Protein 2NM0 (pdb70)

Solvent-accessible surface area: 18978 Å² total; per-residue (Å²): 238,51,52,0,0,0,0,2,16,0,24,94,24,10,0,38,15,0,0,95,26,0,36,128,55,44,17,77,6,0,0,5,29,154,43,51,156,33,29,134,70,26,44,28,11,131,10,31,38,46,56,73,126,72,5,37,107,4,2,89,78,0,44,150,87,30,20,76,4,74,1,0,0,1,27,7,11,40,42,95,110,51,154,158,55,49,117,95,24,65,64,17,12,92,48,25,35,38,0,3,72,88,1,0,112,19,1,12,113,8,2,65,167,66,146,102,2,10,0,1,0,0,2,11,59,31,36,108,75,36,100,30,4,106,60,14,55,58,57,8,59,62,21,0,16,40,26,1,68,50,6,3,134,122,10,17,76,118,75,2,1,0,1,0,0,3,1,0,6,8,54,129,154,156,76,104,24,22,87,97,6,19,13,32,70,36,0,124,25,110,7,0,2,20,0,0,87,17,0,1,31,93,72,0,27,1,0,2,2,2,31,1,32,1,13,0,1,34,61,20,79,235,46,57,0,0,0,0,1,24,0,23,96,23,12,0,22,6,0,0,125,12,0,40,125,60,45,17,76,9,0,0,4,21,155,45,39,142,49,21,159,86,33,46,28,15,131,8,30,42,44,55,79,140,68,4,37,110,4,2,104,90,0,31,153,93,28,23,83,3,72,1,0,0,1,34,14,10,43,57,90,99,49,162,146,58,51,129,86,26,64,62,14,11,92,49,27,30,31,1,3,74,89,2,0,123,27,3,17,125,11,2,81,175,70,144,97,2,6,1,1,0,0,2,9,59,33,35,107,73,52,101,43,2,108,58,11,53,58,50,14,64,62,23,3,18,37,25,1,70,62,12,3,129,136,16,16,77,104,56,2,1,0,0,0,0,4,2,0,6,8,62,106,164,146,80,97,21,16,90,95,5,23,8,36,64,40,0,123,22,101,9,0,2,8,0,0,81,19,0,1,29,87,82,0,15,0,1,1,2,2,30,1,34,2,10,0,1,34,58,24,85

Radius of gyration: 22.34 Å; Cα contacts (8 Å, |Δi|>4): 938; chains: 2; bounding box: 56×66×46 Å

InterPro domains:
  IPR002347 Short-chain dehydrogenase/reductase SDR [PF13561] (11-230)
  IPR002347 Short-chain dehydrogenase/reductase SDR [PR00080] (67-78)
  IPR002347 Short-chain dehydrogenase/reductase SDR [PR00080] (120-128)
  IPR002347 Short-chain dehydrogenase/reductase SDR [PR00080] (140-159)
  IPR002347 Short-chain dehydrogenase/reductase SDR [PR00081] (4-21)
  IPR002347 Short-chain dehydrogenase/reductase SDR [PR00081] (67-78)
  IPR002347 Short-chain dehydrogenase/reductase SDR [PR00081] (114-130)
  IPR002347 Short-chain dehydrogenase/reductase SDR [PR00081] (140-159)
  IPR002347 Short-chain dehydrogenase/reductase SDR [PR00081] (161-178)
  IPR002347 Short-chain dehydrogenase/reductase SDR [PR00081] (194-214)
  IPR011284 3-oxoacyl-(acyl-carrier-protein) reductase [TIGR01830] (5-230)
  IPR020904 Short-chain dehydrogenase/reductase, conserved site [PS00061] (127-155)
  IPR036291 NAD(P)-binding domain superfamily [SSF51735] (3-230)
  IPR057326 Ketoreductase domain [SM00822] (3-176)

CATH classification: 3.40.50.720

Secondary structure (DSSP, 8-state):
---EEEEETTTSHHHHHHHHHHHHTT-EEEEEESSSPPPTTSEEEE--TTSHHHHHHHHHHHHHHT-S-SEEEEE-S--TTT---TTTTHHHHHHHHHHHHHHHHHHHHHHHHHT-EEEEEEPPPP----HHHHHHHHHHHHHHHHHHHHHHHHH-SSSEEEEEEEE-SB---HHHHHTT-TT-SPBPHHHHHHHHHHHHSGGGTT--S-EEEESTTTT--/---EEEEET-SSHHHHHHHHHHHHTT-EEEEEESSS-PPTTSEEEE--TTSHHHHHHHHHHHHHHH-S-SEEEEE-SPPTTT---HHHHHHHHHHHHHHHHHHHHHHHHHHHHHT-EEEEEEPPPP----HHHHHHHHHHHHHHHHHHHHHHHHH-SSSEEEEEEEE-SB---HHHHGGGSTT-SPBPHHHHHHHHHHHTSGGGTT--S-EEEESTTTT--

Nearest PDB structures (foldseek):
  2nm0-assembly1_A  TM=1.005E+00  e=8.450E-42  Streptomyces coelicolor A3(2)
  4bo5-assembly1_A  TM=8.955E-01  e=3.288E-20  Pseudomonas aeruginosa PAO1
  4jro-assembly1_B  TM=8.839E-01  e=8.230E-17  Listeria monocytogenes EGD-e
  4fgs-assembly1_D  TM=8.441E-01  e=1.462E-15  Rhizobium etli CFN 42
  3jq7-assembly1_C  TM=8.091E-01  e=8.671E-12  Trypanosoma brucei

B-factor: mean 34.94, std 14.37, range [15.27, 297.4]

Structure (mmCIF, N/CA/C/O backbone):
data_2NM0
#
_entry.id   2NM0
#
_cell.length_a   113.759
_cell.length_b   113.759
_cell.length_c   73.937
_cell.angle_alpha   90.00
_cell.angle_beta   90.00
_cell.angle_gamma   120.00
#
_symmetry.space_group_name_H-M   'P 31 2 1'
#
loop_
_entity.id
_entity.type
_entity.pdbx_description
1 polymer 'Probable 3-oxacyl-(Acyl-carrier-protein) reductase'
2 water water
#
loop_
_atom_site.group_PDB
_atom_site.id
_atom_site.type_symbol
_atom_site.label_atom_id
_atom_site.label_alt_id
_atom_site.label_comp_id
_atom_site.label_asym_id
_atom_site.label_entity_id
_atom_site.label_seq_id
_atom_site.pdbx_PDB_ins_code
_atom_site.Cartn_x
_atom_site.Cartn_y
_atom_site.Cartn_z
_atom_site.occupancy
_atom_site.B_iso_or_equiv
_atom_site.auth_seq_id
_atom_site.auth_comp_id
_atom_site.auth_asym_id
_atom_site.auth_atom_id
_atom_site.pdbx_PDB_model_num
ATOM 1 N N . MET A 1 20 ? 37.706 -50.796 12.075 1.00 47.65 1 MET A N 1
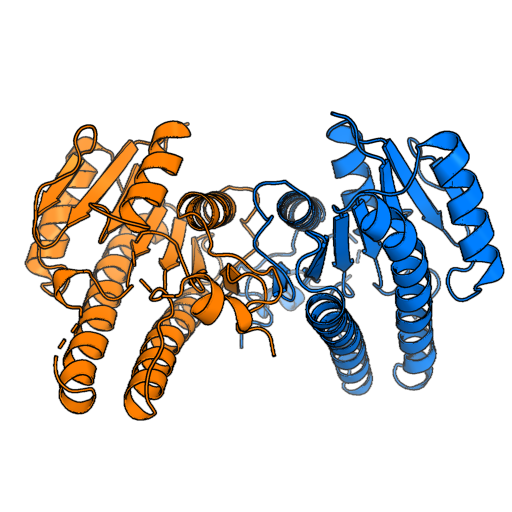ATOM 2 C CA . MET A 1 20 ? 38.460 -49.808 11.260 1.00 46.38 1 MET A CA 1
ATOM 3 C C . MET A 1 20 ? 39.109 -50.501 10.053 1.00 44.00 1 MET A C 1
ATOM 4 O O . MET A 1 20 ? 38.640 -50.349 8.927 1.00 44.50 1 MET A O 1
ATOM 9 N N . SER A 1 21 ? 40.165 -51.269 10.302 1.00 39.99 2 SER A N 1
ATOM 10 C CA . SER A 1 21 ? 40.912 -51.986 9.262 1.00 36.63 2 SER A CA 1
ATOM 11 C C . SER A 1 21 ? 40.053 -53.072 8.605 1.00 33.72 2 SER A C 1
ATOM 12 O O . SER A 1 21 ? 39.511 -53.945 9.301 1.00 33.39 2 SER A O 1
ATOM 15 N N . ARG A 1 22 ? 39.933 -53.032 7.279 1.00 29.84 3 ARG A N 1
ATOM 16 C CA . ARG A 1 22 ? 39.165 -54.036 6.524 1.00 27.18 3 ARG A CA 1
ATOM 17 C C . ARG A 1 22 ? 40.018 -55.105 5.842 1.00 25.70 3 ARG A C 1
ATOM 18 O O . ARG A 1 22 ? 41.180 -54.865 5.504 1.00 24.98 3 ARG A O 1
ATOM 26 N N . SER A 1 23 ? 39.421 -56.276 5.620 1.00 23.43 4 SER A N 1
ATOM 27 C CA . SER A 1 23 ? 40.007 -57.321 4.808 1.00 22.37 4 SER A CA 1
ATOM 28 C C . SER A 1 23 ? 39.755 -56.999 3.306 1.00 22.14 4 SER A C 1
ATOM 29 O O . SER A 1 23 ? 38.606 -56.988 2.808 1.00 20.87 4 SER A O 1
ATOM 32 N N . VAL A 1 24 ? 40.843 -56.689 2.611 1.00 20.65 5 VAL A N 1
ATOM 33 C CA . VAL A 1 24 ? 40.825 -56.318 1.208 1.00 20.65 5 VAL A CA 1
ATOM 34 C C . VAL A 1 24 ? 41.555 -57.356 0.409 1.00 20.98 5 VAL A C 1
ATOM 35 O O . VAL A 1 24 ? 42.615 -57.845 0.825 1.00 21.41 5 VAL A O 1
ATOM 39 N N . LEU A 1 25 ? 41.017 -57.719 -0.740 1.00 20.51 6 LEU A N 1
ATOM 40 C CA . LEU A 1 25 ? 41.739 -58.573 -1.658 1.00 20.36 6 LEU A CA 1
ATOM 41 C C . LEU A 1 25 ? 41.893 -57.882 -2.988 1.00 20.74 6 LEU A C 1
ATOM 42 O O . LEU A 1 25 ? 40.897 -57.415 -3.558 1.00 20.21 6 LEU A O 1
ATOM 47 N N . VAL A 1 26 ? 43.124 -57.828 -3.516 1.00 19.93 7 VAL A N 1
ATOM 48 C CA . VAL A 1 26 ? 43.342 -57.310 -4.868 1.00 20.83 7 VAL A CA 1
ATOM 49 C C . VAL A 1 26 ? 43.871 -58.446 -5.723 1.00 23.02 7 VAL A C 1
ATOM 50 O O . VAL A 1 26 ? 45.030 -58.860 -5.540 1.00 23.00 7 VAL A O 1
ATOM 54 N N . THR A 1 27 ? 43.039 -58.976 -6.635 1.00 23.51 8 THR A N 1
ATOM 55 C CA . THR A 1 27 ? 43.510 -60.015 -7.530 1.00 25.36 8 THR A CA 1
ATOM 56 C C . THR A 1 27 ? 44.329 -59.331 -8.598 1.00 26.66 8 THR A C 1
ATOM 57 O O . THR A 1 27 ? 43.990 -58.228 -9.049 1.00 27.65 8 THR A O 1
ATOM 61 N N . GLY A 1 28 ? 45.462 -59.942 -8.940 1.00 27.31 9 GLY A N 1
ATOM 62 C CA . GLY A 1 28 ? 46.435 -59.348 -9.835 1.00 28.37 9 GLY A CA 1
ATOM 63 C C . GLY A 1 28 ? 47.111 -58.125 -9.247 1.00 29.18 9 GLY A C 1
ATOM 64 O O . GLY A 1 28 ? 47.424 -57.162 -9.973 1.00 29.47 9 GLY A O 1
ATOM 65 N N . GLY A 1 29 ? 47.328 -58.148 -7.934 1.00 29.76 10 GLY A N 1
ATOM 66 C CA . GLY A 1 29 ? 47.845 -56.982 -7.215 1.00 29.78 10 GLY A CA 1
ATOM 67 C C . GLY A 1 29 ? 49.364 -56.984 -7.052 1.00 30.64 10 GLY A C 1
ATOM 68 O O . GLY A 1 29 ? 49.914 -56.206 -6.268 1.00 28.78 10 GLY A O 1
ATOM 69 N N . ASN A 1 30 ? 50.043 -57.842 -7.803 1.00 31.91 11 ASN A N 1
ATOM 70 C CA . ASN A 1 30 ? 51.513 -57.972 -7.674 1.00 34.70 11 ASN A CA 1
ATOM 71 C C . ASN A 1 30 ? 52.334 -56.986 -8.515 1.00 35.65 11 ASN A C 1
ATOM 72 O O . ASN A 1 30 ? 53.511 -56.772 -8.236 1.00 35.39 11 ASN A O 1
ATOM 77 N N . ARG A 1 31 ? 51.709 -56.379 -9.524 1.00 36.09 12 ARG A N 1
ATOM 78 C CA . ARG A 1 31 ? 52.394 -55.416 -10.399 1.00 36.89 12 ARG A CA 1
ATOM 79 C C . ARG A 1 31 ? 51.482 -54.321 -10.941 1.00 36.15 12 ARG A C 1
ATOM 80 O O . ARG A 1 31 ? 50.250 -54.448 -10.919 1.00 35.86 12 ARG A O 1
ATOM 88 N N . GLY A 1 32 ? 52.106 -53.245 -11.416 1.00 34.98 13 GLY A N 1
ATOM 89 C CA . GLY A 1 32 ? 51.436 -52.196 -12.173 1.00 33.56 13 GLY A CA 1
ATOM 90 C C . GLY A 1 32 ? 50.335 -51.518 -11.373 1.00 32.67 13 GLY A C 1
ATOM 91 O O . GLY A 1 32 ? 50.520 -51.177 -10.196 1.00 31.14 13 GLY A O 1
ATOM 92 N N . ILE A 1 33 ? 49.189 -51.310 -12.018 1.00 30.84 14 ILE A N 1
ATOM 93 C CA . ILE A 1 33 ? 48.114 -50.601 -11.372 1.00 30.23 14 ILE A CA 1
ATOM 94 C C . ILE A 1 33 ? 47.579 -51.443 -10.227 1.00 26.68 14 ILE A C 1
ATOM 95 O O . ILE A 1 33 ? 47.185 -50.897 -9.219 1.00 26.18 14 ILE A O 1
ATOM 100 N N . GLY A 1 34 ? 47.563 -52.769 -10.387 1.00 24.64 15 GLY A N 1
ATOM 101 C CA . GLY A 1 34 ? 47.105 -53.656 -9.298 1.00 24.06 15 GLY A CA 1
ATOM 102 C C . GLY A 1 34 ? 47.907 -53.404 -8.034 1.00 22.64 15 GLY A C 1
ATOM 103 O O . GLY A 1 34 ? 47.370 -53.364 -6.938 1.00 21.51 15 GLY A O 1
ATOM 104 N N . LEU A 1 35 ? 49.229 -53.280 -8.182 1.00 23.28 16 LEU A N 1
ATOM 105 C CA . LEU A 1 35 ? 50.103 -53.018 -7.033 1.00 23.39 16 LEU A CA 1
ATOM 106 C C . LEU A 1 35 ? 49.913 -51.633 -6.428 1.00 23.02 16 LEU A C 1
ATOM 107 O O . LEU A 1 35 ? 49.934 -51.450 -5.185 1.00 21.65 16 LEU A O 1
ATOM 112 N N . ALA A 1 36 ? 49.723 -50.637 -7.288 1.00 22.13 17 ALA A N 1
ATOM 113 C CA . ALA A 1 36 ? 49.459 -49.287 -6.798 1.00 22.49 17 ALA A CA 1
ATOM 114 C C . ALA A 1 36 ? 48.161 -49.282 -5.971 1.00 21.60 17 ALA A C 1
ATOM 115 O O . ALA A 1 36 ? 48.060 -48.596 -4.952 1.00 19.85 17 ALA A O 1
ATOM 117 N N . ILE A 1 37 ? 47.166 -50.056 -6.418 1.00 21.08 18 ILE A N 1
ATOM 118 C CA . ILE A 1 37 ? 45.905 -50.115 -5.668 1.00 20.01 18 ILE A CA 1
ATOM 119 C C . ILE A 1 37 ? 46.140 -50.821 -4.326 1.00 19.68 18 ILE A C 1
ATOM 120 O O . ILE A 1 37 ? 45.714 -50.358 -3.268 1.00 18.31 18 ILE A O 1
ATOM 125 N N . ALA A 1 38 ? 46.837 -51.946 -4.376 1.00 20.30 19 ALA A N 1
ATOM 126 C CA . ALA A 1 38 ? 47.100 -52.722 -3.152 1.00 21.43 19 ALA A CA 1
ATOM 127 C C . ALA A 1 38 ? 47.848 -51.897 -2.105 1.00 21.85 19 ALA A C 1
ATOM 128 O O . ALA A 1 38 ? 47.497 -51.881 -0.916 1.00 20.40 19 ALA A O 1
ATOM 130 N N . ARG A 1 39 ? 48.887 -51.209 -2.548 1.00 23.92 20 ARG A N 1
ATOM 131 C CA . ARG A 1 39 ? 49.649 -50.319 -1.651 1.00 26.37 20 ARG A CA 1
ATOM 132 C C . ARG A 1 39 ? 48.801 -49.197 -1.063 1.00 25.24 20 ARG A C 1
ATOM 133 O O . ARG A 1 39 ? 48.979 -48.820 0.086 1.00 24.97 20 ARG A O 1
ATOM 141 N N . ALA A 1 40 ? 47.888 -48.631 -1.861 1.00 24.26 21 ALA A N 1
ATOM 142 C CA . ALA A 1 40 ? 47.075 -47.543 -1.369 1.00 23.38 21 ALA A CA 1
ATOM 143 C C . ALA A 1 40 ? 46.181 -48.044 -0.254 1.00 23.11 21 ALA A C 1
ATOM 144 O O . ALA A 1 40 ? 46.009 -47.347 0.763 1.00 22.69 21 ALA A O 1
ATOM 146 N N . PHE A 1 41 ? 45.563 -49.227 -0.435 1.00 21.16 22 PHE A N 1
ATOM 147 C CA . PHE A 1 41 ? 44.751 -49.761 0.671 1.00 21.93 22 PHE A CA 1
ATOM 148 C C . PHE A 1 41 ? 45.592 -50.085 1.938 1.00 22.68 22 PHE A C 1
ATOM 149 O O . PHE A 1 41 ? 45.169 -49.816 3.059 1.00 23.08 22 PHE A O 1
ATOM 157 N N . ALA A 1 42 ? 46.761 -50.685 1.749 1.00 24.02 23 ALA A N 1
ATOM 158 C CA . ALA A 1 42 ? 47.641 -51.045 2.887 1.00 24.99 23 ALA A CA 1
ATOM 159 C C . ALA A 1 42 ? 48.151 -49.790 3.614 1.00 27.32 23 ALA A C 1
ATOM 160 O O . ALA A 1 42 ? 48.161 -49.722 4.856 1.00 27.20 23 ALA A O 1
ATOM 162 N N . ASP A 1 43 ? 48.533 -48.784 2.835 1.00 29.06 24 ASP A N 1
ATOM 163 C CA . ASP A 1 43 ? 48.971 -47.490 3.391 1.00 31.55 24 ASP A CA 1
ATOM 164 C C . ASP A 1 43 ? 47.867 -46.807 4.183 1.00 32.55 24 ASP A C 1
ATOM 165 O O . ASP A 1 43 ? 48.145 -46.060 5.142 1.00 32.58 24 ASP A O 1
ATOM 170 N N . ALA A 1 44 ? 46.611 -47.076 3.813 1.00 31.02 25 ALA A N 1
ATOM 171 C CA . ALA A 1 44 ? 45.450 -46.532 4.532 1.00 31.14 25 ALA A CA 1
ATOM 172 C C . ALA A 1 44 ? 45.065 -47.369 5.782 1.00 30.45 25 ALA A C 1
ATOM 173 O O . ALA A 1 44 ? 44.112 -47.040 6.508 1.00 30.67 25 ALA A O 1
ATOM 175 N N . GLY A 1 45 ? 45.782 -48.467 6.003 1.00 28.54 26 GLY A N 1
ATOM 176 C CA . GLY A 1 45 ? 45.602 -49.270 7.198 1.00 27.11 26 GLY A CA 1
ATOM 177 C C . GLY A 1 45 ? 44.750 -50.515 7.035 1.00 27.08 26 GLY A C 1
ATOM 178 O O . GLY A 1 45 ? 44.473 -51.188 8.033 1.00 26.55 26 GLY A O 1
ATOM 179 N N . ASP A 1 46 ? 44.317 -50.834 5.801 1.00 24.87 27 ASP A N 1
ATOM 180 C CA . ASP A 1 46 ? 43.538 -52.055 5.571 1.00 25.10 27 ASP A CA 1
ATOM 181 C C . ASP A 1 46 ? 44.457 -53.260 5.546 1.00 24.29 27 ASP A C 1
ATOM 182 O O . ASP A 1 46 ? 45.666 -53.113 5.296 1.00 24.25 27 ASP A O 1
ATOM 187 N N . LYS A 1 47 ? 43.881 -54.433 5.781 1.00 23.05 28 LYS A N 1
ATOM 188 C CA . LYS A 1 47 ? 44.593 -55.705 5.689 1.00 24.17 28 LYS A CA 1
ATOM 189 C C . LYS A 1 47 ? 44.482 -56.203 4.259 1.00 23.26 28 LYS A C 1
ATOM 190 O O . LYS A 1 47 ? 43.398 -56.612 3.826 1.00 22.66 28 LYS A O 1
ATOM 196 N N . VAL A 1 48 ? 45.597 -56.196 3.535 1.00 23.00 29 VAL A N 1
ATOM 197 C CA . VAL A 1 48 ? 45.548 -56.438 2.086 1.00 21.60 29 VAL A CA 1
ATOM 198 C C . VAL A 1 48 ? 46.192 -57.735 1.710 1.00 21.93 29 VAL A C 1
ATOM 199 O O . VAL A 1 48 ? 47.357 -57.989 2.069 1.00 21.00 29 VAL A O 1
ATOM 203 N N . ALA A 1 49 ? 45.418 -58.558 0.997 1.00 19.74 30 ALA A N 1
ATOM 204 C CA . ALA A 1 49 ? 45.875 -59.761 0.387 1.00 21.40 30 ALA A CA 1
ATOM 205 C C . ALA A 1 49 ? 45.887 -59.534 -1.113 1.00 22.19 30 ALA A C 1
ATOM 206 O O . ALA A 1 49 ? 45.143 -58.652 -1.652 1.00 21.52 30 ALA A O 1
ATOM 208 N N . ILE A 1 50 ? 46.725 -60.305 -1.794 1.00 21.87 31 ILE A N 1
ATOM 209 C CA . ILE A 1 50 ? 46.752 -60.265 -3.266 1.00 23.77 31 ILE A CA 1
ATOM 210 C C . ILE A 1 50 ? 46.867 -61.674 -3.820 1.00 25.30 31 ILE A C 1
ATOM 211 O O . ILE A 1 50 ? 47.326 -62.584 -3.110 1.00 25.48 31 ILE A O 1
ATOM 216 N N . THR A 1 51 ? 46.457 -61.864 -5.078 1.00 26.19 32 THR A N 1
ATOM 217 C CA . THR A 1 51 ? 46.748 -63.091 -5.798 1.00 28.47 32 THR A CA 1
ATOM 218 C C . THR A 1 51 ? 47.782 -62.769 -6.879 1.00 30.42 32 THR A C 1
ATOM 219 O O . THR A 1 51 ? 47.867 -61.635 -7.363 1.00 30.15 32 THR A O 1
ATOM 223 N N . TYR A 1 52 ? 48.605 -63.760 -7.207 1.00 32.46 33 TYR A N 1
ATOM 224 C CA . TYR A 1 52 ? 49.576 -63.635 -8.276 1.00 34.25 33 TYR A CA 1
ATOM 225 C C . TYR A 1 52 ? 49.835 -65.024 -8.881 1.00 35.38 33 TYR A C 1
ATOM 226 O O . TYR A 1 52 ? 49.575 -66.040 -8.256 1.00 35.29 33 TYR A O 1
ATOM 235 N N . ARG A 1 53 ? 50.331 -65.045 -10.107 1.00 38.19 34 ARG A N 1
ATOM 236 C CA . ARG A 1 53 ? 50.615 -66.301 -10.816 1.00 41.34 34 ARG A CA 1
ATOM 237 C C . ARG A 1 53 ? 52.058 -66.740 -10.667 1.00 42.05 34 ARG A C 1
ATOM 238 O O . ARG A 1 53 ? 52.323 -67.913 -10.419 1.00 43.10 34 ARG A O 1
ATOM 246 N N . SER A 1 54 ? 52.985 -65.809 -10.838 1.00 42.37 35 SER A N 1
ATOM 247 C CA . SER A 1 54 ? 54.402 -66.143 -10.784 1.00 43.59 35 SER A CA 1
ATOM 248 C C . SER A 1 54 ? 55.254 -64.950 -10.335 1.00 43.23 35 SER A C 1
ATOM 249 O O . SER A 1 54 ? 54.763 -63.830 -10.221 1.00 43.06 35 SER A O 1
ATOM 252 N N . GLY A 1 55 ? 56.538 -65.206 -10.106 1.00 42.71 36 GLY A N 1
ATOM 253 C CA . GLY A 1 55 ? 57.444 -64.163 -9.652 1.00 41.83 36 GLY A CA 1
ATOM 254 C C . GLY A 1 55 ? 57.486 -64.139 -8.137 1.00 41.00 36 GLY A C 1
ATOM 255 O O . GLY A 1 55 ? 56.843 -64.950 -7.454 1.00 40.96 36 GLY A O 1
ATOM 256 N N . GLU A 1 56 ? 58.280 -63.230 -7.601 1.00 40.04 37 GLU A N 1
ATOM 257 C CA . GLU A 1 56 ? 58.276 -63.007 -6.177 1.00 38.64 37 GLU A CA 1
ATOM 258 C C . GLU A 1 56 ? 57.327 -61.831 -5.935 1.00 38.30 37 GLU A C 1
ATOM 259 O O . GLU A 1 56 ? 57.481 -60.779 -6.534 1.00 37.18 37 GLU A O 1
ATOM 265 N N . PRO A 1 57 ? 56.325 -62.023 -5.075 1.00 37.78 38 PRO A N 1
ATOM 266 C CA . PRO A 1 57 ? 55.380 -60.942 -4.873 1.00 37.88 38 PRO A CA 1
ATOM 267 C C . PRO A 1 57 ? 56.011 -59.736 -4.148 1.00 37.93 38 PRO A C 1
ATOM 268 O O . PRO A 1 57 ? 57.015 -59.900 -3.451 1.00 37.20 38 PRO A O 1
ATOM 272 N N . PRO A 1 58 ? 55.417 -58.538 -4.295 1.00 37.48 39 PRO A N 1
ATOM 273 C CA . PRO A 1 58 ? 55.895 -57.348 -3.580 1.00 36.82 39 PRO A CA 1
ATOM 274 C C . PRO A 1 58 ? 55.702 -57.480 -2.066 1.00 35.70 39 PRO A C 1
ATOM 275 O O . PRO A 1 58 ? 54.831 -58.229 -1.609 1.00 34.17 39 PRO A O 1
ATOM 279 N N . GLU A 1 59 ? 56.506 -56.747 -1.303 1.00 34.52 40 GLU A N 1
ATOM 280 C CA . GLU A 1 59 ? 56.456 -56.796 0.162 1.00 34.72 40 GLU A CA 1
ATOM 281 C C . GLU A 1 59 ? 55.240 -56.105 0.740 1.00 32.98 40 GLU A C 1
ATOM 282 O O . GLU A 1 59 ? 54.762 -55.126 0.187 1.00 32.01 40 GLU A O 1
ATOM 288 N N . GLY A 1 60 ? 54.775 -56.606 1.877 1.00 32.13 41 GLY A N 1
ATOM 289 C CA . GLY A 1 60 ? 53.724 -55.952 2.630 1.00 31.33 41 GLY A CA 1
ATOM 290 C C . GLY A 1 60 ? 52.373 -56.629 2.565 1.00 30.43 41 GLY A C 1
ATOM 291 O O . GLY A 1 60 ? 51.484 -56.237 3.282 1.00 30.70 41 GLY A O 1
ATOM 292 N N . PHE A 1 61 ? 52.233 -57.659 1.739 1.00 28.91 42 PHE A N 1
ATOM 293 C CA . PHE A 1 61 ? 50.925 -58.269 1.498 1.00 30.10 42 PHE A CA 1
ATOM 294 C C . PHE A 1 61 ? 50.848 -59.735 1.877 1.00 30.64 42 PHE A C 1
ATOM 295 O O . PHE A 1 61 ? 51.839 -60.460 1.771 1.00 31.37 42 PHE A O 1
ATOM 303 N N . LEU A 1 62 ? 49.661 -60.180 2.272 1.00 30.23 43 LEU A N 1
ATOM 304 C CA . LEU A 1 62 ? 49.377 -61.617 2.262 1.00 30.25 43 LEU A CA 1
ATOM 305 C C . LEU A 1 62 ? 49.223 -62.024 0.798 1.00 30.97 43 LEU A C 1
ATOM 306 O O . LEU A 1 62 ? 48.200 -61.729 0.178 1.00 29.86 43 LEU A O 1
ATOM 311 N N . ALA A 1 63 ? 50.230 -62.707 0.246 1.00 30.62 44 ALA A N 1
ATOM 312 C CA . ALA A 1 63 ? 50.249 -63.009 -1.175 1.00 32.05 44 ALA A CA 1
ATOM 313 C C . ALA A 1 63 ? 50.029 -64.488 -1.453 1.00 33.12 44 ALA A C 1
ATOM 314 O O . ALA A 1 63 ? 50.734 -65.347 -0.914 1.00 33.66 44 ALA A O 1
ATOM 316 N N . VAL A 1 64 ? 49.021 -64.781 -2.256 1.00 32.27 45 VAL A N 1
ATOM 317 C CA . VAL A 1 64 ? 48.618 -66.151 -2.499 1.00 34.07 45 VAL A CA 1
ATOM 318 C C . VAL A 1 64 ? 48.866 -66.446 -3.965 1.00 34.83 45 VAL A C 1
ATOM 319 O O . VAL A 1 64 ? 48.294 -65.811 -4.835 1.00 33.46 45 VAL A O 1
ATOM 323 N N . LYS A 1 65 ? 49.765 -67.389 -4.227 1.00 35.64 46 LYS A N 1
ATOM 324 C CA . LYS A 1 65 ? 50.061 -67.792 -5.587 1.00 38.14 46 LYS A CA 1
ATOM 325 C C . LYS A 1 65 ? 48.944 -68.709 -6.039 1.00 38.23 46 LYS A C 1
ATOM 326 O O . LYS A 1 65 ? 48.681 -69.736 -5.415 1.00 38.26 46 LYS A O 1
ATOM 332 N N . CYS A 1 66 ? 48.271 -68.324 -7.120 1.00 38.23 47 CYS A N 1
ATOM 333 C CA . CYS A 1 66 ? 47.222 -69.169 -7.657 1.00 38.86 47 CYS A CA 1
ATOM 334 C C . CYS A 1 66 ? 46.765 -68.772 -9.054 1.00 38.24 47 CYS A C 1
ATOM 335 O O . CYS A 1 66 ? 47.049 -67.661 -9.544 1.00 38.07 47 CYS A O 1
ATOM 338 N N . ASP A 1 67 ? 46.075 -69.717 -9.685 1.00 36.77 48 ASP A N 1
ATOM 339 C CA . ASP A 1 67 ? 45.418 -69.491 -10.964 1.00 36.04 48 ASP A CA 1
ATOM 340 C C . ASP A 1 67 ? 43.949 -69.214 -10.675 1.00 34.57 48 ASP A C 1
ATOM 341 O O . ASP A 1 67 ? 43.203 -70.131 -10.342 1.00 34.12 48 ASP A O 1
ATOM 346 N N . ILE A 1 68 ? 43.519 -67.962 -10.808 1.00 33.17 49 ILE A N 1
ATOM 347 C CA . ILE A 1 68 ? 42.122 -67.640 -10.480 1.00 31.93 49 ILE A CA 1
ATOM 348 C C . ILE A 1 68 ? 41.055 -68.149 -11.475 1.00 32.21 49 ILE A C 1
ATOM 349 O O . ILE A 1 68 ? 39.851 -68.059 -11.194 1.00 31.13 49 ILE A O 1
ATOM 354 N N . THR A 1 69 ? 41.485 -68.714 -12.598 1.00 33.62 50 THR A N 1
ATOM 355 C CA . THR A 1 69 ? 40.554 -69.412 -13.520 1.00 35.48 50 THR A CA 1
ATOM 356 C C . THR A 1 69 ? 40.075 -70.784 -12.983 1.00 37.08 50 THR A C 1
ATOM 357 O O . THR A 1 69 ? 39.120 -71.400 -13.520 1.00 36.93 50 THR A O 1
ATOM 361 N N . ASP A 1 70 ? 40.717 -71.237 -11.904 1.00 37.13 51 ASP A N 1
ATOM 362 C CA . ASP A 1 70 ? 40.523 -72.577 -11.348 1.00 38.11 51 ASP A CA 1
ATOM 363 C C . ASP A 1 70 ? 39.715 -72.455 -10.054 1.00 37.86 51 ASP A C 1
ATOM 364 O O . ASP A 1 70 ? 40.222 -71.913 -9.081 1.00 37.02 51 ASP A O 1
ATOM 369 N N . THR A 1 71 ? 38.477 -72.960 -10.048 1.00 37.58 52 THR A N 1
ATOM 370 C CA . THR A 1 71 ? 37.551 -72.849 -8.897 1.00 38.57 52 THR A CA 1
ATOM 371 C C . THR A 1 71 ? 38.129 -73.346 -7.571 1.00 38.20 52 THR A C 1
ATOM 372 O O . THR A 1 71 ? 37.868 -72.782 -6.494 1.00 37.79 52 THR A O 1
ATOM 376 N N . GLU A 1 72 ? 38.909 -74.415 -7.653 1.00 38.65 53 GLU A N 1
ATOM 377 C CA . GLU A 1 72 ? 39.427 -75.055 -6.467 1.00 38.83 53 GLU A CA 1
ATOM 378 C C . GLU A 1 72 ? 40.603 -74.253 -5.914 1.00 37.31 53 GLU A C 1
ATOM 379 O O . GLU A 1 72 ? 40.727 -74.120 -4.710 1.00 37.15 53 GLU A O 1
ATOM 385 N N . GLN A 1 73 ? 41.434 -73.696 -6.792 1.00 36.66 54 GLN A N 1
ATOM 386 C CA . GLN A 1 73 ? 42.519 -72.804 -6.359 1.00 36.11 54 GLN A CA 1
ATOM 387 C C . GLN A 1 73 ? 41.998 -71.512 -5.736 1.00 34.95 54 GLN A C 1
ATOM 388 O O . GLN A 1 73 ? 42.554 -71.019 -4.757 1.00 35.82 54 GLN A O 1
ATOM 394 N N . VAL A 1 74 ? 40.928 -70.968 -6.309 1.00 33.52 55 VAL A N 1
ATOM 395 C CA . VAL A 1 74 ? 40.238 -69.793 -5.733 1.00 30.67 55 VAL A CA 1
ATOM 396 C C . VAL A 1 74 ? 39.639 -70.109 -4.386 1.00 31.55 55 VAL A C 1
ATOM 397 O O . VAL A 1 74 ? 39.711 -69.300 -3.440 1.00 28.64 55 VAL A O 1
ATOM 401 N N . GLU A 1 75 ? 39.041 -71.304 -4.274 1.00 32.56 56 GLU A N 1
ATOM 402 C CA . GLU A 1 75 ? 38.499 -71.710 -2.975 1.00 33.85 56 GLU A CA 1
ATOM 403 C C . GLU A 1 75 ? 39.570 -71.716 -1.874 1.00 33.60 56 GLU A C 1
ATOM 404 O O . GLU A 1 75 ? 39.355 -71.206 -0.770 1.00 34.54 56 GLU A O 1
ATOM 410 N N . GLN A 1 76 ? 40.712 -72.297 -2.175 1.00 34.28 57 GLN A N 1
ATOM 411 C CA . GLN A 1 76 ? 41.816 -72.405 -1.209 1.00 34.82 57 GLN A CA 1
ATOM 412 C C . GLN A 1 76 ? 42.440 -71.047 -0.894 1.00 33.42 57 GLN A C 1
ATOM 413 O O . GLN A 1 76 ? 42.776 -70.757 0.273 1.00 33.45 57 GLN A O 1
ATOM 419 N N . ALA A 1 77 ? 42.601 -70.223 -1.934 1.00 31.53 58 ALA A N 1
ATOM 420 C CA . ALA A 1 77 ? 43.065 -68.845 -1.751 1.00 29.71 58 ALA A CA 1
ATOM 421 C C . ALA A 1 77 ? 42.191 -68.154 -0.727 1.00 28.13 58 ALA A C 1
ATOM 422 O O . ALA A 1 77 ? 42.685 -67.604 0.254 1.00 27.44 58 ALA A O 1
ATOM 424 N N . TYR A 1 78 ? 40.877 -68.162 -0.955 1.00 27.84 59 TYR A N 1
ATOM 425 C CA . TYR A 1 78 ? 39.953 -67.526 -0.023 1.00 27.87 59 TYR A CA 1
ATOM 426 C C . TYR A 1 78 ? 39.955 -68.134 1.370 1.00 28.84 59 TYR A C 1
ATOM 427 O O . TYR A 1 78 ? 39.843 -67.414 2.359 1.00 27.48 59 TYR A O 1
ATOM 436 N N . LYS A 1 79 ? 40.089 -69.461 1.440 1.00 31.00 60 LYS A N 1
ATOM 437 C CA . LYS A 1 79 ? 40.261 -70.151 2.736 1.00 32.99 60 LYS A CA 1
ATOM 438 C C . LYS A 1 79 ? 41.393 -69.538 3.534 1.00 32.79 60 LYS A C 1
ATOM 439 O O . LYS A 1 79 ? 41.237 -69.175 4.709 1.00 31.64 60 LYS A O 1
ATOM 445 N N . GLU A 1 80 ? 42.542 -69.452 2.867 1.00 33.31 61 GLU A N 1
ATOM 446 C CA . GLU A 1 80 ? 43.765 -68.934 3.449 1.00 35.01 61 GLU A CA 1
ATOM 447 C C . GLU A 1 80 ? 43.612 -67.483 3.858 1.00 33.89 61 GLU A C 1
ATOM 448 O O . GLU A 1 80 ? 43.979 -67.108 4.981 1.00 34.02 61 GLU A O 1
ATOM 454 N N . ILE A 1 81 ? 43.044 -66.665 2.967 1.00 32.42 62 ILE A N 1
ATOM 455 C CA . ILE A 1 81 ? 42.784 -65.265 3.307 1.00 31.39 62 ILE A CA 1
ATOM 456 C C . ILE A 1 81 ? 41.811 -65.107 4.468 1.00 31.45 62 ILE A C 1
ATOM 457 O O . ILE A 1 81 ? 42.066 -64.323 5.404 1.00 30.24 62 ILE A O 1
ATOM 462 N N . GLU A 1 82 ? 40.690 -65.838 4.422 1.00 31.63 63 GLU A N 1
ATOM 463 C CA . GLU A 1 82 ? 39.679 -65.713 5.489 1.00 33.91 63 GLU A CA 1
ATOM 464 C C . GLU A 1 82 ? 40.226 -66.145 6.862 1.00 34.32 63 GLU A C 1
ATOM 465 O O . GLU A 1 82 ? 39.874 -65.580 7.892 1.00 33.44 63 GLU A O 1
ATOM 471 N N . GLU A 1 83 ? 41.093 -67.154 6.862 1.00 35.52 64 GLU A N 1
ATOM 472 C CA . GLU A 1 83 ? 41.733 -67.608 8.106 1.00 37.92 64 GLU A CA 1
ATOM 473 C C . GLU A 1 83 ? 42.716 -66.592 8.682 1.00 36.75 64 GLU A C 1
ATOM 474 O O . GLU A 1 83 ? 42.924 -66.549 9.897 1.00 36.73 64 GLU A O 1
ATOM 480 N N . THR A 1 84 ? 43.283 -65.740 7.827 1.00 34.84 65 THR A N 1
ATOM 481 C CA . THR A 1 84 ? 44.296 -64.775 8.282 1.00 33.46 65 THR A CA 1
ATOM 482 C C . THR A 1 84 ? 43.740 -63.369 8.527 1.00 32.13 65 THR A C 1
ATOM 483 O O . THR A 1 84 ? 44.039 -62.732 9.536 1.00 30.81 65 THR A O 1
ATOM 487 N N . HIS A 1 85 ? 42.934 -62.880 7.587 1.00 29.96 66 HIS A N 1
ATOM 488 C CA . HIS A 1 85 ? 42.485 -61.499 7.590 1.00 29.08 66 HIS A CA 1
ATOM 489 C C . HIS A 1 85 ? 41.002 -61.401 7.935 1.00 28.64 66 HIS A C 1
ATOM 490 O O . HIS A 1 85 ? 40.507 -60.328 8.269 1.00 28.20 66 HIS A O 1
ATOM 497 N N . GLY A 1 86 ? 40.302 -62.519 7.807 1.00 28.18 67 GLY A N 1
ATOM 498 C CA . GLY A 1 86 ? 38.850 -62.527 7.989 1.00 28.84 67 GLY A CA 1
ATOM 499 C C . GLY A 1 86 ? 38.239 -62.403 6.585 1.00 29.30 67 GLY A C 1
ATOM 500 O O . GLY A 1 86 ? 38.973 -62.150 5.594 1.00 29.55 67 GLY A O 1
ATOM 501 N N . PRO A 1 87 ? 36.919 -62.611 6.474 1.00 28.51 68 PRO A N 1
ATOM 502 C CA . PRO A 1 87 ? 36.312 -62.636 5.132 1.00 28.06 68 PRO A CA 1
ATOM 503 C C . PRO A 1 87 ? 36.509 -61.316 4.403 1.00 26.05 68 PRO A C 1
ATOM 504 O O . PRO A 1 87 ? 36.510 -60.262 5.020 1.00 26.03 68 PRO A O 1
ATOM 508 N N . VAL A 1 88 ? 36.686 -61.402 3.098 1.00 25.94 69 VAL A N 1
ATOM 509 C CA . VAL A 1 88 ? 36.953 -60.237 2.242 1.00 24.73 69 VAL A CA 1
ATOM 510 C C . VAL A 1 88 ? 35.754 -59.292 2.279 1.00 24.48 69 VAL A C 1
ATOM 511 O O . VAL A 1 88 ? 34.627 -59.705 1.966 1.00 25.29 69 VAL A O 1
ATOM 515 N N . GLU A 1 89 ? 36.005 -58.036 2.649 1.00 22.84 70 GLU A N 1
ATOM 516 C CA . GLU A 1 89 ? 34.997 -56.984 2.673 1.00 23.44 70 GLU A CA 1
ATOM 517 C C . GLU A 1 89 ? 35.059 -56.087 1.430 1.00 22.58 70 GLU A C 1
ATOM 518 O O . GLU A 1 89 ? 34.069 -55.449 1.042 1.00 22.01 70 GLU A O 1
ATOM 524 N N . VAL A 1 90 ? 36.249 -56.005 0.851 1.00 21.81 71 VAL A N 1
ATOM 525 C CA . VAL A 1 90 ? 36.480 -55.230 -0.367 1.00 19.79 71 VAL A CA 1
ATOM 526 C C . VAL A 1 90 ? 37.239 -56.132 -1.344 1.00 19.63 71 VAL A C 1
ATOM 527 O O . VAL A 1 90 ? 38.333 -56.618 -1.033 1.00 18.95 71 VAL A O 1
ATOM 531 N N . LEU A 1 91 ? 36.671 -56.366 -2.532 1.00 18.85 72 LEU A N 1
ATOM 532 C CA . LEU A 1 91 ? 37.382 -57.117 -3.568 1.00 18.77 72 LEU A CA 1
ATOM 533 C C . LEU A 1 91 ? 37.690 -56.190 -4.722 1.00 19.21 72 LEU A C 1
ATOM 534 O O . LEU A 1 91 ? 36.756 -55.553 -5.292 1.00 18.30 72 LEU A O 1
ATOM 539 N N . ILE A 1 92 ? 38.966 -56.125 -5.097 1.00 18.78 73 ILE A N 1
ATOM 540 C CA . ILE A 1 92 ? 39.352 -55.361 -6.258 1.00 20.27 73 ILE A CA 1
ATOM 541 C C . ILE A 1 92 ? 39.867 -56.390 -7.223 1.00 22.30 73 ILE A C 1
ATOM 542 O O . ILE A 1 92 ? 40.876 -57.072 -6.966 1.00 23.61 73 ILE A O 1
ATOM 547 N N . ALA A 1 93 ? 39.146 -56.561 -8.316 1.00 23.21 74 ALA A N 1
ATOM 548 C CA . ALA A 1 93 ? 39.542 -57.532 -9.307 1.00 24.85 74 ALA A CA 1
ATOM 549 C C . ALA A 1 93 ? 40.210 -56.808 -10.454 1.00 26.75 74 ALA A C 1
ATOM 550 O O . ALA A 1 93 ? 39.553 -56.196 -11.282 1.00 25.64 74 ALA A O 1
ATOM 552 N N . ASN A 1 94 ? 41.532 -56.885 -10.492 1.00 28.60 75 ASN A N 1
ATOM 553 C CA . ASN A 1 94 ? 42.305 -56.231 -11.543 1.00 32.05 75 ASN A CA 1
ATOM 554 C C . ASN A 1 94 ? 42.326 -57.185 -12.739 1.00 33.58 75 ASN A C 1
ATOM 555 O O . ASN A 1 94 ? 43.055 -58.176 -12.763 1.00 32.93 75 ASN A O 1
ATOM 560 N N . ALA A 1 95 ? 41.437 -56.939 -13.693 1.00 35.38 76 ALA A N 1
ATOM 561 C CA . ALA A 1 95 ? 41.244 -57.859 -14.811 1.00 37.91 76 ALA A CA 1
ATOM 562 C C . ALA A 1 95 ? 42.096 -57.455 -15.985 1.00 40.13 76 ALA A C 1
ATOM 563 O O . ALA A 1 95 ? 41.968 -58.035 -17.064 1.00 40.65 76 ALA A O 1
ATOM 565 N N . GLY A 1 96 ? 42.971 -56.477 -15.762 1.00 42.76 77 GLY A N 1
ATOM 566 C CA . GLY A 1 96 ? 43.865 -55.958 -16.798 1.00 46.66 77 GLY A CA 1
ATOM 567 C C . GLY A 1 96 ? 44.874 -56.980 -17.287 1.00 49.38 77 GLY A C 1
ATOM 568 O O . GLY A 1 96 ? 45.219 -57.931 -16.571 1.00 50.01 77 GLY A O 1
ATOM 569 N N . VAL A 1 97 ? 45.345 -56.791 -18.516 1.00 52.51 78 VAL A N 1
ATOM 570 C CA . VAL A 1 97 ? 46.299 -57.723 -19.129 1.00 55.40 78 VAL A CA 1
ATOM 571 C C . VAL A 1 97 ? 47.636 -57.643 -18.387 1.00 57.22 78 VAL A C 1
ATOM 572 O O . VAL A 1 97 ? 48.227 -56.561 -18.307 1.00 58.13 78 VAL A O 1
ATOM 576 N N . THR A 1 98 ? 48.105 -58.768 -17.839 1.00 59.64 79 THR A N 1
ATOM 577 C CA . THR A 1 98 ? 49.345 -58.776 -17.033 1.00 62.17 79 THR A CA 1
ATOM 578 C C . THR A 1 98 ? 50.620 -58.747 -17.882 1.00 63.73 79 THR A C 1
ATOM 579 O O . THR A 1 98 ? 50.553 -58.680 -19.117 1.00 64.23 79 THR A O 1
ATOM 583 N N . LYS A 1 99 ? 51.771 -58.773 -17.202 1.00 65.61 80 LYS A N 1
ATOM 584 C CA . LYS A 1 99 ? 53.097 -58.841 -17.844 1.00 67.21 80 LYS A CA 1
ATOM 585 C C . LYS A 1 99 ? 53.238 -60.069 -18.758 1.00 68.03 80 LYS A C 1
ATOM 586 O O . LYS A 1 99 ? 53.356 -59.928 -19.986 1.00 68.25 80 LYS A O 1
ATOM 592 N N . ASP A 1 100 ? 53.211 -61.259 -18.141 1.00 69.03 81 ASP A N 1
ATOM 593 C CA . ASP A 1 100 ? 53.398 -62.548 -18.818 1.00 69.91 81 ASP A CA 1
ATOM 594 C C . ASP A 1 100 ? 52.601 -62.614 -20.122 1.00 70.37 81 ASP A C 1
ATOM 595 O O . ASP A 1 100 ? 53.122 -63.030 -21.169 1.00 70.38 81 ASP A O 1
ATOM 600 N N . GLN A 1 101 ? 51.345 -62.173 -20.034 1.00 70.78 82 GLN A N 1
ATOM 601 C CA . GLN A 1 101 ? 50.401 -62.148 -21.156 1.0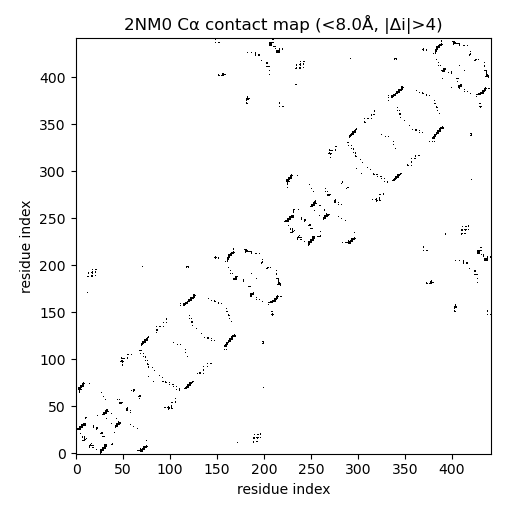0 71.11 82 GLN A CA 1
ATOM 602 C C . GLN A 1 101 ? 50.827 -61.158 -22.264 1.00 71.60 82 GLN A C 1
ATOM 603 O O . GLN A 1 101 ? 50.853 -61.516 -23.450 1.00 71.68 82 GLN A O 1
ATOM 609 N N . LEU A 1 102 ? 51.175 -59.931 -21.860 1.00 72.17 83 LEU A N 1
ATOM 610 C CA . LEU A 1 102 ? 51.610 -58.864 -22.778 1.00 72.56 83 LEU A CA 1
ATOM 611 C C . LEU A 1 102 ? 53.120 -58.602 -22.663 1.00 72.74 83 LEU A C 1
ATOM 612 O O . LEU A 1 102 ? 53.769 -58.132 -23.609 1.00 72.86 83 LEU A O 1
ATOM 617 N N . MET A 1 106 ? 52.588 -63.007 -29.240 1.00 64.54 87 MET A N 1
ATOM 618 C CA . MET A 1 106 ? 51.253 -63.299 -29.778 1.00 64.85 87 MET A CA 1
ATOM 619 C C . MET A 1 106 ? 50.672 -62.179 -30.627 1.00 63.64 87 MET A C 1
ATOM 620 O O . MET A 1 106 ? 50.862 -60.990 -30.336 1.00 63.35 87 MET A O 1
ATOM 625 N N . SER A 1 107 ? 49.936 -62.581 -31.662 1.00 62.63 88 SER A N 1
ATOM 626 C CA . SER A 1 107 ? 49.153 -61.658 -32.479 1.00 61.37 88 SER A CA 1
ATOM 627 C C . SER A 1 107 ? 47.905 -61.239 -31.699 1.00 60.56 88 SER A C 1
ATOM 628 O O . SER A 1 107 ? 47.457 -61.962 -30.796 1.00 60.07 88 SER A O 1
ATOM 631 N N . GLU A 1 108 ? 47.356 -60.075 -32.051 1.00 59.91 89 GLU A N 1
ATOM 632 C CA . GLU A 1 108 ? 46.113 -59.572 -31.445 1.00 59.34 89 GLU A CA 1
ATOM 633 C C . GLU A 1 108 ? 44.963 -60.581 -31.562 1.00 59.11 89 GLU A C 1
ATOM 634 O O . GLU A 1 108 ? 44.196 -60.762 -30.616 1.00 58.90 89 GLU A O 1
ATOM 640 N N . GLU A 1 109 ? 44.886 -61.266 -32.705 1.00 58.79 90 GLU A N 1
ATOM 641 C CA . GLU A 1 109 ? 43.834 -62.266 -32.965 1.00 58.87 90 GLU A CA 1
ATOM 642 C C . GLU A 1 109 ? 43.869 -63.454 -31.997 1.00 58.88 90 GLU A C 1
ATOM 643 O O . GLU A 1 109 ? 42.828 -63.901 -31.519 1.00 58.78 90 GLU A O 1
ATOM 649 N N . ASP A 1 110 ? 45.066 -63.960 -31.702 1.00 58.88 91 ASP A N 1
ATOM 650 C CA . ASP A 1 110 ? 45.215 -65.076 -30.765 1.00 58.74 91 ASP A CA 1
ATOM 651 C C . ASP A 1 110 ? 45.132 -64.599 -29.318 1.00 58.43 91 ASP A C 1
ATOM 652 O O . ASP A 1 110 ? 44.850 -65.379 -28.404 1.00 58.36 91 ASP A O 1
ATOM 657 N N . PHE A 1 111 ? 45.361 -63.303 -29.126 1.00 57.86 92 PHE A N 1
ATOM 658 C CA . PHE A 1 111 ? 45.307 -62.711 -27.807 1.00 57.04 92 PHE A CA 1
ATOM 659 C C . PHE A 1 111 ? 43.901 -62.671 -27.176 1.00 56.39 92 PHE A C 1
ATOM 660 O O . PHE A 1 111 ? 43.785 -62.483 -25.960 1.00 56.77 92 PHE A O 1
ATOM 668 N N . THR A 1 112 ? 42.836 -62.851 -27.960 1.00 54.92 93 THR A N 1
ATOM 669 C CA . THR A 1 112 ? 41.494 -62.782 -27.351 1.00 53.82 93 THR A CA 1
ATOM 670 C C . THR A 1 112 ? 41.278 -63.912 -26.338 1.00 53.31 93 THR A C 1
ATOM 671 O O . THR A 1 112 ? 40.514 -63.758 -25.398 1.00 52.49 93 THR A O 1
ATOM 675 N N . SER A 1 113 ? 42.002 -65.019 -26.517 1.00 53.35 94 SER A N 1
ATOM 676 C CA . SER A 1 113 ? 41.995 -66.137 -25.562 1.00 53.74 94 SER A CA 1
ATOM 677 C C . SER A 1 113 ? 42.504 -65.692 -24.183 1.00 53.25 94 SER A C 1
ATOM 678 O O . SER A 1 113 ? 42.006 -66.141 -23.150 1.00 53.62 94 SER A O 1
ATOM 681 N N . VAL A 1 114 ? 43.481 -64.795 -24.175 1.00 52.91 95 VAL A N 1
ATOM 682 C CA . VAL A 1 114 ? 43.956 -64.205 -22.926 1.00 52.77 95 VAL A CA 1
ATOM 683 C C . VAL A 1 114 ? 42.870 -63.325 -22.322 1.00 52.13 95 VAL A C 1
ATOM 684 O O . VAL A 1 114 ? 42.615 -63.387 -21.107 1.00 52.59 95 VAL A O 1
ATOM 688 N N . VAL A 1 115 ? 42.215 -62.534 -23.171 1.00 51.16 96 VAL A N 1
ATOM 689 C CA . VAL A 1 115 ? 41.093 -61.691 -22.746 1.00 50.05 96 VAL A CA 1
ATOM 690 C C . VAL A 1 115 ? 39.952 -62.515 -22.108 1.00 49.18 96 VAL A C 1
ATOM 691 O O . VAL A 1 115 ? 39.422 -62.122 -21.070 1.00 48.80 96 VAL A O 1
ATOM 695 N N . GLU A 1 116 ? 39.613 -63.670 -22.697 1.00 48.60 97 GLU A N 1
ATOM 696 C CA . GLU A 1 116 ? 38.623 -64.585 -22.103 1.00 47.98 97 GLU A CA 1
ATOM 697 C C . GLU A 1 116 ? 39.048 -65.182 -20.743 1.00 47.08 97 GLU A C 1
ATOM 698 O O . GLU A 1 116 ? 38.201 -65.411 -19.867 1.00 46.10 97 GLU A O 1
ATOM 704 N N . THR A 1 117 ? 40.345 -65.452 -20.570 1.00 45.85 98 THR A N 1
ATOM 705 C CA . THR A 1 117 ? 40.806 -66.060 -19.306 1.00 45.03 98 THR A CA 1
ATOM 706 C C . THR A 1 117 ? 40.706 -65.040 -18.164 1.00 43.47 98 THR A C 1
ATOM 707 O O . THR A 1 117 ? 40.344 -65.380 -17.021 1.00 42.85 98 THR A O 1
ATOM 711 N N . ASN A 1 118 ? 40.965 -63.774 -18.500 1.00 41.81 99 ASN A N 1
ATOM 712 C CA . ASN A 1 118 ? 40.760 -62.669 -17.556 1.00 39.72 99 ASN A CA 1
ATOM 713 C C . ASN A 1 118 ? 39.307 -62.475 -17.110 1.00 37.30 99 ASN A C 1
ATOM 714 O O . ASN A 1 118 ? 39.065 -62.257 -15.936 1.00 37.05 99 ASN A O 1
ATOM 719 N N . LEU A 1 119 ? 38.339 -62.577 -18.019 1.00 34.96 100 LEU A N 1
ATOM 720 C CA . LEU A 1 119 ? 36.940 -62.568 -17.586 1.00 32.66 100 LEU A CA 1
ATOM 721 C C . LEU A 1 119 ? 36.572 -63.738 -16.684 1.00 31.01 100 LEU A C 1
ATOM 722 O O . LEU A 1 119 ? 35.982 -63.545 -15.637 1.00 30.40 100 LEU A O 1
ATOM 727 N N . THR A 1 120 ? 36.941 -64.952 -17.082 1.00 29.32 101 THR A N 1
ATOM 728 C CA . THR A 1 120 ? 36.618 -66.154 -16.302 1.00 29.42 101 THR A CA 1
ATOM 729 C C . THR A 1 120 ? 37.135 -66.066 -14.852 1.00 27.84 101 THR A C 1
ATOM 730 O O . THR A 1 120 ? 36.398 -66.334 -13.920 1.00 27.29 101 THR A O 1
ATOM 734 N N . GLY A 1 121 ? 38.400 -65.677 -14.684 1.00 27.25 102 GLY A N 1
ATOM 735 C CA . GLY A 1 121 ? 38.998 -65.478 -13.349 1.00 26.91 102 GLY A CA 1
ATOM 736 C C . GLY A 1 121 ? 38.218 -64.469 -12.528 1.00 26.47 102 GLY A C 1
ATOM 737 O O . GLY A 1 121 ? 37.907 -64.710 -11.367 1.00 26.55 102 GLY A O 1
ATOM 738 N N . THR A 1 122 ? 37.859 -63.346 -13.152 1.00 26.26 103 THR A N 1
ATOM 739 C CA . THR A 1 122 ? 36.996 -62.333 -12.512 1.00 26.82 103 THR A CA 1
ATOM 740 C C . THR A 1 122 ? 35.680 -62.915 -12.007 1.00 26.43 103 THR A C 1
ATOM 741 O O . THR A 1 122 ? 35.308 -62.702 -10.836 1.00 25.93 103 THR A O 1
ATOM 745 N N . PHE A 1 123 ? 34.973 -63.680 -12.863 1.00 26.73 104 PHE A N 1
ATOM 746 C CA . PHE A 1 123 ? 33.709 -64.288 -12.435 1.00 26.93 104 PHE A CA 1
ATOM 747 C C . PHE A 1 123 ? 33.904 -65.100 -11.188 1.00 26.52 104 PHE A C 1
ATOM 748 O O . PHE A 1 123 ? 33.113 -65.011 -10.278 1.00 27.26 104 PHE A O 1
ATOM 756 N N . ARG A 1 124 ? 34.959 -65.908 -11.158 1.00 25.89 105 ARG A N 1
ATOM 757 C CA . ARG A 1 124 ? 35.147 -66.854 -10.059 1.00 26.15 105 ARG A CA 1
ATOM 758 C C . ARG A 1 124 ? 35.492 -66.156 -8.767 1.00 24.49 105 ARG A C 1
ATOM 759 O O . ARG A 1 124 ? 34.954 -66.486 -7.722 1.00 23.34 105 ARG A O 1
ATOM 767 N N . VAL A 1 125 ? 36.410 -65.183 -8.813 1.00 24.12 106 VAL A N 1
ATOM 768 C CA . VAL A 1 125 ? 36.793 -64.506 -7.558 1.00 23.34 106 VAL A CA 1
ATOM 769 C C . VAL A 1 125 ? 35.647 -63.681 -7.017 1.00 23.15 106 VAL A C 1
ATOM 770 O O . VAL A 1 125 ? 35.454 -63.576 -5.806 1.00 22.93 106 VAL A O 1
ATOM 774 N N . VAL A 1 126 ? 34.859 -63.096 -7.912 1.00 22.92 107 VAL A N 1
ATOM 775 C CA . VAL A 1 126 ? 33.719 -62.289 -7.444 1.00 23.78 107 VAL A CA 1
ATOM 776 C C . VAL A 1 126 ? 32.666 -63.187 -6.832 1.00 24.65 107 VAL A C 1
ATOM 777 O O . VAL A 1 126 ? 32.143 -62.895 -5.766 1.00 25.35 107 VAL A O 1
ATOM 781 N N . LYS A 1 127 ? 32.353 -64.287 -7.498 1.00 25.80 108 LYS A N 1
ATOM 782 C CA . LYS A 1 127 ? 31.305 -65.174 -6.953 1.00 27.41 108 LYS A CA 1
ATOM 783 C C . LYS A 1 127 ? 31.672 -65.681 -5.570 1.00 26.90 108 LYS A C 1
ATOM 784 O O . LYS A 1 127 ? 30.856 -65.646 -4.647 1.00 26.04 108 LYS A O 1
ATOM 790 N N . ARG A 1 128 ? 32.929 -66.079 -5.410 1.00 26.97 109 ARG A N 1
ATOM 791 C CA . ARG A 1 128 ? 33.441 -66.476 -4.101 1.00 27.11 109 ARG A CA 1
ATOM 792 C C . ARG A 1 128 ? 33.373 -65.359 -3.042 1.00 26.69 109 ARG A C 1
ATOM 793 O O . ARG A 1 128 ? 33.014 -65.617 -1.905 1.00 26.46 109 ARG A O 1
ATOM 801 N N . ALA A 1 129 ? 33.720 -64.122 -3.396 1.00 25.91 110 ALA A N 1
ATOM 802 C CA . ALA A 1 129 ? 33.629 -63.016 -2.423 1.00 24.86 110 ALA A CA 1
ATOM 803 C C . ALA A 1 129 ? 32.187 -62.699 -2.051 1.00 24.94 110 ALA A C 1
ATOM 804 O O . ALA A 1 129 ? 31.915 -62.353 -0.907 1.00 24.19 110 ALA A O 1
ATOM 806 N N . ASN A 1 130 ? 31.261 -62.794 -3.016 1.00 26.15 111 ASN A N 1
ATOM 807 C CA . ASN A 1 130 ? 29.831 -62.461 -2.738 1.00 26.47 111 ASN A CA 1
ATOM 808 C C . ASN A 1 130 ? 29.198 -63.272 -1.591 1.00 26.70 111 ASN A C 1
ATOM 809 O O . ASN A 1 130 ? 28.418 -62.763 -0.816 1.00 27.01 111 ASN A O 1
ATOM 814 N N . ARG A 1 131 ? 29.571 -64.531 -1.484 1.00 27.64 112 ARG A N 1
ATOM 815 C CA . ARG A 1 131 ? 29.067 -65.407 -0.417 1.00 28.56 112 ARG A CA 1
ATOM 816 C C . ARG A 1 131 ? 29.248 -64.780 0.969 1.00 27.99 112 ARG A C 1
ATOM 817 O O . ARG A 1 131 ? 28.295 -64.653 1.751 1.00 27.97 112 ARG A O 1
ATOM 825 N N . ALA A 1 132 ? 30.447 -64.303 1.286 1.00 27.27 113 ALA A N 1
ATOM 826 C CA . ALA A 1 132 ? 30.627 -63.682 2.623 1.00 26.72 113 ALA A CA 1
ATOM 827 C C . ALA A 1 132 ? 30.056 -62.287 2.724 1.00 25.31 113 ALA A C 1
ATOM 828 O O . ALA A 1 132 ? 29.617 -61.851 3.790 1.00 24.94 113 ALA A O 1
ATOM 830 N N . MET A 1 133 ? 30.099 -61.534 1.628 1.00 24.71 114 MET A N 1
ATOM 831 C CA . MET A 1 133 ? 29.539 -60.183 1.673 1.00 24.01 114 MET A CA 1
ATOM 832 C C . MET A 1 133 ? 28.024 -60.258 1.886 1.00 24.56 114 MET A C 1
ATOM 833 O O . MET A 1 133 ? 27.456 -59.453 2.595 1.00 24.52 114 MET A O 1
ATOM 838 N N . LEU A 1 134 ? 27.392 -61.231 1.251 1.00 26.34 115 LEU A N 1
ATOM 839 C CA . LEU A 1 134 ? 25.930 -61.437 1.431 1.00 29.20 115 LEU A CA 1
ATOM 840 C C . LEU A 1 134 ? 25.592 -61.679 2.896 1.00 30.22 115 LEU A C 1
ATOM 841 O O . LEU A 1 134 ? 24.617 -61.106 3.424 1.00 31.37 115 LEU A O 1
ATOM 846 N N . ARG A 1 135 ? 26.422 -62.472 3.575 1.00 30.94 116 ARG A N 1
ATOM 847 C CA . ARG A 1 135 ? 26.197 -62.755 4.988 1.00 32.36 116 ARG A CA 1
ATOM 848 C C . ARG A 1 135 ? 26.433 -61.538 5.858 1.00 33.09 116 ARG A C 1
ATOM 849 O O . ARG A 1 135 ? 25.810 -61.402 6.915 1.00 33.48 116 ARG A O 1
ATOM 857 N N . ALA A 1 136 ? 27.337 -60.649 5.435 1.00 32.23 117 ALA A N 1
ATOM 858 C CA . ALA A 1 136 ? 27.656 -59.465 6.232 1.00 31.37 117 ALA A CA 1
ATOM 859 C C . ALA A 1 136 ? 26.683 -58.337 5.955 1.00 31.12 117 ALA A C 1
ATOM 860 O O . ALA A 1 136 ? 26.706 -57.309 6.638 1.00 32.76 117 ALA A O 1
ATOM 862 N N . LYS A 1 137 ? 25.868 -58.506 4.926 1.00 30.85 118 LYS A N 1
ATOM 863 C CA . LYS A 1 137 ? 24.995 -57.450 4.408 1.00 31.90 118 LYS A CA 1
ATOM 864 C C . LYS A 1 137 ? 25.790 -56.152 4.113 1.00 29.69 118 LYS A C 1
ATOM 865 O O . LYS A 1 137 ? 25.316 -55.044 4.334 1.00 27.83 118 LYS A O 1
ATOM 871 N N . LYS A 1 138 ? 27.009 -56.325 3.597 1.00 28.31 119 LYS A N 1
ATOM 872 C CA . LYS A 1 138 ? 27.854 -55.181 3.188 1.00 26.98 119 LYS A CA 1
ATOM 873 C C . LYS A 1 138 ? 29.017 -55.673 2.341 1.00 24.66 119 LYS A C 1
ATOM 874 O O . LYS A 1 138 ? 29.594 -56.730 2.607 1.00 23.11 119 LYS A O 1
ATOM 880 N N . GLY A 1 139 ? 29.364 -54.913 1.306 1.00 23.41 120 GLY A N 1
ATOM 881 C CA . GLY A 1 139 ? 30.517 -55.297 0.504 1.00 21.88 120 GLY A CA 1
ATOM 882 C C . GLY A 1 139 ? 30.859 -54.258 -0.548 1.00 21.51 120 GLY A C 1
ATOM 883 O O . GLY A 1 139 ? 30.034 -53.401 -0.906 1.00 20.84 120 GLY A O 1
ATOM 884 N N . ARG A 1 140 ? 32.072 -54.360 -1.078 1.00 20.59 121 ARG A N 1
ATOM 885 C CA . ARG A 1 140 ? 32.467 -53.458 -2.176 1.00 20.28 121 ARG A CA 1
ATOM 886 C C . ARG A 1 140 ? 33.191 -54.313 -3.166 1.00 19.69 121 ARG A C 1
ATOM 887 O O . ARG A 1 140 ? 34.091 -55.061 -2.796 1.00 20.34 121 ARG A O 1
ATOM 895 N N . VAL A 1 141 ? 32.744 -54.286 -4.407 1.00 18.49 122 VAL A N 1
ATOM 896 C CA . VAL A 1 141 ? 33.404 -55.013 -5.473 1.00 18.42 122 VAL A CA 1
ATOM 897 C C . VAL A 1 141 ? 33.756 -53.955 -6.540 1.00 18.75 122 VAL A C 1
ATOM 898 O O . VAL A 1 141 ? 32.867 -53.206 -7.036 1.00 18.43 122 VAL A O 1
ATOM 902 N N . VAL A 1 142 ? 35.049 -53.848 -6.858 1.00 19.11 123 VAL A N 1
ATOM 903 C CA . VAL A 1 142 ? 35.490 -52.919 -7.915 1.00 19.17 123 VAL A CA 1
ATOM 904 C C . VAL A 1 142 ? 36.291 -53.670 -8.970 1.00 19.54 123 VAL A C 1
ATOM 905 O O . VAL A 1 142 ? 37.297 -54.309 -8.651 1.00 20.18 123 VAL A O 1
ATOM 909 N N . LEU A 1 143 ? 35.837 -53.630 -10.222 1.00 18.03 124 LEU A N 1
ATOM 910 C CA . LEU A 1 143 ? 36.524 -54.327 -11.292 1.00 19.06 124 LEU A CA 1
ATOM 911 C C . LEU A 1 143 ? 37.351 -53.330 -12.098 1.00 18.93 124 LEU A C 1
ATOM 912 O O . LEU A 1 143 ? 36.862 -52.278 -12.418 1.00 19.29 124 LEU A O 1
ATOM 917 N N . ILE A 1 144 ? 38.583 -53.687 -12.437 1.00 19.34 125 ILE A N 1
ATOM 918 C CA . ILE A 1 144 ? 39.496 -52.743 -13.115 1.00 19.59 125 ILE A CA 1
ATOM 919 C C . ILE A 1 144 ? 39.769 -53.288 -14.515 1.00 20.57 125 ILE A C 1
ATOM 920 O O . ILE A 1 144 ? 40.300 -54.391 -14.668 1.00 20.43 125 ILE A O 1
ATOM 925 N N . SER A 1 145 ? 39.381 -52.531 -15.534 1.00 21.56 126 SER A N 1
ATOM 926 C CA . SER A 1 145 ? 39.714 -52.875 -16.912 1.00 23.09 126 SER A CA 1
ATOM 927 C C . SER A 1 145 ? 41.190 -52.608 -17.262 1.00 24.08 126 SER A C 1
ATOM 928 O O . SER A 1 145 ? 41.918 -51.948 -16.502 1.00 24.06 126 SER A O 1
ATOM 931 N N . SER A 1 146 ? 41.647 -53.142 -18.392 1.00 26.10 127 SER A N 1
ATOM 932 C CA . SER A 1 146 ? 43.037 -52.962 -18.853 1.00 28.92 127 SER A CA 1
ATOM 933 C C . SER A 1 146 ? 43.483 -51.508 -19.069 1.00 29.13 127 SER A C 1
ATOM 934 O O . SER A 1 146 ? 42.723 -50.684 -19.569 1.00 29.64 127 SER A O 1
ATOM 937 N N . VAL A 1 147 ? 44.724 -51.198 -18.700 1.00 30.63 128 VAL A N 1
ATOM 938 C CA . VAL A 1 147 ? 45.334 -49.940 -19.132 1.00 32.03 128 VAL A CA 1
ATOM 939 C C . VAL A 1 147 ? 45.343 -49.881 -20.664 1.00 32.26 128 VAL A C 1
ATOM 940 O O . VAL A 1 147 ? 45.478 -50.910 -21.338 1.00 32.17 128 VAL A O 1
ATOM 944 N N . VAL A 1 148 ? 45.131 -48.686 -21.209 1.00 32.27 129 VAL A N 1
ATOM 945 C CA . VAL A 1 148 ? 45.094 -48.493 -22.654 1.00 33.42 129 VAL A CA 1
ATOM 946 C C . VAL A 1 148 ? 46.503 -48.463 -23.218 1.00 34.32 129 VAL A C 1
ATOM 947 O O . VAL A 1 148 ? 47.429 -47.937 -22.597 1.00 34.49 129 VAL A O 1
ATOM 951 N N . GLY A 1 149 ? 46.660 -49.075 -24.378 1.00 35.88 130 GLY A N 1
ATOM 952 C CA . GLY A 1 149 ? 47.911 -49.004 -25.139 1.00 37.40 130 GLY A CA 1
ATOM 953 C C . GLY A 1 149 ? 47.534 -48.794 -26.587 1.00 38.25 130 GLY A C 1
ATOM 954 O O . GLY A 1 149 ? 46.358 -48.720 -26.917 1.00 38.05 130 GLY A O 1
ATOM 955 N N . LEU A 1 150 ? 48.536 -48.697 -27.457 1.00 39.68 131 LEU A N 1
ATOM 956 C CA . LEU A 1 150 ? 48.298 -48.476 -28.874 1.00 40.53 131 LEU A CA 1
ATOM 957 C C . LEU A 1 150 ? 48.042 -49.839 -29.473 1.00 40.28 131 LEU A C 1
ATOM 958 O O . LEU A 1 150 ? 48.823 -50.772 -29.286 1.00 41.65 131 LEU A O 1
ATOM 963 N N . LEU A 1 151 ? 46.935 -49.966 -30.183 1.00 39.44 132 LEU A N 1
ATOM 964 C CA . LEU A 1 151 ? 46.464 -51.282 -30.589 1.00 37.91 132 LEU A CA 1
ATOM 965 C C . LEU A 1 151 ? 45.875 -51.226 -31.987 1.00 36.34 132 LEU A C 1
ATOM 966 O O . LEU A 1 151 ? 45.320 -50.202 -32.379 1.00 36.12 132 LEU A O 1
ATOM 971 N N . GLY A 1 152 ? 46.026 -52.316 -32.739 1.00 34.94 133 GLY A N 1
ATOM 972 C CA . GLY A 1 152 ? 45.379 -52.446 -34.056 1.00 33.57 133 GLY A CA 1
ATOM 973 C C . GLY A 1 152 ? 43.894 -52.762 -33.887 1.00 33.24 133 GLY A C 1
ATOM 974 O O . GLY A 1 152 ? 43.384 -52.761 -32.768 1.00 32.53 133 GLY A O 1
ATOM 975 N N . SER A 1 153 ? 43.204 -53.051 -34.984 1.00 31.99 134 SER A N 1
ATOM 976 C CA . SER A 1 153 ? 41.751 -53.229 -34.930 1.00 31.50 134 SER A CA 1
ATOM 977 C C . SER A 1 153 ? 41.324 -54.375 -34.023 1.00 30.34 134 SER A C 1
ATOM 978 O O . SER A 1 153 ? 40.401 -54.220 -33.223 1.00 29.21 134 SER A O 1
ATOM 981 N N . ALA A 1 154 ? 42.036 -55.501 -34.107 1.00 30.17 135 ALA A N 1
ATOM 982 C CA . ALA A 1 154 ? 41.690 -56.677 -33.308 1.00 30.25 135 ALA A CA 1
ATOM 983 C C . ALA A 1 154 ? 42.012 -56.438 -31.829 1.00 30.60 135 ALA A C 1
ATOM 984 O O . ALA A 1 154 ? 41.269 -56.862 -30.918 1.00 29.81 135 ALA A O 1
ATOM 986 N N . GLY A 1 155 ? 43.092 -55.702 -31.579 1.00 30.28 136 GLY A N 1
ATOM 987 C CA . GLY A 1 155 ? 43.437 -55.275 -30.203 1.00 29.54 136 GLY A CA 1
ATOM 988 C C . GLY A 1 155 ? 42.385 -54.356 -29.587 1.00 28.24 136 GLY A C 1
ATOM 989 O O . GLY A 1 155 ? 41.999 -54.529 -28.435 1.00 28.13 136 GLY A O 1
ATOM 990 N N . GLN A 1 156 ? 41.917 -53.376 -30.343 1.00 27.96 137 GLN A N 1
ATOM 991 C CA . GLN A 1 156 ? 40.853 -52.493 -29.884 1.00 28.25 137 GLN A CA 1
ATOM 992 C C . GLN A 1 156 ? 39.530 -53.253 -29.635 1.00 27.10 137 GLN A C 1
ATOM 993 O O . GLN A 1 156 ? 38.795 -52.934 -28.690 1.00 25.94 137 GLN A O 1
ATOM 999 N N . ALA A 1 157 ? 39.225 -54.252 -30.480 1.00 25.87 138 ALA A N 1
ATOM 1000 C CA . ALA A 1 157 ? 38.030 -55.098 -30.244 1.00 25.50 138 ALA A CA 1
ATOM 1001 C C . ALA A 1 157 ? 38.160 -55.865 -28.928 1.00 26.06 138 ALA A C 1
ATOM 1002 O O . ALA A 1 157 ? 37.207 -55.930 -28.135 1.00 25.76 138 ALA A O 1
ATOM 1004 N N . ASN A 1 158 ? 39.354 -56.411 -28.677 1.00 26.19 139 ASN A N 1
ATOM 1005 C CA . ASN A 1 158 ? 39.614 -57.212 -27.476 1.00 27.29 139 ASN A CA 1
ATOM 1006 C C . ASN A 1 158 ? 39.493 -56.362 -26.220 1.00 26.15 139 ASN A C 1
ATOM 1007 O O . ASN A 1 158 ? 38.996 -56.823 -25.186 1.00 26.06 139 ASN A O 1
ATOM 1012 N N . TYR A 1 159 ? 39.981 -55.124 -26.312 1.00 26.20 140 TYR A N 1
ATOM 1013 C CA . TYR A 1 159 ? 39.836 -54.122 -25.257 1.00 25.07 140 TYR A CA 1
ATOM 1014 C C . TYR A 1 159 ? 38.362 -53.820 -24.967 1.00 25.06 140 TYR A C 1
ATOM 1015 O O . TYR A 1 159 ? 37.932 -53.807 -23.810 1.00 24.02 140 TYR A O 1
ATOM 1024 N N . ALA A 1 160 ? 37.589 -53.532 -26.023 1.00 22.50 141 ALA A N 1
ATOM 1025 C CA . ALA A 1 160 ? 36.186 -53.194 -25.866 1.00 23.44 141 ALA A CA 1
ATOM 1026 C C . ALA A 1 160 ? 35.415 -54.365 -25.247 1.00 22.68 141 ALA A C 1
ATOM 1027 O O . ALA A 1 160 ? 34.526 -54.161 -24.432 1.00 23.21 141 ALA A O 1
ATOM 1029 N N . ALA A 1 161 ? 35.767 -55.580 -25.638 1.00 22.83 142 ALA A N 1
ATOM 1030 C CA . ALA A 1 161 ? 35.084 -56.788 -25.169 1.00 23.99 142 ALA A CA 1
ATOM 1031 C C . ALA A 1 161 ? 35.370 -56.995 -23.692 1.00 24.85 142 ALA A C 1
ATOM 1032 O O . ALA A 1 161 ? 34.489 -57.334 -22.920 1.00 24.72 142 ALA A O 1
ATOM 1034 N N . SER A 1 162 ? 36.637 -56.815 -23.323 1.00 24.93 143 SER A N 1
ATOM 1035 C CA . SER A 1 162 ? 37.056 -57.000 -21.939 1.00 27.56 143 SER A CA 1
ATOM 1036 C C . SER A 1 162 ? 36.328 -56.031 -21.016 1.00 26.05 143 SER A C 1
ATOM 1037 O O . SER A 1 162 ? 35.700 -56.431 -20.032 1.00 26.66 143 SER A O 1
ATOM 1040 N N . LYS A 1 163 ? 36.315 -54.759 -21.376 1.00 25.82 144 LYS A N 1
ATOM 1041 C CA . LYS A 1 163 ? 35.628 -53.757 -20.562 1.00 25.38 144 LYS A CA 1
ATOM 1042 C C . LYS A 1 163 ? 34.120 -53.970 -20.460 1.00 24.96 144 LYS A C 1
ATOM 1043 O O . LYS A 1 163 ? 33.513 -53.721 -19.424 1.00 24.02 144 LYS A O 1
ATOM 1049 N N . ALA A 1 164 ? 33.489 -54.331 -21.573 1.00 23.38 145 ALA A N 1
ATOM 1050 C CA . ALA A 1 164 ? 32.025 -54.451 -21.586 1.00 23.16 145 ALA A CA 1
ATOM 1051 C C . ALA A 1 164 ? 31.622 -55.662 -20.770 1.00 21.94 145 ALA A C 1
ATOM 1052 O O . ALA A 1 164 ? 30.562 -55.660 -20.159 1.00 23.23 145 ALA A O 1
ATOM 1054 N N . GLY A 1 165 ? 32.450 -56.699 -20.817 1.00 21.99 146 GLY A N 1
ATOM 1055 C CA . GLY A 1 165 ? 32.277 -57.893 -19.972 1.00 22.57 146 GLY A CA 1
ATOM 1056 C C . GLY A 1 165 ? 32.230 -57.538 -18.487 1.00 22.75 146 GLY A C 1
ATOM 1057 O O . GLY A 1 165 ? 31.325 -57.948 -17.752 1.00 23.06 146 GLY A O 1
ATOM 1058 N N . LEU A 1 166 ? 33.199 -56.735 -18.049 1.00 21.71 147 LEU A N 1
ATOM 1059 C CA . LEU A 1 166 ? 33.204 -56.246 -16.652 1.00 21.51 147 LEU A CA 1
ATOM 1060 C C . LEU A 1 166 ? 31.984 -55.417 -16.319 1.00 21.02 147 LEU A C 1
ATOM 1061 O O . LEU A 1 166 ? 31.361 -55.549 -15.258 1.00 21.82 147 LEU A O 1
ATOM 1066 N N . VAL A 1 167 ? 31.641 -54.508 -17.212 1.00 22.04 148 VAL A N 1
ATOM 1067 C CA . VAL A 1 167 ? 30.539 -53.623 -16.925 1.00 22.33 148 VAL A CA 1
ATOM 1068 C C . VAL A 1 167 ? 29.246 -54.436 -16.906 1.00 22.74 148 VAL A C 1
ATOM 1069 O O . VAL A 1 167 ? 28.409 -54.210 -16.043 1.00 22.80 148 VAL A O 1
ATOM 1073 N N . GLY A 1 168 ? 29.093 -55.356 -17.865 1.00 22.67 149 GLY A N 1
ATOM 1074 C CA . GLY A 1 168 ? 27.895 -56.226 -17.955 1.00 23.54 149 GLY A CA 1
ATOM 1075 C C . GLY A 1 168 ? 27.751 -57.085 -16.701 1.00 23.59 149 GLY A C 1
ATOM 1076 O O . GLY A 1 168 ? 26.652 -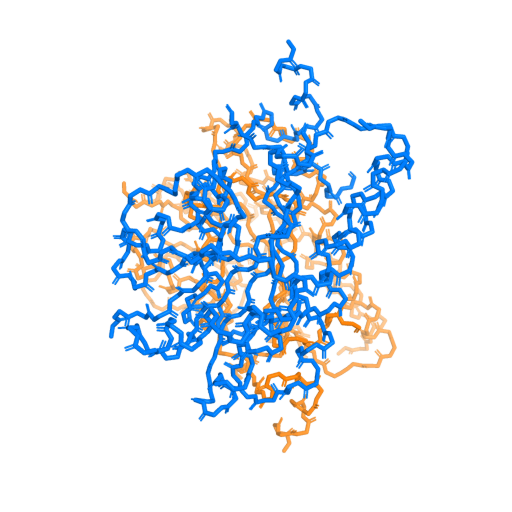57.287 -16.194 1.00 23.48 149 GLY A O 1
ATOM 1077 N N . PHE A 1 169 ? 28.877 -57.594 -16.197 1.00 23.41 150 PHE A N 1
ATOM 1078 C CA . PHE A 1 169 ? 28.885 -58.419 -14.983 1.00 22.26 150 PHE A CA 1
ATOM 1079 C C . PHE A 1 169 ? 28.491 -57.557 -13.791 1.00 22.21 150 PHE A C 1
ATOM 1080 O O . PHE A 1 169 ? 27.598 -57.938 -13.027 1.00 23.25 150 PHE A O 1
ATOM 1088 N N . ALA A 1 170 ? 29.102 -56.382 -13.642 1.00 22.09 151 ALA A N 1
ATOM 1089 C CA . ALA A 1 170 ? 28.831 -55.529 -12.481 1.00 22.35 151 ALA A CA 1
ATOM 1090 C C . ALA A 1 170 ? 27.346 -55.154 -12.414 1.00 23.56 151 ALA A C 1
ATOM 1091 O O . ALA A 1 170 ? 26.751 -55.194 -11.343 1.00 23.17 151 ALA A O 1
ATOM 1093 N N . ARG A 1 171 ? 26.763 -54.789 -13.566 1.00 22.96 152 ARG A N 1
ATOM 1094 C CA . ARG A 1 171 ? 25.367 -54.318 -13.624 1.00 24.50 152 ARG A CA 1
ATOM 1095 C C . ARG A 1 171 ? 24.406 -55.436 -13.331 1.00 24.78 152 ARG A C 1
ATOM 1096 O O . ARG A 1 171 ? 23.390 -55.224 -12.676 1.00 25.34 152 ARG A O 1
ATOM 1104 N N . SER A 1 172 ? 24.751 -56.636 -13.793 1.00 26.37 153 SER A N 1
ATOM 1105 C CA . SER A 1 172 ? 23.916 -57.797 -13.530 1.00 27.89 153 SER A CA 1
ATOM 1106 C C . SER A 1 172 ? 23.904 -58.169 -12.072 1.00 27.41 153 SER A C 1
ATOM 1107 O O . SER A 1 172 ? 22.845 -58.445 -11.486 1.00 27.23 153 SER A O 1
ATOM 1110 N N . LEU A 1 173 ? 25.077 -58.136 -11.455 1.00 25.55 154 LEU A N 1
ATOM 1111 C CA . LEU A 1 173 ? 25.168 -58.432 -10.032 1.00 24.96 154 LEU A CA 1
ATOM 1112 C C . LEU A 1 173 ? 24.448 -57.404 -9.172 1.00 25.82 154 LEU A C 1
ATOM 1113 O O . LEU A 1 173 ? 23.762 -57.773 -8.206 1.00 24.77 154 LEU A O 1
ATOM 1118 N N . ALA A 1 174 ? 24.571 -56.118 -9.521 1.00 26.56 155 ALA A N 1
ATOM 1119 C CA . ALA A 1 174 ? 23.829 -55.058 -8.841 1.00 27.72 155 ALA A CA 1
ATOM 1120 C C . ALA A 1 174 ? 22.305 -55.317 -8.855 1.00 30.22 155 ALA A C 1
ATOM 1121 O O . ALA A 1 174 ? 21.620 -55.122 -7.852 1.00 30.92 155 ALA A O 1
ATOM 1123 N N . ARG A 1 175 ? 21.789 -55.756 -9.993 1.00 32.37 156 ARG A N 1
ATOM 1124 C CA . ARG A 1 175 ? 20.364 -56.086 -10.134 1.00 35.01 156 ARG A CA 1
ATOM 1125 C C . ARG A 1 175 ? 20.024 -57.349 -9.371 1.00 35.75 156 ARG A C 1
ATOM 1126 O O . ARG A 1 175 ? 19.025 -57.386 -8.622 1.00 35.51 156 ARG A O 1
ATOM 1134 N N . GLU A 1 176 ? 20.877 -58.365 -9.526 1.00 35.87 157 GLU A N 1
ATOM 1135 C CA . GLU A 1 176 ? 20.680 -59.656 -8.858 1.00 38.10 157 GLU A CA 1
ATOM 1136 C C . GLU A 1 176 ? 20.743 -59.576 -7.337 1.00 37.38 157 GLU A C 1
ATOM 1137 O O . GLU A 1 176 ? 19.926 -60.194 -6.644 1.00 37.93 157 GLU A O 1
ATOM 1143 N N . LEU A 1 177 ? 21.692 -58.820 -6.802 1.00 36.36 158 LEU A N 1
ATOM 1144 C CA . LEU A 1 177 ? 21.846 -58.749 -5.366 1.00 36.24 158 LEU A CA 1
ATOM 1145 C C . LEU A 1 177 ? 20.809 -57.830 -4.720 1.00 36.40 158 LEU A C 1
ATOM 1146 O O . LEU A 1 177 ? 20.407 -58.037 -3.566 1.00 35.84 158 LEU A O 1
ATOM 1151 N N . GLY A 1 178 ? 20.378 -56.808 -5.457 1.00 36.17 159 GLY A N 1
ATOM 1152 C CA . GLY A 1 178 ? 19.363 -55.898 -4.938 1.00 35.17 159 GLY A CA 1
ATOM 1153 C C . GLY A 1 178 ? 19.828 -55.165 -3.690 1.00 35.22 159 GLY A C 1
ATOM 1154 O O . GLY A 1 178 ? 20.958 -54.620 -3.632 1.00 34.24 159 GLY A O 1
ATOM 1155 N N . SER A 1 179 ? 18.948 -55.130 -2.690 1.00 34.32 160 SER A N 1
ATOM 1156 C CA . SER A 1 179 ? 19.129 -54.231 -1.568 1.00 34.63 160 SER A CA 1
ATOM 1157 C C . SER A 1 179 ? 19.911 -54.888 -0.450 1.00 34.13 160 SER A C 1
ATOM 1158 O O . SER A 1 179 ? 19.456 -54.934 0.694 1.00 33.69 160 SER A O 1
ATOM 1161 N N . ARG A 1 180 ? 21.110 -55.384 -0.791 1.00 33.00 161 ARG A N 1
ATOM 1162 C CA . ARG A 1 180 ? 22.001 -55.990 0.185 1.00 31.73 161 ARG A CA 1
ATOM 1163 C C . ARG A 1 180 ? 23.266 -55.177 0.510 1.00 30.67 161 ARG A C 1
ATOM 1164 O O . ARG A 1 180 ? 24.161 -55.691 1.155 1.00 28.85 161 ARG A O 1
ATOM 1172 N N . ASN A 1 181 ? 23.269 -53.892 0.133 1.00 29.43 162 ASN A N 1
ATOM 1173 C CA . ASN A 1 181 ? 24.349 -52.946 0.453 1.00 29.08 162 ASN A CA 1
ATOM 1174 C C . ASN A 1 181 ? 25.734 -53.412 -0.055 1.00 26.59 162 ASN A C 1
ATOM 1175 O O . ASN A 1 181 ? 26.744 -53.159 0.598 1.00 27.45 162 ASN A O 1
ATOM 1180 N N . ILE A 1 182 ? 25.742 -54.157 -1.156 1.00 25.61 163 ILE A N 1
ATOM 1181 C CA . ILE A 1 182 ? 26.978 -54.565 -1.844 1.00 24.43 163 ILE A CA 1
ATOM 1182 C C . ILE A 1 182 ? 26.946 -53.830 -3.170 1.00 23.48 163 ILE A C 1
ATOM 1183 O O . ILE A 1 182 ? 25.974 -53.949 -3.940 1.00 23.46 163 ILE A O 1
ATOM 1188 N N . THR A 1 183 ? 27.983 -53.040 -3.426 1.00 21.74 164 THR A N 1
ATOM 1189 C CA . THR A 1 183 ? 28.057 -52.287 -4.678 1.00 20.20 164 THR A CA 1
ATOM 1190 C C . THR A 1 183 ? 29.070 -52.926 -5.608 1.00 19.86 164 THR A C 1
ATOM 1191 O O . THR A 1 183 ? 30.025 -53.552 -5.134 1.00 18.59 164 THR A O 1
ATOM 1195 N N . PHE A 1 184 ? 28.845 -52.762 -6.915 1.00 18.78 165 PHE A N 1
ATOM 1196 C CA . PHE A 1 184 ? 29.656 -53.358 -7.966 1.00 18.74 165 PHE A CA 1
ATOM 1197 C C . PHE A 1 184 ? 29.921 -52.253 -8.973 1.00 19.41 165 PHE A C 1
ATOM 1198 O O . PHE A 1 184 ? 28.979 -51.786 -9.646 1.00 18.07 165 PHE A O 1
ATOM 1206 N N . ASN A 1 185 ? 31.195 -51.882 -9.133 1.00 17.94 166 ASN A N 1
ATOM 1207 C CA . ASN A 1 185 ? 31.548 -50.794 -10.030 1.00 17.12 166 ASN A CA 1
ATOM 1208 C C . ASN A 1 185 ? 32.782 -51.152 -10.834 1.00 17.48 166 ASN A C 1
ATOM 1209 O O . ASN A 1 185 ? 33.529 -52.070 -10.484 1.00 16.62 166 ASN A O 1
ATOM 1214 N N . VAL A 1 186 ? 32.998 -50.418 -11.916 1.00 17.81 167 VAL A N 1
ATOM 1215 C CA . VAL A 1 186 ? 34.144 -50.632 -12.808 1.00 18.17 167 VAL A CA 1
ATOM 1216 C C . VAL A 1 186 ? 34.922 -49.329 -12.867 1.00 19.69 167 VAL A C 1
ATOM 1217 O O . VAL A 1 186 ? 34.324 -48.253 -12.982 1.00 18.59 167 VAL A O 1
ATOM 1221 N N . VAL A 1 187 ? 36.256 -49.447 -12.767 1.00 20.73 168 VAL A N 1
ATOM 1222 C CA . VAL A 1 187 ? 37.152 -48.310 -13.045 1.00 21.26 168 VAL A CA 1
ATOM 1223 C C . VAL A 1 187 ? 37.873 -48.633 -14.351 1.00 21.62 168 VAL A C 1
ATOM 1224 O O . VAL A 1 187 ? 38.453 -49.716 -14.506 1.00 21.29 168 VAL A O 1
ATOM 1228 N N . ALA A 1 188 ? 37.822 -47.700 -15.297 1.00 21.18 169 ALA A N 1
ATOM 1229 C CA . ALA A 1 188 ? 38.435 -47.890 -16.615 1.00 22.47 169 ALA A CA 1
ATOM 1230 C C . ALA A 1 188 ? 39.613 -46.943 -16.781 1.00 23.06 169 ALA A C 1
ATOM 1231 O O . ALA A 1 188 ? 39.422 -45.783 -17.107 1.00 23.75 169 ALA A O 1
ATOM 1233 N N . PRO A 1 189 ? 40.836 -47.417 -16.523 1.00 23.72 170 PRO A N 1
ATOM 1234 C CA . PRO A 1 189 ? 41.986 -46.492 -16.702 1.00 24.37 170 PRO A CA 1
ATOM 1235 C C . PRO A 1 189 ? 42.231 -46.140 -18.183 1.00 24.56 170 PRO A C 1
ATOM 1236 O O . PRO A 1 189 ? 41.867 -46.916 -19.086 1.00 24.73 170 PRO A O 1
ATOM 1240 N N . GLY A 1 190 ? 42.877 -45.009 -18.438 1.00 25.02 171 GLY A N 1
ATOM 1241 C CA . GLY A 1 190 ? 43.271 -44.678 -19.829 1.00 25.26 171 GLY A CA 1
ATOM 1242 C C . GLY A 1 190 ? 44.732 -45.070 -19.993 1.00 26.56 171 GLY A C 1
ATOM 1243 O O . GLY A 1 190 ? 45.116 -46.173 -19.603 1.00 26.46 171 GLY A O 1
ATOM 1244 N N . PHE A 1 191 ? 45.556 -44.165 -20.542 1.00 26.87 172 PHE A N 1
ATOM 1245 C CA . PHE A 1 191 ? 47.007 -44.353 -20.527 1.00 27.81 172 PHE A CA 1
ATOM 1246 C C . PHE A 1 191 ? 47.588 -44.079 -19.155 1.00 27.01 172 PHE A C 1
ATOM 1247 O O . PHE A 1 191 ? 47.354 -43.021 -18.588 1.00 26.86 172 PHE A O 1
ATOM 1255 N N . VAL A 1 192 ? 48.380 -45.014 -18.647 1.00 26.63 173 VAL A N 1
ATOM 1256 C CA . VAL A 1 192 ? 48.974 -44.903 -17.331 1.00 27.28 173 VAL A CA 1
ATOM 1257 C C . VAL A 1 192 ? 50.506 -45.014 -17.422 1.00 30.77 173 VAL A C 1
ATOM 1258 O O . VAL A 1 192 ? 51.025 -45.880 -18.118 1.00 30.68 173 VAL A O 1
ATOM 1262 N N . ASP A 1 193 ? 51.204 -44.127 -16.718 1.00 33.73 174 ASP A N 1
ATOM 1263 C CA . ASP A 1 193 ? 52.660 -44.066 -16.731 1.00 37.77 174 ASP A CA 1
ATOM 1264 C C . ASP A 1 193 ? 53.241 -45.223 -15.921 1.00 39.94 174 ASP A C 1
ATOM 1265 O O . ASP A 1 193 ? 53.108 -45.276 -14.698 1.00 39.52 174 ASP A O 1
ATOM 1270 N N . THR A 1 194 ? 53.861 -46.167 -16.626 1.00 43.33 175 THR A N 1
ATOM 1271 C CA . THR A 1 194 ? 54.581 -47.287 -16.000 1.00 45.70 175 THR A CA 1
ATOM 1272 C C . THR A 1 194 ? 55.949 -47.438 -16.656 1.00 46.56 175 THR A C 1
ATOM 1273 O O . THR A 1 194 ? 56.795 -46.521 -16.562 1.00 48.05 175 THR A O 1
ATOM 1277 N N . GLN A 1 204 ? 57.903 -39.502 -28.571 1.00 75.86 185 GLN A N 1
ATOM 1278 C CA . GLN A 1 204 ? 56.987 -40.646 -28.625 1.00 75.96 185 GLN A CA 1
ATOM 1279 C C . GLN A 1 204 ? 55.893 -40.537 -27.558 1.00 75.49 185 GLN A C 1
ATOM 1280 O O . GLN A 1 204 ? 54.721 -40.830 -27.827 1.00 75.44 185 GLN A O 1
ATOM 1286 N N . ARG A 1 205 ? 56.292 -40.128 -26.352 1.00 74.87 186 ARG A N 1
ATOM 1287 C CA . ARG A 1 205 ? 55.355 -39.877 -25.259 1.00 74.43 186 ARG A CA 1
ATOM 1288 C C . ARG A 1 205 ? 54.367 -38.774 -25.642 1.00 73.51 186 ARG A C 1
ATOM 1289 O O . ARG A 1 205 ? 53.185 -38.854 -25.301 1.00 73.33 186 ARG A O 1
ATOM 1297 N N . ALA A 1 206 ? 54.865 -37.767 -26.369 1.00 72.46 187 ALA A N 1
ATOM 1298 C CA . ALA A 1 206 ? 54.050 -36.666 -26.903 1.00 71.28 187 ALA A CA 1
ATOM 1299 C C . ALA A 1 206 ? 53.044 -37.111 -27.977 1.00 70.23 187 ALA A C 1
ATOM 1300 O O . ALA A 1 206 ? 51.946 -36.552 -28.087 1.00 70.08 187 ALA A O 1
ATOM 1302 N N . ASN A 1 207 ? 53.421 -38.114 -28.763 1.00 68.91 188 ASN A N 1
ATOM 1303 C CA . ASN A 1 207 ? 52.545 -38.631 -29.809 1.00 67.61 188 ASN A CA 1
ATOM 1304 C C . ASN A 1 207 ? 51.417 -39.479 -29.217 1.00 66.37 188 ASN A C 1
ATOM 1305 O O . ASN A 1 207 ? 50.283 -39.479 -29.718 1.00 66.31 188 ASN A O 1
ATOM 1310 N N . ILE A 1 208 ? 51.738 -40.189 -28.138 1.00 64.48 189 ILE A N 1
ATOM 1311 C CA . ILE A 1 208 ? 50.754 -41.000 -27.416 1.00 62.75 189 ILE A CA 1
ATOM 1312 C C . ILE A 1 208 ? 49.728 -40.128 -26.672 1.00 61.03 189 ILE A C 1
ATOM 1313 O O . ILE A 1 208 ? 48.536 -40.402 -26.718 1.00 61.52 189 ILE A O 1
ATOM 1318 N N . VAL A 1 209 ? 50.190 -39.058 -26.034 1.00 58.60 190 VAL A N 1
ATOM 1319 C CA . VAL A 1 209 ? 49.311 -38.195 -25.248 1.00 56.44 190 VAL A CA 1
ATOM 1320 C C . VAL A 1 209 ? 48.493 -37.203 -26.078 1.00 54.49 190 VAL A C 1
ATOM 1321 O O . VAL A 1 209 ? 47.584 -36.566 -25.559 1.00 53.93 190 VAL A O 1
ATOM 1325 N N . SER A 1 210 ? 48.810 -37.090 -27.369 1.00 52.20 191 SER A N 1
ATOM 1326 C CA . SER A 1 210 ? 48.124 -36.160 -28.272 1.00 49.23 191 SER A CA 1
ATOM 1327 C C . SER A 1 210 ? 46.643 -36.492 -28.451 1.00 46.73 191 SER A C 1
ATOM 1328 O O . SER A 1 210 ? 45.868 -35.658 -28.904 1.00 47.06 191 SER A O 1
ATOM 1331 N N . GLN A 1 211 ? 46.244 -37.710 -28.121 1.00 43.17 192 GLN A N 1
ATOM 1332 C CA . GLN A 1 211 ? 44.830 -38.052 -28.159 1.00 41.33 192 GLN A CA 1
ATOM 1333 C C . GLN A 1 211 ? 44.119 -37.892 -26.789 1.00 36.79 192 GLN A C 1
ATOM 1334 O O . GLN A 1 211 ? 42.901 -38.089 -26.691 1.00 35.88 192 GLN A O 1
ATOM 1340 N N . VAL A 1 212 ? 44.894 -37.537 -25.765 1.00 32.04 193 VAL A N 1
ATOM 1341 C CA . VAL A 1 212 ? 44.381 -37.301 -24.392 1.00 28.87 193 VAL A CA 1
ATOM 1342 C C . VAL A 1 212 ? 44.138 -35.807 -24.186 1.00 27.37 193 VAL A C 1
ATOM 1343 O O . VAL A 1 212 ? 45.105 -35.025 -24.218 1.00 26.55 193 VAL A O 1
ATOM 1347 N N . PRO A 1 213 ? 42.865 -35.385 -23.981 1.00 26.46 194 PRO A N 1
ATOM 1348 C CA . PRO A 1 213 ? 42.604 -33.947 -23.720 1.00 26.43 194 PRO A CA 1
ATOM 1349 C C . PRO A 1 213 ? 43.473 -33.332 -22.638 1.00 25.61 194 PRO A C 1
ATOM 1350 O O . PRO A 1 213 ? 44.056 -32.286 -22.884 1.00 26.58 194 PRO A O 1
ATOM 1354 N N . LEU A 1 214 ? 43.620 -33.983 -21.487 1.00 23.73 195 LEU A N 1
ATOM 1355 C CA . LEU A 1 214 ? 44.504 -33.466 -20.434 1.00 24.14 195 LEU A CA 1
ATOM 1356 C C . LEU A 1 214 ? 46.006 -33.456 -20.798 1.00 24.59 195 LEU A C 1
ATOM 1357 O O . LEU A 1 214 ? 46.791 -32.817 -20.089 1.00 25.23 195 LEU A O 1
ATOM 1362 N N . GLY A 1 215 ? 46.377 -34.171 -21.860 1.00 25.58 196 GLY A N 1
ATOM 1363 C CA . GLY A 1 215 ? 47.734 -34.056 -22.489 1.00 25.58 196 GLY A CA 1
ATOM 1364 C C . GLY A 1 215 ? 48.837 -34.703 -21.687 1.00 26.50 196 GLY A C 1
ATOM 1365 O O . GLY A 1 215 ? 50.006 -34.306 -21.757 1.00 25.51 196 GLY A O 1
ATOM 1366 N N . ARG A 1 216 ? 48.476 -35.746 -20.928 1.00 26.16 197 ARG A N 1
ATOM 1367 C CA . ARG A 1 216 ? 49.441 -36.473 -20.105 1.00 25.89 197 ARG A CA 1
ATOM 1368 C C . ARG A 1 216 ? 48.940 -37.887 -19.825 1.00 27.22 197 ARG A C 1
ATOM 1369 O O . ARG A 1 216 ? 47.755 -38.208 -20.080 1.00 24.54 197 ARG A O 1
ATOM 1377 N N . TYR A 1 217 ? 49.872 -38.714 -19.343 1.00 27.17 198 TYR A N 1
ATOM 1378 C CA . TYR A 1 217 ? 49.630 -40.032 -18.792 1.00 28.50 198 TYR A CA 1
ATOM 1379 C C . TYR A 1 217 ? 49.086 -39.870 -17.387 1.00 26.71 198 TYR A C 1
ATOM 1380 O O . TYR A 1 217 ? 49.410 -38.917 -16.696 1.00 27.16 198 TYR A O 1
ATOM 1389 N N . ALA A 1 218 ? 48.295 -40.833 -16.946 1.00 25.89 199 ALA A N 1
ATOM 1390 C CA . ALA A 1 218 ? 47.871 -40.906 -15.540 1.00 26.49 199 ALA A CA 1
ATOM 1391 C C . ALA A 1 218 ? 49.045 -41.413 -14.705 1.00 27.91 199 ALA A C 1
ATOM 1392 O O . ALA A 1 218 ? 49.832 -42.197 -15.195 1.00 27.16 199 ALA A O 1
ATOM 1394 N N . ARG A 1 219 ? 49.134 -40.983 -13.448 1.00 29.07 200 ARG A N 1
ATOM 1395 C CA . ARG A 1 219 ? 49.963 -41.676 -12.491 1.00 31.18 200 ARG A CA 1
ATOM 1396 C C . ARG A 1 219 ? 49.135 -42.826 -11.885 1.00 30.46 200 ARG A C 1
ATOM 1397 O O . ARG A 1 219 ? 47.919 -42.671 -11.669 1.00 28.69 200 ARG A O 1
ATOM 1405 N N . PRO A 1 220 ? 49.773 -43.989 -11.634 1.00 30.41 201 PRO A N 1
ATOM 1406 C CA . PRO A 1 220 ? 49.010 -45.114 -11.069 1.00 30.27 201 PRO A CA 1
ATOM 1407 C C . PRO A 1 220 ? 48.257 -44.769 -9.798 1.00 29.98 201 PRO A C 1
ATOM 1408 O O . PRO A 1 220 ? 47.178 -45.303 -9.587 1.00 30.36 201 PRO A O 1
ATOM 1412 N N . GLU A 1 221 ? 48.786 -43.850 -8.989 1.00 30.78 202 GLU A N 1
ATOM 1413 C CA . GLU A 1 221 ? 48.126 -43.379 -7.768 1.00 31.49 202 GLU A CA 1
ATOM 1414 C C . GLU A 1 221 ? 46.766 -42.714 -8.042 1.00 31.22 202 GLU A C 1
ATOM 1415 O O . GLU A 1 221 ? 45.864 -42.745 -7.191 1.00 31.29 202 GLU A O 1
ATOM 1421 N N . GLU A 1 222 ? 46.636 -42.074 -9.203 1.00 29.16 203 GLU A N 1
ATOM 1422 C CA . GLU A 1 222 ? 45.357 -41.494 -9.621 1.00 28.06 203 GLU A CA 1
ATOM 1423 C C . GLU A 1 222 ? 44.290 -42.580 -9.821 1.00 26.52 203 GLU A C 1
ATOM 1424 O O . GLU A 1 222 ? 43.144 -42.385 -9.461 1.00 27.39 203 GLU A O 1
ATOM 1430 N N . ILE A 1 223 ? 44.655 -43.718 -10.401 1.00 25.75 204 ILE A N 1
ATOM 1431 C CA . ILE A 1 223 ? 43.721 -44.826 -10.513 1.00 23.27 204 ILE A CA 1
ATOM 1432 C C . ILE A 1 223 ? 43.367 -45.335 -9.115 1.00 23.99 204 ILE A C 1
ATOM 1433 O O . ILE A 1 223 ? 42.179 -45.516 -8.782 1.00 21.66 204 ILE A O 1
ATOM 1438 N N . ALA A 1 224 ? 44.396 -45.584 -8.291 1.00 21.77 205 ALA A N 1
ATOM 1439 C CA . ALA A 1 224 ? 44.144 -46.064 -6.926 1.00 21.84 205 ALA A CA 1
ATOM 1440 C C . ALA A 1 224 ? 43.232 -45.158 -6.090 1.00 20.90 205 ALA A C 1
ATOM 1441 O O . ALA A 1 224 ? 42.427 -45.660 -5.322 1.00 19.61 205 ALA A O 1
ATOM 1443 N N . ALA A 1 225 ? 43.364 -43.832 -6.213 1.00 20.47 206 ALA A N 1
ATOM 1444 C CA . ALA A 1 225 ? 42.507 -42.909 -5.476 1.00 20.67 206 ALA A CA 1
ATOM 1445 C C . ALA A 1 225 ? 41.008 -43.066 -5.812 1.00 20.57 206 ALA A C 1
ATOM 1446 O O . ALA A 1 225 ? 40.138 -42.927 -4.920 1.00 20.21 206 ALA A O 1
ATOM 1448 N N . THR A 1 226 ? 40.704 -43.323 -7.072 1.00 21.13 207 THR A N 1
ATOM 1449 C CA . THR A 1 226 ? 39.306 -43.539 -7.481 1.00 21.61 207 THR A CA 1
ATOM 1450 C C . THR A 1 226 ? 38.779 -44.862 -6.927 1.00 21.11 207 THR A C 1
ATOM 1451 O O . THR A 1 226 ? 37.626 -44.949 -6.459 1.00 20.06 207 THR A O 1
ATOM 1455 N N . VAL A 1 227 ? 39.626 -45.890 -7.002 1.00 19.89 208 VAL A N 1
ATOM 1456 C CA . VAL A 1 227 ? 39.291 -47.174 -6.424 1.00 20.24 208 VAL A CA 1
ATOM 1457 C C . VAL A 1 227 ? 39.010 -46.994 -4.931 1.00 20.32 208 VAL A C 1
ATOM 1458 O O . VAL A 1 227 ? 38.003 -47.501 -4.420 1.00 20.42 208 VAL A O 1
ATOM 1462 N N . ARG A 1 228 ? 39.881 -46.286 -4.224 1.00 20.48 209 ARG A N 1
ATOM 1463 C CA . ARG A 1 228 ? 39.660 -46.067 -2.800 1.00 22.14 209 ARG A CA 1
ATOM 1464 C C . ARG A 1 228 ? 38.336 -45.328 -2.528 1.00 22.05 209 ARG A C 1
ATOM 1465 O O . ARG A 1 228 ? 37.617 -45.657 -1.561 1.00 20.72 209 ARG A O 1
ATOM 1473 N N . PHE A 1 229 ? 38.016 -44.353 -3.376 1.00 21.01 210 PHE A N 1
ATOM 1474 C CA . PHE A 1 229 ? 36.758 -43.604 -3.217 1.00 21.23 210 PHE A CA 1
ATOM 1475 C C . PHE A 1 229 ? 35.573 -44.558 -3.361 1.00 19.89 210 PHE A C 1
ATOM 1476 O O . PHE A 1 229 ? 34.711 -44.593 -2.510 1.00 20.40 210 PHE A O 1
ATOM 1484 N N . LEU A 1 230 ? 35.560 -45.367 -4.412 1.00 19.62 211 LEU A N 1
ATOM 1485 C CA . LEU A 1 230 ? 34.435 -46.302 -4.636 1.00 20.13 211 LEU A CA 1
ATOM 1486 C C . LEU A 1 230 ? 34.294 -47.299 -3.505 1.00 20.23 211 LEU A C 1
ATOM 1487 O O . LEU A 1 230 ? 33.186 -47.724 -3.182 1.00 20.51 211 LEU A O 1
ATOM 1492 N N . ALA A 1 231 ? 35.425 -47.695 -2.912 1.00 19.46 212 ALA A N 1
ATOM 1493 C CA . ALA A 1 231 ? 35.401 -48.651 -1.774 1.00 20.98 212 ALA A CA 1
ATOM 1494 C C . ALA A 1 231 ? 34.979 -48.042 -0.420 1.00 21.71 212 ALA A C 1
ATOM 1495 O O . ALA A 1 231 ? 34.788 -48.773 0.563 1.00 22.41 212 ALA A O 1
ATOM 1497 N N . SER A 1 232 ? 34.841 -46.723 -0.363 1.00 21.70 213 SER A N 1
ATOM 1498 C CA . SER A 1 232 ? 34.580 -46.020 0.889 1.00 22.91 213 SER A CA 1
ATOM 1499 C C . SER A 1 232 ? 33.091 -45.940 1.124 1.00 24.15 213 SER A C 1
ATOM 1500 O O . SER A 1 232 ? 32.315 -46.103 0.189 1.00 23.59 213 SER A O 1
ATOM 1503 N N . ASP A 1 233 ? 32.706 -45.645 2.366 1.00 25.65 214 ASP A N 1
ATOM 1504 C CA . ASP A 1 233 ? 31.305 -45.380 2.728 1.00 28.59 214 ASP A CA 1
ATOM 1505 C C . ASP A 1 233 ? 30.744 -44.152 2.012 1.00 29.05 214 ASP A C 1
ATOM 1506 O O . ASP A 1 233 ? 29.522 -44.052 1.867 1.00 30.47 214 ASP A O 1
ATOM 1511 N N . ASP A 1 234 ? 31.598 -43.238 1.543 1.00 28.51 215 ASP A N 1
ATOM 1512 C CA . ASP A 1 234 ? 31.097 -42.077 0.768 1.00 30.16 215 ASP A CA 1
ATOM 1513 C C . ASP A 1 234 ? 30.510 -42.448 -0.618 1.00 28.52 215 ASP A C 1
ATOM 1514 O O . ASP A 1 234 ? 29.823 -41.615 -1.242 1.00 30.23 215 ASP A O 1
ATOM 1519 N N . ALA A 1 235 ? 30.803 -43.644 -1.120 1.00 24.78 216 ALA A N 1
ATOM 1520 C CA . ALA A 1 235 ? 30.293 -44.068 -2.433 1.00 23.67 216 ALA A CA 1
ATOM 1521 C C . ALA A 1 235 ? 29.207 -45.151 -2.287 1.00 22.43 216 ALA A C 1
ATOM 1522 O O . ALA A 1 235 ? 29.008 -45.960 -3.187 1.00 22.22 216 ALA A O 1
ATOM 1524 N N . SER A 1 236 ? 28.527 -45.186 -1.145 1.00 22.40 217 SER A N 1
ATOM 1525 C CA . SER A 1 236 ? 27.578 -46.277 -0.847 1.00 23.97 217 SER A CA 1
ATOM 1526 C C . SER A 1 236 ? 26.367 -46.316 -1.775 1.00 23.38 217 SER A C 1
ATOM 1527 O O . SER A 1 236 ? 25.703 -47.368 -1.903 1.00 23.34 217 SER A O 1
ATOM 1530 N N . TYR A 1 237 ? 26.103 -45.213 -2.489 1.00 22.45 218 TYR A N 1
ATOM 1531 C CA . TYR A 1 237 ? 24.928 -45.202 -3.382 1.00 21.76 218 TYR A CA 1
ATOM 1532 C C . TYR A 1 237 ? 25.340 -45.293 -4.846 1.00 21.77 218 TYR A C 1
ATOM 1533 O O . TYR A 1 237 ? 24.534 -45.079 -5.753 1.00 21.29 218 TYR A O 1
ATOM 1542 N N . ILE A 1 238 ? 26.617 -45.605 -5.087 1.00 19.95 219 ILE A N 1
ATOM 1543 C CA . ILE A 1 238 ? 27.082 -45.779 -6.446 1.00 18.69 219 ILE A CA 1
ATOM 1544 C C . ILE A 1 238 ? 27.224 -47.261 -6.699 1.00 19.35 219 ILE A C 1
ATOM 1545 O O . ILE A 1 238 ? 28.040 -47.940 -6.040 1.00 18.13 219 ILE A O 1
ATOM 1550 N N . THR A 1 239 ? 26.447 -47.769 -7.665 1.00 19.73 220 THR A N 1
ATOM 1551 C CA . THR A 1 239 ? 26.579 -49.128 -8.085 1.00 20.06 220 THR A CA 1
ATOM 1552 C C . THR A 1 239 ? 26.204 -49.279 -9.544 1.00 20.96 220 THR A C 1
ATOM 1553 O O . THR A 1 239 ? 25.371 -48.511 -10.058 1.00 21.68 220 THR A O 1
ATOM 1557 N N . GLY A 1 240 ? 26.838 -50.250 -10.209 1.00 20.92 221 GLY A N 1
ATOM 1558 C CA . GLY A 1 240 ? 26.644 -50.542 -11.638 1.00 22.34 221 GLY A CA 1
ATOM 1559 C C . GLY A 1 240 ? 27.258 -49.461 -12.523 1.00 23.35 221 GLY A C 1
ATOM 1560 O O . GLY A 1 240 ? 26.873 -49.314 -13.671 1.00 24.18 221 GLY A O 1
ATOM 1561 N N . ALA A 1 241 ? 28.199 -48.688 -11.976 1.00 22.85 222 ALA A N 1
ATOM 1562 C CA . ALA A 1 241 ? 28.775 -47.515 -12.668 1.00 22.88 222 ALA A CA 1
ATOM 1563 C C . ALA A 1 241 ? 30.153 -47.838 -13.245 1.00 23.58 222 ALA A C 1
ATOM 1564 O O . ALA A 1 241 ? 30.870 -48.706 -12.721 1.00 22.30 222 ALA A O 1
ATOM 1566 N N . VAL A 1 242 ? 30.508 -47.169 -14.345 1.00 23.80 223 VAL A N 1
ATOM 1567 C CA . VAL A 1 242 ? 31.855 -47.280 -14.901 1.00 25.39 223 VAL A CA 1
ATOM 1568 C C . VAL A 1 242 ? 32.473 -45.911 -14.750 1.00 25.67 223 VAL A C 1
ATOM 1569 O O . VAL A 1 242 ? 31.948 -44.977 -15.346 1.00 25.71 223 VAL A O 1
ATOM 1573 N N . ILE A 1 243 ? 33.603 -45.803 -14.039 1.00 23.42 224 ILE A N 1
ATOM 1574 C CA . ILE A 1 243 ? 34.286 -44.542 -13.838 1.00 23.72 224 ILE A CA 1
ATOM 1575 C C . ILE A 1 243 ? 35.561 -44.532 -14.668 1.00 23.59 224 ILE A C 1
ATOM 1576 O O . ILE A 1 243 ? 36.477 -45.312 -14.409 1.00 23.97 224 ILE A O 1
ATOM 1581 N N . PRO A 1 244 ? 35.603 -43.702 -15.723 1.00 23.70 225 PRO A N 1
ATOM 1582 C CA . PRO A 1 244 ? 36.785 -43.617 -16.551 1.00 23.61 225 PRO A CA 1
ATOM 1583 C C . PRO A 1 244 ? 37.797 -42.664 -15.906 1.00 24.02 225 PRO A C 1
ATOM 1584 O O . PRO A 1 244 ? 37.435 -41.578 -15.454 1.00 24.83 225 PRO A O 1
ATOM 1588 N N . VAL A 1 245 ? 39.040 -43.125 -15.811 1.00 22.98 226 VAL A N 1
ATOM 1589 C CA . VAL A 1 245 ? 40.122 -42.336 -15.231 1.00 21.82 226 VAL A CA 1
ATOM 1590 C C . VAL A 1 245 ? 41.106 -42.273 -16.420 1.00 21.94 226 VAL A C 1
ATOM 1591 O O . VAL A 1 245 ? 42.115 -43.005 -16.490 1.00 22.49 226 VAL A O 1
ATOM 1595 N N . ASP A 1 246 ? 40.765 -41.428 -17.387 1.00 20.62 227 ASP A N 1
ATOM 1596 C CA . ASP A 1 246 ? 41.463 -41.502 -18.664 1.00 22.31 227 ASP A CA 1
ATOM 1597 C C . ASP A 1 246 ? 41.794 -40.175 -19.298 1.00 21.72 227 ASP A C 1
ATOM 1598 O O . ASP A 1 246 ? 42.117 -40.116 -20.488 1.00 21.80 227 ASP A O 1
ATOM 1603 N N . GLY A 1 247 ? 41.676 -39.101 -18.518 1.00 21.32 228 GLY A N 1
ATOM 1604 C CA . GLY A 1 247 ? 42.071 -37.782 -19.012 1.00 20.90 228 GLY A CA 1
ATOM 1605 C C . GLY A 1 247 ? 41.224 -37.271 -20.150 1.00 20.84 228 GLY A C 1
ATOM 1606 O O . GLY A 1 247 ? 41.629 -36.350 -20.853 1.00 20.30 228 GLY A O 1
ATOM 1607 N N . GLY A 1 248 ? 40.039 -37.843 -20.326 1.00 21.59 229 GLY A N 1
ATOM 1608 C CA . GLY A 1 248 ? 39.155 -37.476 -21.433 1.00 23.29 229 GLY A CA 1
ATOM 1609 C C . GLY A 1 248 ? 39.308 -38.336 -22.686 1.00 25.79 229 GLY A C 1
ATOM 1610 O O . GLY A 1 248 ? 38.631 -38.090 -23.698 1.00 26.37 229 GLY A O 1
ATOM 1611 N N . LEU A 1 249 ? 40.187 -39.329 -22.633 1.00 27.31 230 LEU A N 1
ATOM 1612 C CA . LEU A 1 249 ? 40.566 -40.106 -23.835 1.00 29.54 230 LEU A CA 1
ATOM 1613 C C . LEU A 1 249 ? 39.381 -40.766 -24.529 1.00 31.29 230 LEU A C 1
ATOM 1614 O O . LEU A 1 249 ? 39.256 -40.673 -25.753 1.00 31.35 230 LEU A O 1
ATOM 1619 N N . GLY A 1 250 ? 38.525 -41.424 -23.755 1.00 32.88 231 GLY A N 1
ATOM 1620 C CA . GLY A 1 250 ? 37.446 -42.235 -24.321 1.00 36.86 231 GLY A CA 1
ATOM 1621 C C . GLY A 1 250 ? 36.062 -41.619 -24.208 1.00 39.33 231 GLY A C 1
ATOM 1622 O O . GLY A 1 250 ? 35.048 -42.325 -24.326 1.00 40.42 231 GLY A O 1
ATOM 1623 N N . MET A 1 251 ? 36.003 -40.316 -23.945 1.00 40.85 232 MET A N 1
ATOM 1624 C CA . MET A 1 251 ? 34.723 -39.661 -23.649 1.00 42.67 232 MET A CA 1
ATOM 1625 C C . MET A 1 251 ? 33.867 -39.544 -24.937 1.00 45.92 232 MET A C 1
ATOM 1626 O O . MET A 1 251 ? 32.631 -39.566 -24.900 1.00 46.88 232 MET A O 1
ATOM 1631 N N . GLY A 1 252 ? 34.553 -39.473 -26.069 1.00 48.41 233 GLY A N 1
ATOM 1632 C CA . GLY A 1 252 ? 33.940 -39.329 -27.383 1.00 52.08 233 GLY A CA 1
ATOM 1633 C C . GLY A 1 252 ? 35.047 -39.294 -28.425 1.00 54.53 233 GLY A C 1
ATOM 1634 O O . GLY A 1 252 ? 36.202 -39.653 -28.092 1.00 55.61 233 GLY A O 1
ATOM 1635 N N . MET B 1 20 ? 45.312 -23.130 0.981 1.00 51.13 1 MET B N 1
ATOM 1636 C CA . MET B 1 20 ? 44.601 -24.321 1.559 1.00 49.98 1 MET B CA 1
ATOM 1637 C C . MET B 1 20 ? 43.111 -24.334 1.174 1.00 47.64 1 MET B C 1
ATOM 1638 O O . MET B 1 20 ? 42.614 -25.301 0.601 1.00 48.20 1 MET B O 1
ATOM 1643 N N . SER B 1 21 ? 42.420 -23.247 1.487 1.00 44.46 2 SER B N 1
ATOM 1644 C CA . SER B 1 21 ? 41.014 -23.104 1.163 1.00 41.23 2 SER B CA 1
ATOM 1645 C C . SER B 1 21 ? 40.848 -22.470 -0.215 1.00 38.42 2 SER B C 1
ATOM 1646 O O . SER B 1 21 ? 41.578 -21.547 -0.585 1.00 38.78 2 SER B O 1
ATOM 1649 N N . ARG B 1 22 ? 39.905 -23.004 -0.981 1.00 34.83 3 ARG B N 1
ATOM 1650 C CA . ARG B 1 22 ? 39.657 -22.583 -2.337 1.00 31.97 3 ARG B CA 1
ATOM 1651 C C . ARG B 1 22 ? 38.418 -21.755 -2.384 1.00 30.24 3 ARG B C 1
ATOM 1652 O O . ARG B 1 22 ? 37.537 -21.903 -1.552 1.00 30.27 3 ARG B O 1
ATOM 1660 N N . SER B 1 23 ? 38.334 -20.903 -3.392 1.00 28.00 4 SER B N 1
ATOM 1661 C CA . SER B 1 23 ? 37.118 -20.197 -3.676 1.00 26.32 4 SER B CA 1
ATOM 1662 C C . SER B 1 23 ? 36.178 -21.109 -4.491 1.00 25.77 4 SER B C 1
ATOM 1663 O O . SER B 1 23 ? 36.464 -21.478 -5.649 1.00 24.52 4 SER B O 1
ATOM 1666 N N . VAL B 1 24 ? 35.064 -21.460 -3.862 1.00 25.27 5 VAL B N 1
ATOM 1667 C CA . VAL B 1 24 ? 34.039 -22.353 -4.435 1.00 24.20 5 VAL B CA 1
ATOM 1668 C C . VAL B 1 24 ? 32.751 -21.590 -4.678 1.00 23.95 5 VAL B C 1
ATOM 1669 O O . VAL B 1 24 ? 32.307 -20.820 -3.809 1.00 23.53 5 VAL B O 1
ATOM 1673 N N . LEU B 1 25 ? 32.130 -21.819 -5.851 1.00 22.53 6 LEU B N 1
ATOM 1674 C CA . LEU B 1 25 ? 30.814 -21.302 -6.159 1.00 22.26 6 LEU B CA 1
ATOM 1675 C C . LEU B 1 25 ? 29.835 -22.410 -6.481 1.00 23.36 6 LEU B C 1
ATOM 1676 O O . LEU B 1 25 ? 30.104 -23.235 -7.348 1.00 21.64 6 LEU B O 1
ATOM 1681 N N . VAL B 1 26 ? 28.703 -22.421 -5.785 1.00 23.16 7 VAL B N 1
ATOM 1682 C CA . VAL B 1 26 ? 27.616 -23.348 -6.093 1.00 23.97 7 VAL B CA 1
ATOM 1683 C C . VAL B 1 26 ? 26.426 -22.561 -6.586 1.00 25.50 7 VAL B C 1
ATOM 1684 O O . VAL B 1 26 ? 25.807 -21.816 -5.797 1.00 25.51 7 VAL B O 1
ATOM 1688 N N . THR B 1 27 ? 26.081 -22.708 -7.866 1.00 26.49 8 THR B N 1
ATOM 1689 C CA . THR B 1 27 ? 24.934 -21.988 -8.404 1.00 29.49 8 THR B CA 1
ATOM 1690 C C . THR B 1 27 ? 23.721 -22.863 -8.196 1.00 31.73 8 THR B C 1
ATOM 1691 O O . THR B 1 27 ? 23.768 -24.047 -8.546 1.00 33.64 8 THR B O 1
ATOM 1695 N N . GLY B 1 28 ? 22.641 -22.288 -7.654 1.00 31.63 9 GLY B N 1
ATOM 1696 C CA . GLY B 1 28 ? 21.473 -23.049 -7.247 1.00 32.90 9 GLY B CA 1
ATOM 1697 C C . GLY B 1 28 ? 21.725 -23.759 -5.924 1.00 33.49 9 GLY B C 1
ATOM 1698 O O . GLY B 1 28 ? 21.361 -24.933 -5.767 1.00 34.11 9 GLY B O 1
ATOM 1699 N N . GLY B 1 29 ? 22.340 -23.052 -4.978 1.00 33.14 10 GLY B N 1
ATOM 1700 C CA . GLY B 1 29 ? 22.869 -23.654 -3.771 1.00 34.72 10 GLY B CA 1
ATOM 1701 C C . GLY B 1 29 ? 22.168 -23.305 -2.468 1.00 35.84 10 GLY B C 1
ATOM 1702 O O . GLY B 1 29 ? 22.759 -23.463 -1.400 1.00 35.81 10 GLY B O 1
ATOM 1703 N N . ASN B 1 30 ? 20.921 -22.839 -2.560 1.00 37.13 11 ASN B N 1
ATOM 1704 C CA . ASN B 1 30 ? 20.152 -22.390 -1.393 1.00 38.81 11 ASN B CA 1
ATOM 1705 C C . ASN B 1 30 ? 19.254 -23.456 -0.765 1.00 39.16 11 ASN B C 1
ATOM 1706 O O . ASN B 1 30 ? 18.738 -23.262 0.328 1.00 38.66 11 ASN B O 1
ATOM 1711 N N . ARG B 1 31 ? 19.068 -24.569 -1.463 1.00 38.36 12 ARG B N 1
ATOM 1712 C CA . ARG B 1 31 ? 18.244 -25.637 -0.940 1.00 39.25 12 ARG B CA 1
ATOM 1713 C C . ARG B 1 31 ? 18.674 -26.980 -1.511 1.00 38.26 12 ARG B C 1
ATOM 1714 O O . ARG B 1 31 ? 19.457 -27.031 -2.486 1.00 38.44 12 ARG B O 1
ATOM 1722 N N . GLY B 1 32 ? 18.181 -28.056 -0.887 1.00 36.93 13 GLY B N 1
ATOM 1723 C CA . GLY B 1 32 ? 18.247 -29.409 -1.450 1.00 35.37 13 GLY B CA 1
ATOM 1724 C C . GLY B 1 32 ? 19.664 -29.906 -1.696 1.00 33.83 13 GLY B C 1
ATOM 1725 O O . GLY B 1 32 ? 20.549 -29.788 -0.844 1.00 33.73 13 GLY B O 1
ATOM 1726 N N . ILE B 1 33 ? 19.887 -30.472 -2.871 1.00 32.72 14 ILE B N 1
ATOM 1727 C CA . ILE B 1 33 ? 21.221 -30.966 -3.211 1.00 31.17 14 ILE B CA 1
ATOM 1728 C C . ILE B 1 33 ? 22.269 -29.841 -3.293 1.00 29.28 14 ILE B C 1
ATOM 1729 O O . ILE B 1 33 ? 23.409 -30.004 -2.840 1.00 29.57 14 ILE B O 1
ATOM 1734 N N . GLY B 1 34 ? 21.889 -28.710 -3.871 1.00 27.98 15 GLY B N 1
ATOM 1735 C CA . GLY B 1 34 ? 22.812 -27.574 -3.978 1.00 27.13 15 GLY B CA 1
ATOM 1736 C C . GLY B 1 34 ? 23.292 -27.125 -2.613 1.00 27.15 15 GLY B C 1
ATOM 1737 O O . GLY B 1 34 ? 24.465 -26.878 -2.421 1.00 25.61 15 GLY B O 1
ATOM 1738 N N . LEU B 1 35 ? 22.380 -27.052 -1.630 1.00 28.27 16 LEU B N 1
ATOM 1739 C CA . LEU B 1 35 ? 22.773 -26.661 -0.260 1.00 28.00 16 LEU B CA 1
ATOM 1740 C C . LEU B 1 35 ? 23.674 -27.694 0.375 1.00 28.02 16 LEU B C 1
ATOM 1741 O O . LEU B 1 35 ? 24.652 -27.352 1.048 1.00 27.97 16 LEU B O 1
ATOM 1746 N N . ALA B 1 36 ? 23.352 -28.974 0.170 1.00 27.23 17 ALA B N 1
ATOM 1747 C CA . ALA B 1 36 ? 24.169 -30.054 0.710 1.00 26.49 17 ALA B CA 1
ATOM 1748 C C . ALA B 1 36 ? 25.587 -29.983 0.158 1.00 25.67 17 ALA B C 1
ATOM 1749 O O . ALA B 1 36 ? 26.567 -30.294 0.848 1.00 24.11 17 ALA B O 1
ATOM 1751 N N . ILE B 1 37 ? 25.693 -29.597 -1.110 1.00 24.89 18 ILE B N 1
ATOM 1752 C CA . ILE B 1 37 ? 27.019 -29.516 -1.739 1.00 24.86 18 ILE B CA 1
ATOM 1753 C C . ILE B 1 37 ? 27.783 -28.354 -1.150 1.00 24.89 18 ILE B C 1
ATOM 1754 O O . ILE B 1 37 ? 28.947 -28.496 -0.771 1.00 26.02 18 ILE B O 1
ATOM 1759 N N . ALA B 1 38 ? 27.134 -27.198 -1.074 1.00 26.26 19 ALA B N 1
ATOM 1760 C CA . ALA B 1 38 ? 27.750 -26.039 -0.426 1.00 27.64 19 ALA B CA 1
ATOM 1761 C C . ALA B 1 38 ? 28.235 -26.354 1.000 1.00 28.65 19 ALA B C 1
ATOM 1762 O O . ALA B 1 38 ? 29.365 -26.022 1.341 1.00 28.32 19 ALA B O 1
ATOM 1764 N N . ARG B 1 39 ? 27.404 -27.023 1.816 1.00 29.88 20 ARG B N 1
ATOM 1765 C CA . ARG B 1 39 ? 27.820 -27.440 3.170 1.00 31.15 20 ARG B CA 1
ATOM 1766 C C . ARG B 1 39 ? 29.039 -28.360 3.194 1.00 30.69 20 ARG B C 1
ATOM 1767 O O . ARG B 1 39 ? 29.957 -28.188 4.008 1.00 29.77 20 ARG B O 1
ATOM 1775 N N . ALA B 1 40 ? 29.070 -29.349 2.304 1.00 30.17 21 ALA B N 1
ATOM 1776 C CA . ALA B 1 40 ? 30.248 -30.225 2.236 1.00 29.45 21 ALA B CA 1
ATOM 1777 C C . ALA B 1 40 ? 31.544 -29.484 1.935 1.00 29.40 21 ALA B C 1
ATOM 1778 O O . ALA B 1 40 ? 32.605 -29.802 2.512 1.00 29.87 21 ALA B O 1
ATOM 1780 N N . PHE B 1 41 ? 31.504 -28.516 1.021 1.00 28.16 22 PHE B N 1
ATOM 1781 C CA . PHE B 1 41 ? 32.731 -27.726 0.787 1.00 28.23 22 PHE B CA 1
ATOM 1782 C C . PHE B 1 41 ? 33.043 -26.795 1.959 1.00 29.31 22 PHE B C 1
ATOM 1783 O O . PHE B 1 41 ? 34.213 -26.552 2.257 1.00 30.28 22 PHE B O 1
ATOM 1791 N N . ALA B 1 42 ? 32.005 -26.246 2.584 1.00 30.70 23 ALA B N 1
ATOM 1792 C CA . ALA B 1 42 ? 32.205 -25.392 3.766 1.00 32.93 23 ALA B CA 1
ATOM 1793 C C . ALA B 1 42 ? 32.856 -26.200 4.890 1.00 34.85 23 ALA B C 1
ATOM 1794 O O . ALA B 1 42 ? 33.862 -25.765 5.454 1.00 35.54 23 ALA B O 1
ATOM 1796 N N . ASP B 1 43 ? 32.326 -27.401 5.168 1.00 37.07 24 ASP B N 1
ATOM 1797 C CA . ASP B 1 43 ? 32.890 -28.301 6.191 1.00 39.08 24 ASP B CA 1
ATOM 1798 C C . ASP B 1 43 ? 34.339 -28.658 5.903 1.00 39.24 24 ASP B C 1
ATOM 1799 O O . ASP B 1 43 ? 35.142 -28.822 6.825 1.00 39.84 24 ASP B O 1
ATOM 1804 N N . ALA B 1 44 ? 34.672 -28.792 4.625 1.00 38.89 25 ALA B N 1
ATOM 1805 C CA . ALA B 1 44 ? 36.028 -29.113 4.214 1.00 38.11 25 ALA B CA 1
ATOM 1806 C C . ALA B 1 44 ? 36.964 -27.896 4.302 1.00 37.42 25 ALA B C 1
ATOM 1807 O O . ALA B 1 44 ? 38.146 -27.998 3.986 1.00 37.99 25 ALA B O 1
ATOM 1809 N N . GLY B 1 45 ? 36.426 -26.740 4.698 1.00 36.88 26 GLY B N 1
ATOM 1810 C CA . GLY B 1 45 ? 37.257 -25.545 4.898 1.00 35.42 26 GLY B CA 1
ATOM 1811 C C . GLY B 1 45 ? 37.421 -24.593 3.723 1.00 34.65 26 GLY B C 1
ATOM 1812 O O . GLY B 1 45 ? 38.251 -23.677 3.768 1.00 33.56 26 GLY B O 1
ATOM 1813 N N . ASP B 1 46 ? 36.634 -24.803 2.668 1.00 33.99 27 ASP B N 1
ATOM 1814 C CA . ASP B 1 46 ? 36.630 -23.892 1.538 1.00 32.58 27 ASP B CA 1
ATOM 1815 C C . ASP B 1 46 ? 35.774 -22.660 1.779 1.00 32.40 27 ASP B C 1
ATOM 1816 O O . ASP B 1 46 ? 34.841 -22.668 2.599 1.00 33.02 27 ASP B O 1
ATOM 1821 N N . LYS B 1 47 ? 36.092 -21.603 1.034 1.00 31.31 28 LYS B N 1
ATOM 1822 C CA . LYS B 1 47 ? 35.325 -20.372 0.994 1.00 31.10 28 LYS B CA 1
ATOM 1823 C C . LYS B 1 47 ? 34.210 -20.563 -0.036 1.00 30.34 28 LYS B C 1
ATOM 1824 O O . LYS B 1 47 ? 34.492 -20.640 -1.241 1.00 31.08 28 LYS B O 1
ATOM 1830 N N . VAL B 1 48 ? 32.967 -20.642 0.422 1.00 29.20 29 VAL B N 1
ATOM 1831 C CA . VAL B 1 48 ? 31.842 -21.071 -0.410 1.00 28.54 29 VAL B CA 1
ATOM 1832 C C . VAL B 1 48 ? 30.839 -19.948 -0.633 1.00 28.86 29 VAL B C 1
ATOM 1833 O O . VAL B 1 48 ? 30.311 -19.344 0.320 1.00 29.61 29 VAL B O 1
ATOM 1837 N N . ALA B 1 49 ? 30.615 -19.629 -1.896 1.00 26.72 30 ALA B N 1
ATOM 1838 C CA . ALA B 1 49 ? 29.557 -18.736 -2.284 1.00 26.22 30 ALA B CA 1
ATOM 1839 C C . ALA B 1 49 ? 28.478 -19.494 -2.996 1.00 26.60 30 ALA B C 1
ATOM 1840 O O . ALA B 1 49 ? 28.724 -20.556 -3.595 1.00 25.80 30 ALA B O 1
ATOM 1842 N N . ILE B 1 50 ? 27.267 -18.961 -2.948 1.00 27.35 31 ILE B N 1
ATOM 1843 C CA . ILE B 1 50 ? 26.187 -19.542 -3.692 1.00 28.54 31 ILE B CA 1
ATOM 1844 C C . ILE B 1 50 ? 25.453 -18.471 -4.443 1.00 30.39 31 ILE B C 1
ATOM 1845 O O . ILE B 1 50 ? 25.440 -17.286 -4.027 1.00 30.45 31 ILE B O 1
ATOM 1850 N N . THR B 1 51 ? 24.841 -18.870 -5.552 1.00 31.18 32 THR B N 1
ATOM 1851 C CA . THR B 1 51 ? 23.806 -18.053 -6.161 1.00 32.97 32 THR B CA 1
ATOM 1852 C C . THR B 1 51 ? 22.472 -18.747 -5.947 1.00 34.27 32 THR B C 1
ATOM 1853 O O . THR B 1 51 ? 22.403 -19.970 -5.810 1.00 34.68 32 THR B O 1
ATOM 1857 N N . TYR B 1 52 ? 21.402 -17.966 -5.919 1.00 36.72 33 TYR B N 1
ATOM 1858 C CA . TYR B 1 52 ? 20.051 -18.505 -5.849 1.00 38.48 33 TYR B CA 1
ATOM 1859 C C . TYR B 1 52 ? 19.095 -17.530 -6.522 1.00 40.56 33 TYR B C 1
ATOM 1860 O O . TYR B 1 52 ? 19.354 -16.321 -6.543 1.00 40.61 33 TYR B O 1
ATOM 1869 N N . ARG B 1 53 ? 18.011 -18.063 -7.082 1.00 42.66 34 ARG B N 1
ATOM 1870 C CA . ARG B 1 53 ? 17.050 -17.287 -7.868 1.00 45.46 34 ARG B CA 1
ATOM 1871 C C . ARG B 1 53 ? 15.972 -16.673 -6.958 1.00 46.58 34 ARG B C 1
ATOM 1872 O O . ARG B 1 53 ? 15.653 -15.481 -7.056 1.00 47.46 34 ARG B O 1
ATOM 1880 N N . SER B 1 54 ? 15.411 -17.501 -6.086 1.00 47.65 35 SER B N 1
ATOM 1881 C CA . SER B 1 54 ? 14.337 -17.080 -5.193 1.00 49.37 35 SER B CA 1
ATOM 1882 C C . SER B 1 54 ? 14.409 -17.805 -3.847 1.00 49.60 35 SER B C 1
ATOM 1883 O O . SER B 1 54 ? 15.196 -18.756 -3.660 1.00 50.35 35 SER B O 1
ATOM 1886 N N . GLY B 1 55 ? 13.579 -17.351 -2.912 1.00 49.92 36 GLY B N 1
ATOM 1887 C CA . GLY B 1 55 ? 13.572 -17.894 -1.568 1.00 49.49 36 GLY B CA 1
ATOM 1888 C C . GLY B 1 55 ? 14.443 -17.056 -0.670 1.00 49.12 36 GLY B C 1
ATOM 1889 O O . GLY B 1 55 ? 14.667 -15.860 -0.914 1.00 49.71 36 GLY B O 1
ATOM 1890 N N . GLU B 1 56 ? 14.925 -17.694 0.385 1.00 48.87 37 GLU B N 1
ATOM 1891 C CA . GLU B 1 56 ? 15.808 -17.059 1.330 1.00 48.52 37 GLU B CA 1
ATOM 1892 C C . GLU B 1 56 ? 17.168 -17.697 1.169 1.00 48.37 37 GLU B C 1
ATOM 1893 O O . GLU B 1 56 ? 17.258 -18.869 0.784 1.00 48.75 37 GLU B O 1
ATOM 1899 N N . PRO B 1 57 ? 18.234 -16.940 1.469 1.00 48.04 38 PRO B N 1
ATOM 1900 C CA . PRO B 1 57 ? 19.559 -17.534 1.424 1.00 47.79 38 PRO B CA 1
ATOM 1901 C C . PRO B 1 57 ? 19.794 -18.381 2.670 1.00 47.93 38 PRO B C 1
ATOM 1902 O O . PRO B 1 57 ? 19.197 -18.106 3.725 1.00 48.73 38 PRO B O 1
ATOM 1906 N N . PRO B 1 58 ? 20.648 -19.410 2.565 1.00 47.29 39 PRO B N 1
ATOM 1907 C CA . PRO B 1 58 ? 21.038 -20.125 3.771 1.00 46.87 39 PRO B CA 1
ATOM 1908 C C . PRO B 1 58 ? 21.984 -19.273 4.590 1.00 46.76 39 PRO B C 1
ATOM 1909 O O . PRO B 1 58 ? 22.740 -18.462 4.023 1.00 46.99 39 PRO B O 1
ATOM 1913 N N . GLU B 1 59 ? 21.961 -19.440 5.912 1.00 46.59 40 GLU B N 1
ATOM 1914 C CA . GLU B 1 59 ? 22.844 -18.649 6.763 1.00 46.43 40 GLU B CA 1
ATOM 1915 C C . GLU B 1 59 ? 24.224 -19.266 6.727 1.00 45.78 40 GLU B C 1
ATOM 1916 O O . GLU B 1 59 ? 24.353 -20.458 6.464 1.00 46.15 40 GLU B O 1
ATOM 1922 N N . GLY B 1 60 ? 25.254 -18.453 6.944 1.00 44.94 41 GLY B N 1
ATOM 1923 C CA . GLY B 1 60 ? 26.637 -18.942 6.909 1.00 43.99 41 GLY B CA 1
ATOM 1924 C C . GLY B 1 60 ? 27.389 -18.837 5.579 1.00 42.67 41 GLY B C 1
ATOM 1925 O O . GLY B 1 60 ? 28.592 -19.106 5.526 1.00 44.14 41 GLY B O 1
ATOM 1926 N N . PHE B 1 61 ? 26.703 -18.450 4.509 1.00 41.19 42 PHE B N 1
ATOM 1927 C CA . PHE B 1 61 ? 27.318 -18.433 3.173 1.00 39.77 42 PHE B CA 1
ATOM 1928 C C . PHE B 1 61 ? 27.216 -17.071 2.531 1.00 39.13 42 PHE B C 1
ATOM 1929 O O . PHE B 1 61 ? 26.167 -16.432 2.619 1.00 40.30 42 PHE B O 1
ATOM 1937 N N . LEU B 1 62 ? 28.273 -16.654 1.834 1.00 38.16 43 LEU B N 1
ATOM 1938 C CA . LEU B 1 62 ? 28.154 -15.572 0.859 1.00 37.30 43 LEU B CA 1
ATOM 1939 C C . LEU B 1 62 ? 27.140 -16.001 -0.209 1.00 37.27 43 LEU B C 1
ATOM 1940 O O . LEU B 1 62 ? 27.332 -17.021 -0.910 1.00 36.47 43 LEU B O 1
ATOM 1945 N N . ALA B 1 63 ? 26.045 -15.257 -0.310 1.00 36.64 44 ALA B N 1
ATOM 1946 C CA . ALA B 1 63 ? 24.952 -15.647 -1.185 1.00 37.18 44 ALA B CA 1
ATOM 1947 C C . ALA B 1 63 ? 24.494 -14.499 -2.081 1.00 37.51 44 ALA B C 1
ATOM 1948 O O . ALA B 1 63 ? 24.261 -13.388 -1.595 1.00 38.85 44 ALA B O 1
ATOM 1950 N N . VAL B 1 64 ? 24.373 -14.748 -3.381 1.00 36.58 45 VAL B N 1
ATOM 1951 C CA . VAL B 1 64 ? 23.951 -13.700 -4.322 1.00 35.93 45 VAL B CA 1
ATOM 1952 C C . VAL B 1 64 ? 22.649 -14.096 -4.948 1.00 37.00 45 VAL B C 1
ATOM 1953 O O . VAL B 1 64 ? 22.553 -15.154 -5.569 1.00 36.09 45 VAL B O 1
ATOM 1957 N N . LYS B 1 65 ? 21.633 -13.254 -4.779 1.00 37.88 46 LYS B N 1
ATOM 1958 C CA . LYS B 1 65 ? 20.367 -13.464 -5.455 1.00 39.46 46 LYS B CA 1
ATOM 1959 C C . LYS B 1 65 ? 20.453 -12.932 -6.871 1.00 40.17 46 LYS B C 1
ATOM 1960 O O . LYS B 1 65 ? 20.753 -11.741 -7.071 1.00 40.67 46 LYS B O 1
ATOM 1966 N N . CYS B 1 66 ? 20.190 -13.806 -7.851 1.00 39.99 47 CYS B N 1
ATOM 1967 C CA . CYS B 1 66 ? 20.312 -13.451 -9.278 1.00 40.11 47 CYS B CA 1
ATOM 1968 C C . CYS B 1 66 ? 19.741 -14.476 -10.257 1.00 39.67 47 CYS B C 1
ATOM 1969 O O . CYS B 1 66 ? 19.468 -15.611 -9.901 1.00 39.86 47 CYS B O 1
ATOM 1972 N N . ASP B 1 67 ? 19.556 -14.043 -11.496 1.00 39.50 48 ASP B N 1
ATOM 1973 C CA . ASP B 1 67 ? 19.029 -14.883 -12.555 1.00 39.05 48 ASP B CA 1
ATOM 1974 C C . ASP B 1 67 ? 20.225 -15.204 -13.447 1.00 37.38 48 ASP B C 1
ATOM 1975 O O . ASP B 1 67 ? 20.708 -14.369 -14.225 1.00 37.42 48 ASP B O 1
ATOM 1980 N N . ILE B 1 68 ? 20.724 -16.423 -13.314 1.00 35.61 49 ILE B N 1
ATOM 1981 C CA . ILE B 1 68 ? 21.932 -16.790 -14.044 1.00 33.54 49 ILE B CA 1
ATOM 1982 C C . ILE B 1 68 ? 21.741 -16.949 -15.552 1.00 33.41 49 ILE B C 1
ATOM 1983 O O . ILE B 1 68 ? 22.688 -17.264 -16.253 1.00 31.99 49 ILE B O 1
ATOM 1988 N N . THR B 1 69 ? 20.525 -16.748 -16.055 1.00 33.90 50 THR B N 1
ATOM 1989 C CA . THR B 1 69 ? 20.330 -16.677 -17.510 1.00 36.06 50 THR B CA 1
ATOM 1990 C C . THR B 1 69 ? 20.663 -15.296 -18.099 1.00 37.06 50 THR B C 1
ATOM 1991 O O . THR B 1 69 ? 20.660 -15.113 -19.311 1.00 37.50 50 THR B O 1
ATOM 1995 N N . ASP B 1 70 ? 20.996 -1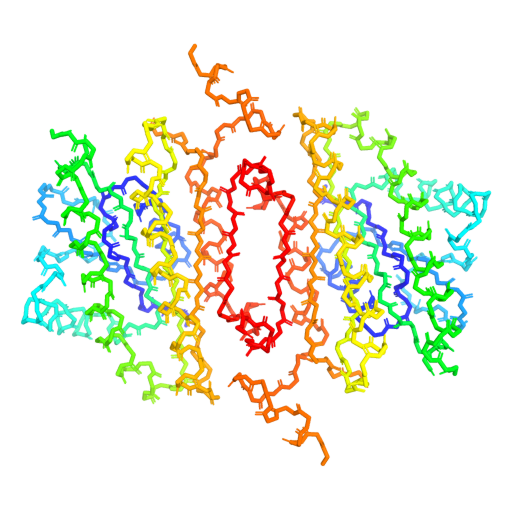4.336 -17.241 1.00 37.63 51 ASP B N 1
ATOM 1996 C CA . ASP B 1 70 ? 21.232 -12.964 -17.676 1.00 38.19 51 ASP B CA 1
ATOM 1997 C C . ASP B 1 70 ? 22.719 -12.679 -17.560 1.00 37.88 51 ASP B C 1
ATOM 1998 O O . ASP B 1 70 ? 23.248 -12.654 -16.465 1.00 37.33 51 ASP B O 1
ATOM 2003 N N . THR B 1 71 ? 23.404 -12.507 -18.693 1.00 38.53 52 THR B N 1
ATOM 2004 C CA . THR B 1 71 ? 24.867 -12.336 -18.685 1.00 39.46 52 THR B CA 1
ATOM 2005 C C . THR B 1 71 ? 25.337 -11.242 -17.709 1.00 39.39 52 THR B C 1
ATOM 2006 O O . THR B 1 71 ? 26.315 -11.443 -16.965 1.00 38.10 52 THR B O 1
ATOM 2010 N N . GLU B 1 72 ? 24.656 -10.088 -17.702 1.00 39.08 53 GLU B N 1
ATOM 2011 C CA . GLU B 1 72 ? 25.074 -8.983 -16.814 1.00 39.84 53 GLU B CA 1
ATOM 2012 C C . GLU B 1 72 ? 24.972 -9.355 -15.321 1.00 37.88 53 GLU B C 1
ATOM 2013 O O . GLU B 1 72 ? 25.875 -9.066 -14.527 1.00 37.54 53 GLU B O 1
ATOM 2019 N N . GLN B 1 73 ? 23.889 -10.032 -14.945 1.00 37.04 54 GLN B N 1
ATOM 2020 C CA . GLN B 1 73 ? 23.701 -10.443 -13.554 1.00 35.53 54 GLN B CA 1
ATOM 2021 C C . GLN B 1 73 ? 24.759 -11.473 -13.148 1.00 34.52 54 GLN B C 1
ATOM 2022 O O . GLN B 1 73 ? 25.252 -11.467 -12.040 1.00 33.76 54 GLN B O 1
ATOM 2028 N N . VAL B 1 74 ? 25.123 -12.343 -14.080 1.00 33.18 55 VAL B N 1
ATOM 2029 C CA . VAL B 1 74 ? 26.180 -13.314 -13.826 1.00 31.31 55 VAL B CA 1
ATOM 2030 C C . VAL B 1 74 ? 27.522 -12.607 -13.596 1.00 30.78 55 VAL B C 1
ATOM 2031 O O . VAL B 1 74 ? 28.214 -12.920 -12.672 1.00 29.72 55 VAL B O 1
ATOM 2035 N N . GLU B 1 75 ? 27.873 -11.645 -14.437 1.00 32.16 56 GLU B N 1
ATOM 2036 C CA . GLU B 1 75 ? 29.126 -10.927 -14.251 1.00 33.48 56 GLU B CA 1
ATOM 2037 C C . GLU B 1 75 ? 29.159 -10.208 -12.877 1.00 32.32 56 GLU B C 1
ATOM 2038 O O . GLU B 1 75 ? 30.167 -10.202 -12.184 1.00 31.94 56 GLU B O 1
ATOM 2044 N N . GLN B 1 76 ? 28.031 -9.649 -12.489 1.00 32.71 57 GLN B N 1
ATOM 2045 C CA . GLN B 1 76 ? 27.941 -8.919 -11.229 1.00 33.59 57 GLN B CA 1
ATOM 2046 C C . GLN B 1 76 ? 28.024 -9.845 -10.028 1.00 31.94 57 GLN B C 1
ATOM 2047 O O . GLN B 1 76 ? 28.665 -9.520 -9.048 1.00 31.97 57 GLN B O 1
ATOM 2053 N N . ALA B 1 77 ? 27.395 -11.020 -10.128 1.00 30.90 58 ALA B N 1
ATOM 2054 C CA . ALA B 1 77 ? 27.492 -12.004 -9.056 1.00 29.47 58 ALA B CA 1
ATOM 2055 C C . ALA B 1 77 ? 28.937 -12.425 -8.886 1.00 28.32 58 ALA B C 1
ATOM 2056 O O . ALA B 1 77 ? 29.432 -12.420 -7.771 1.00 27.74 58 ALA B O 1
ATOM 2058 N N . TYR B 1 78 ? 29.625 -12.770 -9.985 1.00 27.75 59 TYR B N 1
ATOM 2059 C CA . TYR B 1 78 ? 31.028 -13.166 -9.892 1.00 27.82 59 TYR B CA 1
ATOM 2060 C C . TYR B 1 78 ? 31.909 -12.012 -9.354 1.00 29.09 59 TYR B C 1
ATOM 2061 O O . TYR B 1 78 ? 32.826 -12.235 -8.557 1.00 29.61 59 TYR B O 1
ATOM 2070 N N . LYS B 1 79 ? 31.648 -10.788 -9.805 1.00 30.75 60 LYS B N 1
ATOM 2071 C CA . LYS B 1 79 ? 32.440 -9.623 -9.321 1.00 32.99 60 LYS B CA 1
ATOM 2072 C C . LYS B 1 79 ? 32.343 -9.568 -7.805 1.00 33.13 60 LYS B C 1
ATOM 2073 O O . LYS B 1 79 ? 33.343 -9.536 -7.093 1.00 34.03 60 LYS B O 1
ATOM 2079 N N . GLU B 1 80 ? 31.121 -9.583 -7.306 1.00 34.25 61 GLU B N 1
ATOM 2080 C CA . GLU B 1 80 ? 30.878 -9.520 -5.861 1.00 36.33 61 GLU B CA 1
ATOM 2081 C C . GLU B 1 80 ? 31.558 -10.670 -5.088 1.00 35.38 61 GLU B C 1
ATOM 2082 O O . GLU B 1 80 ? 32.300 -10.461 -4.124 1.00 35.18 61 GLU B O 1
ATOM 2088 N N . ILE B 1 81 ? 31.326 -11.895 -5.543 1.00 34.58 62 ILE B N 1
ATOM 2089 C CA . ILE B 1 81 ? 31.893 -13.077 -4.914 1.00 33.12 62 ILE B CA 1
ATOM 2090 C C . ILE B 1 81 ? 33.404 -13.058 -4.885 1.00 33.13 62 ILE B C 1
ATOM 2091 O O . ILE B 1 81 ? 34.024 -13.338 -3.853 1.00 32.64 62 IL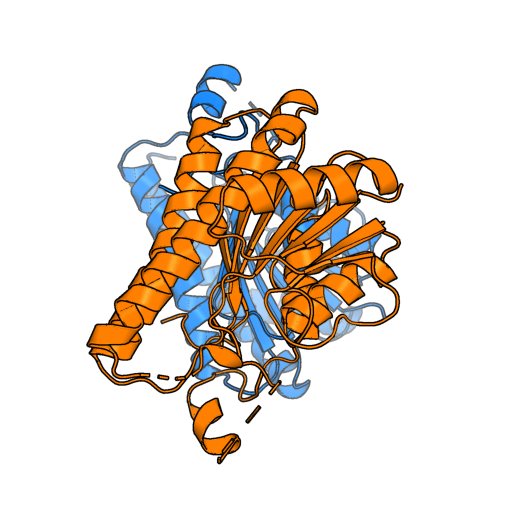E B O 1
ATOM 2096 N N . GLU B 1 82 ? 34.013 -12.755 -6.020 1.00 33.62 63 GLU B N 1
ATOM 2097 C CA . GLU B 1 82 ? 35.468 -12.869 -6.106 1.00 34.77 63 GLU B CA 1
ATOM 2098 C C . GLU B 1 82 ? 36.230 -11.728 -5.378 1.00 35.86 63 GLU B C 1
ATOM 2099 O O . GLU B 1 82 ? 37.360 -11.919 -4.909 1.00 35.86 63 GLU B O 1
ATOM 2105 N N . GLU B 1 83 ? 35.600 -10.568 -5.266 1.00 37.00 64 GLU B N 1
ATOM 2106 C CA . GLU B 1 83 ? 36.161 -9.466 -4.437 1.00 37.95 64 GLU B CA 1
ATOM 2107 C C . GLU B 1 83 ? 36.412 -10.005 -3.029 1.00 37.50 64 GLU B C 1
ATOM 2108 O O . GLU B 1 83 ? 37.463 -9.763 -2.415 1.00 36.77 64 GLU B O 1
ATOM 2114 N N . THR B 1 84 ? 35.436 -10.775 -2.537 1.00 37.10 65 THR B N 1
ATOM 2115 C CA . THR B 1 84 ? 35.457 -11.329 -1.202 1.00 37.23 65 THR B CA 1
ATOM 2116 C C . THR B 1 84 ? 36.289 -12.613 -1.085 1.00 36.58 65 THR B C 1
ATOM 2117 O O . THR B 1 84 ? 37.109 -12.723 -0.152 1.00 37.25 65 THR B O 1
ATOM 2121 N N . HIS B 1 85 ? 36.081 -13.596 -1.985 1.00 34.61 66 HIS B N 1
ATOM 2122 C CA . HIS B 1 85 ? 36.772 -14.901 -1.884 1.00 33.40 66 HIS B CA 1
ATOM 2123 C C . HIS B 1 85 ? 37.989 -15.102 -2.805 1.00 32.71 66 HIS B C 1
ATOM 2124 O O . HIS B 1 85 ? 38.757 -16.050 -2.615 1.00 33.64 66 HIS B O 1
ATOM 2131 N N . GLY B 1 86 ? 38.177 -14.237 -3.793 1.00 31.55 67 GLY B N 1
ATOM 2132 C CA . GLY B 1 86 ? 39.220 -14.491 -4.809 1.00 29.79 67 GLY B CA 1
ATOM 2133 C C . GLY B 1 86 ? 38.584 -15.241 -5.968 1.00 29.18 67 GLY B C 1
ATOM 2134 O O . GLY B 1 86 ? 37.435 -15.693 -5.842 1.00 28.51 67 GLY B O 1
ATOM 2135 N N . PRO B 1 87 ? 39.292 -15.326 -7.118 1.00 28.72 68 PRO B N 1
ATOM 2136 C CA . PRO B 1 87 ? 38.728 -15.950 -8.323 1.00 28.51 68 PRO B CA 1
ATOM 2137 C C . PRO B 1 87 ? 38.239 -17.376 -8.050 1.00 26.41 68 PRO B C 1
ATOM 2138 O O . PRO B 1 87 ? 38.912 -18.117 -7.361 1.00 26.59 68 PRO B O 1
ATOM 2142 N N . VAL B 1 88 ? 37.086 -17.737 -8.595 1.00 26.44 69 VAL B N 1
ATOM 2143 C CA . VAL B 1 88 ? 36.476 -19.068 -8.388 1.00 24.57 69 VAL B CA 1
ATOM 2144 C C . VAL B 1 88 ? 37.419 -20.141 -8.942 1.00 24.12 69 VAL B C 1
ATOM 2145 O O . VAL B 1 88 ? 37.856 -20.084 -10.095 1.00 23.71 69 VAL B O 1
ATOM 2149 N N . GLU B 1 89 ? 37.744 -21.105 -8.095 1.00 23.83 70 GLU B N 1
ATOM 2150 C CA . GLU B 1 89 ? 38.618 -22.212 -8.428 1.00 23.56 70 GLU B CA 1
ATOM 2151 C C . GLU B 1 89 ? 37.802 -23.496 -8.659 1.00 22.63 70 GLU B C 1
ATOM 2152 O O . GLU B 1 89 ? 38.232 -24.364 -9.414 1.00 22.64 70 GLU B O 1
ATOM 2158 N N . VAL B 1 90 ? 36.636 -23.593 -8.016 1.00 22.53 71 VAL B N 1
ATOM 2159 C CA . VAL B 1 90 ? 35.718 -24.748 -8.183 1.00 21.00 71 VAL B CA 1
ATOM 2160 C C . VAL B 1 90 ? 34.332 -24.216 -8.472 1.00 20.03 71 VAL B C 1
ATOM 2161 O O . VAL B 1 90 ? 33.783 -23.442 -7.686 1.00 18.88 71 VAL B O 1
ATOM 2165 N N . LEU B 1 91 ? 33.739 -24.618 -9.598 1.00 19.43 72 LEU B N 1
ATOM 2166 C CA . LEU B 1 91 ? 32.380 -24.195 -9.891 1.00 19.00 72 LEU B CA 1
ATOM 2167 C C . LEU B 1 91 ? 31.509 -25.425 -9.892 1.00 19.69 72 LEU B C 1
ATOM 2168 O O . LEU B 1 91 ? 31.779 -26.384 -10.634 1.00 18.50 72 LEU B O 1
ATOM 2173 N N . ILE B 1 92 ? 30.443 -25.388 -9.091 1.00 20.41 73 ILE B N 1
ATOM 2174 C CA . ILE B 1 92 ? 29.458 -26.442 -9.105 1.00 20.52 73 ILE B CA 1
ATOM 2175 C C . ILE B 1 92 ? 28.182 -25.819 -9.653 1.00 21.82 73 ILE B C 1
ATOM 2176 O O . ILE B 1 92 ? 27.592 -24.934 -9.021 1.00 22.12 73 ILE B O 1
ATOM 2181 N N . ALA B 1 93 ? 27.786 -26.225 -10.848 1.00 23.42 74 ALA B N 1
ATOM 2182 C CA . ALA B 1 93 ? 26.591 -25.696 -11.457 1.00 24.81 74 ALA B CA 1
ATOM 2183 C C . ALA B 1 93 ? 25.483 -26.729 -11.267 1.00 26.70 74 ALA B C 1
ATOM 2184 O O . ALA B 1 93 ? 25.421 -27.768 -11.966 1.00 25.03 74 ALA B O 1
ATOM 2186 N N . ASN B 1 94 ? 24.636 -26.453 -10.272 1.00 28.80 75 ASN B N 1
ATOM 2187 C CA . ASN B 1 94 ? 23.502 -27.312 -9.976 1.00 31.32 75 ASN B CA 1
ATOM 2188 C C . ASN B 1 94 ? 22.409 -26.939 -10.958 1.00 32.22 75 ASN B C 1
ATOM 2189 O O . ASN B 1 94 ? 21.723 -25.955 -10.773 1.00 31.67 75 ASN B O 1
ATOM 2194 N N . ALA B 1 95 ? 22.296 -27.708 -12.038 1.00 33.70 76 ALA B N 1
ATOM 2195 C CA . ALA B 1 95 ? 21.402 -27.368 -13.134 1.00 35.12 76 ALA B CA 1
ATOM 2196 C C . ALA B 1 95 ? 20.037 -28.022 -12.962 1.00 36.61 76 ALA B C 1
ATOM 2197 O O . ALA B 1 95 ? 19.159 -27.836 -13.789 1.00 36.79 76 ALA B O 1
ATOM 2199 N N . GLY B 1 96 ? 19.874 -28.820 -11.917 1.00 38.04 77 GLY B N 1
ATOM 2200 C CA . GLY B 1 96 ? 18.624 -29.537 -11.705 1.00 41.74 77 GLY B CA 1
ATOM 2201 C C . GLY B 1 96 ? 17.396 -28.641 -11.654 1.00 44.36 77 GLY B C 1
ATOM 2202 O O . GLY B 1 96 ? 17.471 -27.478 -11.211 1.00 43.48 77 GLY B O 1
ATOM 2203 N N . VAL B 1 97 ? 16.274 -29.185 -12.131 1.00 47.12 78 VAL B N 1
ATOM 2204 C CA . VAL B 1 97 ? 14.952 -28.550 -11.997 1.00 50.29 78 VAL B CA 1
ATOM 2205 C C . VAL B 1 97 ? 14.725 -28.151 -10.536 1.00 52.34 78 VAL B C 1
ATOM 2206 O O . VAL B 1 97 ? 14.942 -28.967 -9.630 1.00 52.54 78 VAL B O 1
ATOM 2210 N N . THR B 1 98 ? 14.316 -26.903 -10.318 1.00 54.76 79 THR B N 1
ATOM 2211 C CA . THR B 1 98 ? 14.183 -26.347 -8.970 1.00 57.65 79 THR B CA 1
ATOM 2212 C C . THR B 1 98 ? 12.780 -26.570 -8.412 1.00 59.53 79 THR B C 1
ATOM 2213 O O . THR B 1 98 ? 11.841 -26.801 -9.177 1.00 59.07 79 THR B O 1
ATOM 2217 N N . LYS B 1 99 ? 12.653 -26.495 -7.082 1.00 61.82 80 LYS B N 1
ATOM 2218 C CA . LYS B 1 99 ? 11.352 -26.508 -6.398 1.00 64.19 80 LYS B CA 1
ATOM 2219 C C . LYS B 1 99 ? 10.305 -25.647 -7.127 1.00 64.69 80 LYS B C 1
ATOM 2220 O O . LYS B 1 99 ? 9.225 -26.127 -7.471 1.00 64.96 80 LYS B O 1
ATOM 2226 N N . ASP B 1 100 ? 10.660 -24.392 -7.384 1.00 65.71 81 ASP B N 1
ATOM 2227 C CA . ASP B 1 100 ? 9.749 -23.407 -7.957 1.00 66.93 81 ASP B CA 1
ATOM 2228 C C . ASP B 1 100 ? 9.365 -23.695 -9.410 1.00 67.23 81 ASP B C 1
ATOM 2229 O O . ASP B 1 100 ? 8.235 -23.417 -9.818 1.00 67.11 81 ASP B O 1
ATOM 2234 N N . GLN B 1 101 ? 10.298 -24.247 -10.189 1.00 67.47 82 GLN B N 1
ATOM 2235 C CA . GLN B 1 101 ? 9.995 -24.672 -11.563 1.00 67.83 82 GLN B CA 1
ATOM 2236 C C . GLN B 1 101 ? 9.047 -25.873 -11.537 1.00 68.12 82 GLN B C 1
ATOM 2237 O O . GLN B 1 101 ? 8.188 -26.025 -12.406 1.00 67.66 82 GLN B O 1
ATOM 2243 N N . LEU B 1 102 ? 9.223 -26.701 -10.512 1.00 68.63 83 LEU B N 1
ATOM 2244 C CA . LEU B 1 102 ? 8.476 -27.936 -10.326 1.00 69.52 83 LEU B CA 1
ATOM 2245 C C . LEU B 1 102 ? 7.123 -27.649 -9.694 1.00 69.70 83 LEU B C 1
ATOM 2246 O O . LEU B 1 102 ? 6.087 -27.868 -10.320 1.00 69.94 83 LEU B O 1
ATOM 2251 N N . MET B 1 106 ? 3.266 -26.927 -15.121 1.00 63.15 87 MET B N 1
ATOM 2252 C CA . MET B 1 106 ? 3.508 -26.821 -16.563 1.00 63.09 87 MET B CA 1
ATOM 2253 C C . MET B 1 106 ? 3.290 -28.159 -17.263 1.00 61.95 87 MET B C 1
ATOM 2254 O O . MET B 1 106 ? 3.570 -29.220 -16.694 1.00 62.13 87 MET B O 1
ATOM 2259 N N . SER B 1 107 ? 2.783 -28.102 -18.492 1.00 60.36 88 SER B N 1
ATOM 2260 C CA . SER B 1 107 ? 2.812 -29.260 -19.379 1.00 59.24 88 SER B CA 1
ATOM 2261 C C . SER B 1 107 ? 4.267 -29.528 -19.778 1.00 58.59 88 SER B C 1
ATOM 2262 O O . SER B 1 107 ? 5.138 -28.661 -19.618 1.00 58.05 88 SER B O 1
ATOM 2265 N N . GLU B 1 108 ? 4.530 -30.718 -20.307 1.00 57.81 89 GLU B N 1
ATOM 2266 C CA . GLU B 1 108 ? 5.886 -31.064 -20.739 1.00 57.18 89 GLU B CA 1
ATOM 2267 C C . GLU B 1 108 ? 6.356 -30.258 -21.951 1.00 56.96 89 GLU B C 1
ATOM 2268 O O . GLU B 1 108 ? 7.524 -29.859 -22.033 1.00 55.89 89 GLU B O 1
ATOM 2274 N N . GLU B 1 109 ? 5.424 -30.002 -22.868 1.00 56.60 90 GLU B N 1
ATOM 2275 C CA . GLU B 1 109 ? 5.663 -29.168 -24.042 1.00 56.81 90 GLU B CA 1
ATOM 2276 C C . GLU B 1 109 ? 6.146 -27.762 -23.658 1.00 57.06 90 GLU B C 1
ATOM 2277 O O . GLU B 1 109 ? 7.093 -27.244 -24.249 1.00 57.23 90 GLU B O 1
ATOM 2283 N N . ASP B 1 110 ? 5.505 -27.156 -22.663 1.00 56.81 91 ASP B N 1
ATOM 2284 C CA . ASP B 1 110 ? 5.960 -25.880 -22.131 1.00 57.00 91 ASP B CA 1
ATOM 2285 C C . ASP B 1 110 ? 7.226 -26.050 -21.304 1.00 56.57 91 ASP B C 1
ATOM 2286 O O . ASP B 1 110 ? 8.075 -25.163 -21.290 1.00 56.33 91 ASP B O 1
ATOM 2291 N N . PHE B 1 111 ? 7.353 -27.191 -20.622 1.00 56.02 92 PHE B N 1
ATOM 2292 C CA . PHE B 1 111 ? 8.522 -27.451 -19.765 1.00 55.96 92 PHE B CA 1
ATOM 2293 C C . PHE B 1 111 ? 9.860 -27.531 -20.528 1.00 55.20 92 PHE B C 1
ATOM 2294 O O . PHE B 1 111 ? 10.941 -27.407 -19.932 1.00 55.02 92 PHE B O 1
ATOM 2302 N N . THR B 1 112 ? 9.790 -27.719 -21.844 1.00 54.42 93 THR B N 1
ATOM 2303 C CA . THR B 1 112 ? 10.992 -27.699 -22.663 1.00 53.50 93 THR B CA 1
ATOM 2304 C C . THR B 1 112 ? 11.646 -26.299 -22.607 1.00 53.20 93 THR B C 1
ATOM 2305 O O . THR B 1 112 ? 12.859 -26.178 -22.759 1.00 53.01 93 THR B O 1
ATOM 2309 N N . SER B 1 113 ? 10.851 -25.253 -22.364 1.00 52.71 94 SER B N 1
ATOM 2310 C CA . SER B 1 113 ? 11.400 -23.894 -22.199 1.00 52.53 94 SER B CA 1
ATOM 2311 C C . SER B 1 113 ? 12.217 -23.781 -20.901 1.00 52.06 94 SER B C 1
ATOM 2312 O O . SER B 1 113 ? 13.233 -23.092 -20.862 1.00 51.82 94 SER B O 1
ATOM 2315 N N . VAL B 1 114 ? 11.768 -24.461 -19.848 1.00 51.51 95 VAL B N 1
ATOM 2316 C CA . VAL B 1 114 ? 12.519 -24.532 -18.593 1.00 51.56 95 VAL B CA 1
ATOM 2317 C C . VAL B 1 114 ? 13.809 -25.336 -18.764 1.00 51.20 95 VAL B C 1
ATOM 2318 O O . VAL B 1 114 ? 14.826 -25.022 -18.134 1.00 51.26 95 VAL B O 1
ATOM 2322 N N . VAL B 1 115 ? 13.761 -26.372 -19.605 1.00 50.39 96 VAL B N 1
ATOM 2323 C CA . VAL B 1 115 ? 14.953 -27.140 -19.946 1.00 49.41 96 VAL B CA 1
ATOM 2324 C C . VAL B 1 115 ? 15.966 -26.242 -20.647 1.00 49.12 96 VAL B C 1
ATOM 2325 O O . VAL B 1 115 ? 17.163 -26.267 -20.314 1.00 48.20 96 VAL B O 1
ATOM 2329 N N . GLU B 1 116 ? 15.469 -25.463 -21.614 1.00 48.06 97 GLU B N 1
ATOM 2330 C CA . GLU B 1 116 ? 16.260 -24.472 -22.335 1.00 48.24 97 GLU B CA 1
ATOM 2331 C C . GLU B 1 116 ? 16.944 -23.482 -21.392 1.00 47.14 97 GLU B C 1
ATOM 2332 O O . GLU B 1 116 ? 18.126 -23.198 -21.557 1.00 46.43 97 GLU B O 1
ATOM 2338 N N . THR B 1 117 ? 16.203 -22.966 -20.409 1.00 45.78 98 THR B N 1
ATOM 2339 C CA . THR B 1 117 ? 16.733 -21.919 -19.506 1.00 44.80 98 THR B CA 1
ATOM 2340 C C . THR B 1 117 ? 17.726 -22.503 -18.502 1.00 43.40 98 THR B C 1
ATOM 2341 O O . THR B 1 117 ? 18.723 -21.857 -18.145 1.00 42.80 98 THR B O 1
ATOM 2345 N N . ASN B 1 118 ? 17.457 -23.735 -18.064 1.00 41.08 99 ASN B N 1
ATOM 2346 C CA . ASN B 1 118 ? 18.421 -24.472 -17.260 1.00 39.19 99 ASN B CA 1
ATOM 2347 C C . ASN B 1 118 ? 19.753 -24.693 -17.989 1.00 36.75 99 ASN B C 1
ATOM 2348 O O . ASN B 1 118 ? 20.818 -24.507 -17.371 1.00 36.99 99 ASN B O 1
ATOM 2353 N N . LEU B 1 119 ? 19.722 -25.032 -19.285 1.00 32.50 100 LEU B N 1
ATOM 2354 C CA . LEU B 1 119 ? 20.985 -25.111 -20.033 1.00 30.34 100 LEU B CA 1
ATOM 2355 C C . LEU B 1 119 ? 21.618 -23.738 -20.216 1.00 28.74 100 LEU B C 1
ATOM 2356 O O . LEU B 1 119 ? 22.823 -23.578 -20.050 1.00 26.80 100 LEU B O 1
ATOM 2361 N N . THR B 1 120 ? 20.804 -22.742 -20.566 1.00 26.74 101 THR B N 1
ATOM 2362 C CA . THR B 1 120 ? 21.326 -21.390 -20.773 1.00 27.58 101 THR B CA 1
ATOM 2363 C C . THR B 1 120 ? 22.091 -20.882 -19.565 1.00 26.14 101 THR B C 1
ATOM 2364 O O . THR B 1 120 ? 23.212 -20.382 -19.710 1.00 26.53 101 THR B O 1
ATOM 2368 N N . GLY B 1 121 ? 21.512 -21.035 -18.388 1.00 25.25 102 GLY B N 1
ATOM 2369 C CA . GLY B 1 121 ? 22.145 -20.590 -17.146 1.00 25.34 102 GLY B CA 1
ATOM 2370 C C . GLY B 1 121 ? 23.486 -21.285 -16.914 1.00 25.48 102 GLY B C 1
ATOM 2371 O O . GLY B 1 121 ? 24.478 -20.652 -16.509 1.00 23.81 102 GLY B O 1
ATOM 2372 N N . THR B 1 122 ? 23.504 -22.592 -17.162 1.00 23.97 103 THR B N 1
ATOM 2373 C CA . THR B 1 122 ? 24.731 -23.379 -17.030 1.00 24.83 103 THR B CA 1
ATOM 2374 C C . THR B 1 122 ? 25.801 -22.882 -18.012 1.00 23.43 103 THR B C 1
ATOM 2375 O O . THR B 1 122 ? 26.957 -22.722 -17.619 1.00 22.92 103 THR B O 1
ATOM 2379 N N . PHE B 1 123 ? 25.410 -22.594 -19.252 1.00 22.95 104 PHE B N 1
ATOM 2380 C CA . PHE B 1 123 ? 26.383 -22.096 -20.253 1.00 23.24 104 PHE B CA 1
ATOM 2381 C C . PHE B 1 123 ? 26.994 -20.783 -19.739 1.00 22.85 104 PHE B C 1
ATOM 2382 O O . PHE B 1 123 ? 28.205 -20.597 -19.767 1.00 22.61 104 PHE B O 1
ATOM 2390 N N . ARG B 1 124 ? 26.152 -19.879 -19.246 1.00 21.18 105 ARG B N 1
ATOM 2391 C CA . ARG B 1 124 ? 26.673 -18.560 -18.814 1.00 23.71 105 ARG B CA 1
ATOM 2392 C C . ARG B 1 124 ? 27.624 -18.608 -17.605 1.00 22.42 105 ARG B C 1
ATOM 2393 O O . ARG B 1 124 ? 28.679 -17.945 -17.607 1.00 21.14 105 ARG B O 1
ATOM 2401 N N . VAL B 1 125 ? 27.271 -19.372 -16.572 1.00 21.05 106 VAL B N 1
ATOM 2402 C CA . VAL B 1 125 ? 28.160 -19.420 -15.424 1.00 21.56 106 VAL B CA 1
ATOM 2403 C C . VAL B 1 125 ? 29.462 -20.154 -15.699 1.00 21.37 106 VAL B C 1
ATOM 2404 O O . VAL B 1 125 ? 30.506 -19.781 -15.161 1.00 21.37 106 VAL B O 1
ATOM 2408 N N . VAL B 1 126 ? 29.420 -21.190 -16.524 1.00 19.64 107 VAL B N 1
ATOM 2409 C CA . VAL B 1 126 ? 30.655 -21.929 -16.833 1.00 19.41 107 VAL B CA 1
ATOM 2410 C C . VAL B 1 126 ? 31.579 -21.076 -17.706 1.00 20.08 107 VAL B C 1
ATOM 2411 O O . VAL B 1 126 ? 32.773 -21.003 -17.446 1.00 20.90 107 VAL B O 1
ATOM 2415 N N . LYS B 1 127 ? 31.037 -20.474 -18.751 1.00 20.59 108 LYS B N 1
ATOM 2416 C CA . LYS B 1 127 ? 31.870 -19.653 -19.640 1.00 23.94 108 LYS B CA 1
ATOM 2417 C C . LYS B 1 127 ? 32.562 -18.537 -18.828 1.00 24.49 108 LYS B C 1
ATOM 2418 O O . LYS B 1 127 ? 33.744 -18.245 -19.026 1.00 26.03 108 LYS B O 1
ATOM 2424 N N . ARG B 1 128 ? 31.838 -17.957 -17.877 1.00 25.83 109 ARG B N 1
ATOM 2425 C CA . ARG B 1 128 ? 32.421 -16.936 -17.014 1.00 24.87 109 ARG B CA 1
ATOM 2426 C C . ARG B 1 128 ? 33.553 -17.498 -16.158 1.00 23.69 109 ARG B C 1
ATOM 2427 O O . ARG B 1 128 ? 34.638 -16.916 -16.112 1.00 23.62 109 ARG B O 1
ATOM 2435 N N . ALA B 1 129 ? 33.327 -18.624 -15.472 1.00 22.25 110 ALA B N 1
ATOM 2436 C CA . ALA B 1 129 ? 34.373 -19.279 -14.665 1.00 20.86 110 ALA B CA 1
ATOM 2437 C C . ALA B 1 129 ? 35.621 -19.659 -15.463 1.00 20.78 110 ALA B C 1
ATOM 2438 O O . ALA B 1 129 ? 36.730 -19.579 -14.940 1.00 20.60 110 ALA B O 1
ATOM 2440 N N . ASN B 1 130 ? 35.444 -20.072 -16.721 1.00 20.59 111 ASN B N 1
ATOM 2441 C CA . ASN B 1 130 ? 36.586 -20.556 -17.533 1.00 22.31 111 ASN B CA 1
ATOM 2442 C C . ASN B 1 130 ? 37.669 -19.501 -17.757 1.00 22.04 111 ASN B C 1
ATOM 2443 O O . ASN B 1 130 ? 38.823 -19.844 -17.938 1.00 21.16 111 ASN B O 1
ATOM 2448 N N . ARG B 1 131 ? 37.285 -18.223 -17.763 1.00 23.50 112 ARG B N 1
ATOM 2449 C CA . ARG B 1 131 ? 38.254 -17.109 -17.923 1.00 23.34 112 ARG B CA 1
ATOM 2450 C C . ARG B 1 131 ? 39.381 -17.165 -16.891 1.00 23.59 112 ARG B C 1
ATOM 2451 O O . ARG B 1 131 ? 40.563 -17.231 -17.265 1.00 23.16 112 ARG B O 1
ATOM 2459 N N . ALA B 1 132 ? 39.033 -17.193 -15.608 1.00 23.31 113 ALA B N 1
ATOM 2460 C CA . ALA B 1 132 ? 40.040 -17.224 -14.548 1.00 23.03 113 ALA B CA 1
ATOM 2461 C C . ALA B 1 132 ? 40.748 -18.545 -14.461 1.00 22.65 113 ALA B C 1
ATOM 2462 O O . ALA B 1 132 ? 41.939 -18.585 -14.166 1.00 22.32 113 ALA B O 1
ATOM 2464 N N . MET B 1 133 ? 40.031 -19.640 -14.725 1.00 21.66 114 MET B N 1
ATOM 2465 C CA . MET B 1 133 ? 40.602 -20.970 -14.629 1.00 21.24 114 MET B CA 1
ATOM 2466 C C . MET B 1 133 ? 41.687 -21.151 -15.686 1.00 21.52 114 MET B C 1
ATOM 2467 O O . MET B 1 133 ? 42.743 -21.764 -15.430 1.00 21.78 114 MET B O 1
ATOM 2472 N N . LEU B 1 134 ? 41.414 -20.637 -16.884 1.00 21.58 115 LEU B N 1
ATOM 2473 C CA . LEU B 1 134 ? 42.386 -20.722 -17.982 1.00 23.16 115 LEU B CA 1
ATOM 2474 C C . LEU B 1 134 ? 43.676 -19.969 -17.587 1.00 24.07 115 LEU B C 1
ATOM 2475 O O . LEU B 1 134 ? 44.765 -20.498 -17.737 1.00 23.76 115 LEU B O 1
ATOM 2480 N N . ARG B 1 135 ? 43.535 -18.751 -17.064 1.00 24.38 116 ARG B N 1
ATOM 2481 C CA . ARG B 1 135 ? 44.691 -17.981 -16.551 1.00 26.12 116 ARG B CA 1
ATOM 2482 C C . ARG B 1 135 ? 45.451 -18.714 -15.433 1.00 26.84 116 ARG B C 1
ATOM 2483 O O . ARG B 1 135 ? 46.700 -18.765 -15.451 1.00 26.48 116 ARG B O 1
ATOM 2491 N N . ALA B 1 136 ? 44.710 -19.310 -14.490 1.00 26.09 117 ALA B N 1
ATOM 2492 C CA . ALA B 1 136 ? 45.308 -20.116 -13.403 1.00 27.11 117 ALA B CA 1
ATOM 2493 C C . ALA B 1 136 ? 45.899 -21.452 -13.860 1.00 26.91 117 ALA B C 1
ATOM 2494 O O . ALA B 1 136 ? 46.666 -22.061 -13.126 1.00 27.04 117 ALA B O 1
ATOM 2496 N N . LYS B 1 137 ? 45.526 -21.930 -15.041 1.00 27.03 118 LYS B N 1
ATOM 2497 C CA . LYS B 1 137 ? 45.939 -23.261 -15.492 1.00 27.39 118 LYS B CA 1
ATOM 2498 C C . LYS B 1 137 ? 45.501 -24.318 -14.475 1.00 25.14 118 LYS B C 1
ATOM 2499 O O . LYS B 1 137 ? 46.250 -25.260 -14.164 1.00 22.58 118 LYS B O 1
ATOM 2505 N N . LYS B 1 138 ? 44.300 -24.143 -13.926 1.00 23.52 119 LYS B N 1
ATOM 2506 C CA . LYS B 1 138 ? 43.731 -25.150 -13.044 1.00 24.27 119 LYS B CA 1
ATOM 2507 C C . LYS B 1 138 ? 42.287 -24.795 -12.815 1.00 22.43 119 LYS B C 1
ATOM 2508 O O . LYS B 1 138 ? 41.957 -23.633 -12.717 1.00 22.19 119 LYS B O 1
ATOM 2514 N N . GLY B 1 139 ? 41.429 -25.812 -12.703 1.00 21.75 120 GLY B N 1
ATOM 2515 C CA . GLY B 1 139 ? 40.020 -25.548 -12.404 1.00 19.33 120 GLY B CA 1
ATOM 2516 C C . GLY B 1 139 ? 39.258 -26.845 -12.242 1.00 19.96 120 GLY B C 1
ATOM 2517 O O . GLY B 1 139 ? 39.733 -27.914 -12.628 1.00 18.85 120 GLY B O 1
ATOM 2518 N N . ARG B 1 140 ? 38.085 -26.736 -11.635 1.00 19.77 121 ARG B N 1
ATOM 2519 C CA . ARG B 1 140 ? 37.168 -27.869 -11.480 1.00 20.15 121 ARG B CA 1
ATOM 2520 C C . ARG B 1 140 ? 35.801 -27.356 -11.751 1.00 19.33 121 ARG B C 1
ATOM 2521 O O . ARG B 1 140 ? 35.374 -26.385 -11.141 1.00 19.47 121 ARG B O 1
ATOM 2529 N N . VAL B 1 141 ? 35.125 -27.978 -12.714 1.00 19.07 122 VAL B N 1
ATOM 2530 C CA . VAL B 1 141 ? 33.745 -27.630 -13.027 1.00 18.40 122 VAL B CA 1
ATOM 2531 C C . VAL B 1 141 ? 32.942 -28.917 -12.939 1.00 18.97 122 VAL B C 1
ATOM 2532 O O . VAL B 1 141 ? 33.290 -29.922 -13.572 1.00 18.61 122 VAL B O 1
ATOM 2536 N N . VAL B 1 142 ? 31.915 -28.904 -12.106 1.00 18.65 123 VAL B N 1
ATOM 2537 C CA . VAL B 1 142 ? 31.057 -30.088 -11.956 1.00 18.95 123 VAL B CA 1
ATOM 2538 C C . VAL B 1 142 ? 29.623 -29.632 -12.192 1.00 18.87 123 VAL B C 1
ATOM 2539 O O . VAL B 1 142 ? 29.129 -28.670 -11.557 1.00 19.90 123 VAL B O 1
ATOM 2543 N N . LEU B 1 143 ? 28.966 -30.306 -13.114 1.00 19.00 124 LEU B N 1
ATOM 2544 C CA . LEU B 1 143 ? 27.588 -29.974 -13.467 1.00 18.86 124 LEU B CA 1
ATOM 2545 C C . LEU B 1 143 ? 26.681 -31.045 -12.863 1.00 19.46 124 LEU B C 1
ATOM 2546 O O . LEU B 1 143 ? 26.974 -32.254 -12.956 1.00 20.03 124 LEU B O 1
ATOM 2551 N N . ILE B 1 144 ? 25.587 -30.627 -12.253 1.00 18.76 125 ILE B N 1
ATOM 2552 C CA . ILE B 1 144 ? 24.691 -31.592 -11.593 1.00 20.11 125 ILE B CA 1
ATOM 2553 C C . ILE B 1 144 ? 23.367 -31.636 -12.367 1.00 20.14 125 ILE B C 1
ATOM 2554 O O . ILE B 1 144 ? 22.715 -30.591 -12.565 1.00 19.14 125 ILE B O 1
ATOM 2559 N N . SER B 1 145 ? 23.007 -32.814 -12.863 1.00 20.59 126 SER B N 1
ATOM 2560 C CA . SER B 1 145 ? 21.716 -32.957 -13.572 1.00 21.86 126 SER B CA 1
ATOM 2561 C C . SER B 1 145 ? 20.511 -33.043 -12.588 1.00 22.56 126 SER B C 1
ATOM 2562 O O . SER B 1 145 ? 20.682 -33.165 -11.369 1.00 21.84 126 SER B O 1
ATOM 2565 N N . SER B 1 146 ? 19.296 -33.002 -13.118 1.00 24.21 127 SER B N 1
ATOM 2566 C CA . SER B 1 146 ? 18.091 -33.030 -12.266 1.00 26.33 127 SER B CA 1
ATOM 2567 C C . SER B 1 146 ? 17.921 -34.321 -11.482 1.00 26.92 127 SER B C 1
ATOM 2568 O O . SER B 1 146 ? 18.233 -35.393 -11.983 1.00 26.58 127 SER B O 1
ATOM 2571 N N . VAL B 1 147 ? 17.391 -34.220 -10.259 1.00 28.70 128 VAL B N 1
ATOM 2572 C CA . VAL B 1 147 ? 16.912 -35.397 -9.516 1.00 29.98 128 VAL B CA 1
ATOM 2573 C C . VAL B 1 147 ? 15.850 -36.095 -10.373 1.00 30.35 128 VAL B C 1
ATOM 2574 O O . VAL B 1 147 ? 15.073 -35.424 -11.065 1.00 30.21 128 VAL B O 1
ATOM 2578 N N . VAL B 1 148 ? 15.825 -37.428 -10.350 1.00 30.96 129 VAL B N 1
ATOM 2579 C CA . VAL B 1 148 ? 14.895 -38.206 -11.169 1.00 31.80 129 VAL B CA 1
ATOM 2580 C C . VAL B 1 148 ? 13.495 -38.168 -10.544 1.00 32.74 129 VAL B C 1
ATOM 2581 O O . VAL B 1 148 ? 13.338 -38.116 -9.316 1.00 31.75 129 VAL B O 1
ATOM 2585 N N . GLY B 1 149 ? 12.495 -38.141 -11.405 1.00 33.78 130 GLY B N 1
ATOM 2586 C CA . GLY B 1 149 ? 11.104 -38.226 -10.966 1.00 35.99 130 GLY B CA 1
ATOM 2587 C C . GLY B 1 149 ? 10.376 -39.252 -11.804 1.00 36.44 130 GLY B C 1
ATOM 2588 O O . GLY B 1 149 ? 10.945 -39.835 -12.721 1.00 36.64 130 GLY B O 1
ATOM 2589 N N . LEU B 1 150 ? 9.106 -39.475 -11.485 1.00 37.61 131 LEU B N 1
ATOM 2590 C CA . LEU B 1 150 ? 8.247 -40.326 -12.299 1.00 38.25 131 LEU B CA 1
ATOM 2591 C C . LEU B 1 150 ? 7.655 -39.441 -13.391 1.00 37.24 131 LEU B C 1
ATOM 2592 O O . LEU B 1 150 ? 6.966 -38.462 -13.104 1.00 38.56 131 LEU B O 1
ATOM 2597 N N . LEU B 1 151 ? 7.947 -39.769 -14.643 1.00 35.41 132 LEU B N 1
ATOM 2598 C CA . LEU B 1 151 ? 7.618 -38.879 -15.753 1.00 34.11 132 LEU B CA 1
ATOM 2599 C C . LEU B 1 151 ? 6.955 -39.659 -16.886 1.00 32.15 132 LEU B C 1
ATOM 2600 O O . LEU B 1 151 ? 7.236 -40.819 -17.063 1.00 32.04 132 LEU B O 1
ATOM 2605 N N . GLY B 1 152 ? 6.084 -38.998 -17.636 1.00 31.07 133 GLY B N 1
ATOM 2606 C CA . GLY B 1 152 ? 5.551 -39.566 -18.882 1.00 29.76 133 GLY B CA 1
ATOM 2607 C C . GLY B 1 152 ? 6.556 -39.403 -20.020 1.00 28.65 133 GLY B C 1
ATOM 2608 O O . GLY B 1 152 ? 7.699 -39.013 -19.781 1.00 27.20 133 GLY B O 1
ATOM 2609 N N . SER B 1 153 ? 6.115 -39.662 -21.249 1.00 26.65 134 SER B N 1
ATOM 2610 C CA . SER B 1 153 ? 7.026 -39.713 -22.410 1.00 26.58 134 SER B CA 1
ATOM 2611 C C . SER B 1 153 ? 7.761 -38.413 -22.717 1.00 26.02 134 SER B C 1
ATOM 2612 O O . SER B 1 153 ? 9.004 -38.413 -22.812 1.00 23.94 134 SER B O 1
ATOM 2615 N N . ALA B 1 154 ? 7.029 -37.297 -22.810 1.00 24.45 135 ALA B N 1
ATOM 2616 C CA . ALA B 1 154 ? 7.681 -36.025 -23.104 1.00 24.95 135 ALA B CA 1
ATOM 2617 C C . ALA B 1 154 ? 8.519 -35.585 -21.903 1.00 25.42 135 ALA B C 1
ATOM 2618 O O . ALA B 1 154 ? 9.565 -34.990 -22.086 1.00 24.06 135 ALA B O 1
ATOM 2620 N N . GLY B 1 155 ? 8.046 -35.877 -20.683 1.00 25.11 136 GLY B N 1
ATOM 2621 C CA . GLY B 1 155 ? 8.843 -35.687 -19.443 1.00 25.15 136 GLY B CA 1
ATOM 2622 C C . GLY B 1 155 ? 10.219 -36.350 -19.450 1.00 25.09 136 GLY B C 1
ATOM 2623 O O . GLY B 1 155 ? 11.276 -35.717 -19.120 1.00 25.00 136 GLY B O 1
ATOM 2624 N N . GLN B 1 156 ? 10.214 -37.612 -19.846 1.00 23.97 137 GLN B N 1
ATOM 2625 C CA . GLN B 1 156 ? 11.430 -38.403 -19.940 1.00 25.33 137 GLN B CA 1
ATOM 2626 C C . GLN B 1 156 ? 12.321 -37.846 -21.044 1.00 24.04 137 GLN B C 1
ATOM 2627 O O . GLN B 1 156 ? 13.556 -37.821 -20.918 1.00 22.73 137 GLN B O 1
ATOM 2633 N N . ALA B 1 157 ? 11.687 -37.422 -22.128 1.00 22.38 138 ALA B N 1
ATOM 2634 C CA . ALA B 1 157 ? 12.427 -36.776 -23.211 1.00 22.50 138 ALA B CA 1
ATOM 2635 C C . ALA B 1 157 ? 13.117 -35.500 -22.711 1.00 21.72 138 ALA B C 1
ATOM 2636 O O . ALA B 1 157 ? 14.281 -35.284 -23.000 1.00 21.06 138 ALA B O 1
ATOM 2638 N N . ASN B 1 158 ? 12.393 -34.648 -21.995 1.00 21.85 139 ASN B N 1
ATOM 2639 C CA . ASN B 1 158 ? 12.986 -33.405 -21.509 1.00 22.18 139 ASN B CA 1
ATOM 2640 C C . ASN B 1 158 ? 14.135 -33.691 -20.525 1.00 22.37 139 ASN B C 1
ATOM 2641 O O . ASN B 1 158 ? 15.159 -32.985 -20.533 1.00 22.00 139 ASN B O 1
ATOM 2646 N N . TYR B 1 159 ? 13.939 -34.686 -19.666 1.00 20.32 140 TYR B N 1
ATOM 2647 C CA . TYR B 1 159 ? 15.010 -35.135 -18.742 1.00 21.30 140 TYR B CA 1
ATOM 2648 C C . TYR B 1 159 ? 16.260 -35.577 -19.531 1.00 20.87 140 TYR B C 1
ATOM 2649 O O . TYR B 1 159 ? 17.395 -35.126 -19.228 1.00 20.24 140 TYR B O 1
ATOM 2658 N N . ALA B 1 160 ? 16.057 -36.412 -20.549 1.00 19.27 141 ALA B N 1
ATOM 2659 C CA . ALA B 1 160 ? 17.163 -36.933 -21.377 1.00 19.63 141 ALA B CA 1
ATOM 2660 C C . ALA B 1 160 ? 17.886 -35.812 -22.110 1.00 20.04 141 ALA B C 1
ATOM 2661 O O . ALA B 1 160 ? 19.128 -35.804 -22.161 1.00 19.59 141 ALA B O 1
ATOM 2663 N N . ALA B 1 161 ? 17.115 -34.868 -22.661 1.00 19.57 142 ALA B N 1
ATOM 2664 C CA . ALA B 1 161 ? 17.654 -33.658 -23.294 1.00 20.92 142 ALA B CA 1
ATOM 2665 C C . ALA B 1 161 ? 18.491 -32.825 -22.295 1.00 21.36 142 ALA B C 1
ATOM 2666 O O . ALA B 1 161 ? 19.591 -32.416 -22.614 1.00 21.44 142 ALA B O 1
ATOM 2668 N N . SER B 1 162 ? 17.967 -32.555 -21.101 1.00 22.35 143 SER B N 1
ATOM 2669 C CA . SER B 1 162 ? 18.719 -31.772 -20.111 1.00 24.06 143 SER B CA 1
ATOM 2670 C C . SER B 1 162 ? 20.049 -32.389 -19.699 1.00 24.44 143 SER B C 1
ATOM 2671 O O . SER B 1 162 ? 21.103 -31.696 -19.661 1.00 24.03 143 SER B O 1
ATOM 2674 N N . LYS B 1 163 ? 20.028 -33.686 -19.426 1.00 21.75 144 LYS B N 1
ATOM 2675 C CA . LYS B 1 163 ? 21.230 -34.370 -19.010 1.00 23.40 144 LYS B CA 1
ATOM 2676 C C . LYS B 1 163 ? 22.220 -34.460 -20.140 1.00 21.98 144 LYS B C 1
ATOM 2677 O O . LYS B 1 163 ? 23.398 -34.220 -19.925 1.00 20.75 144 LYS B O 1
ATOM 2683 N N . ALA B 1 164 ? 21.758 -34.788 -21.342 1.00 20.81 145 ALA B N 1
ATOM 2684 C CA . ALA B 1 164 ? 22.680 -34.881 -22.496 1.00 21.19 145 ALA B CA 1
ATOM 2685 C C . ALA B 1 164 ? 23.337 -33.552 -22.863 1.00 20.14 145 ALA B C 1
ATOM 2686 O O . ALA B 1 164 ? 24.462 -33.556 -23.367 1.00 19.90 145 ALA B O 1
ATOM 2688 N N . GLY B 1 165 ? 22.605 -32.448 -22.677 1.00 20.17 146 GLY B N 1
ATOM 2689 C CA . GLY B 1 165 ? 23.131 -31.095 -22.880 1.00 20.16 146 GLY B CA 1
ATOM 2690 C C . GLY B 1 165 ? 24.312 -30.840 -21.960 1.00 20.88 146 GLY B C 1
ATOM 2691 O O . GLY B 1 165 ? 25.366 -30.343 -22.390 1.00 20.33 146 GLY B O 1
ATOM 2692 N N . LEU B 1 166 ? 24.164 -31.225 -20.693 1.00 18.79 147 LEU B N 1
ATOM 2693 C CA . LEU B 1 166 ? 25.251 -31.078 -19.731 1.00 18.54 147 LEU B CA 1
ATOM 2694 C C . LEU B 1 166 ? 26.457 -31.945 -20.087 1.00 18.74 147 LEU B C 1
ATOM 2695 O O . LEU B 1 166 ? 27.602 -31.492 -20.026 1.00 17.05 147 LEU B O 1
ATOM 2700 N N . VAL B 1 167 ? 26.204 -33.199 -20.420 1.00 18.14 148 VAL B N 1
ATOM 2701 C CA . VAL B 1 167 ? 27.299 -34.117 -20.764 1.00 18.41 148 VAL B CA 1
ATOM 2702 C C . VAL B 1 167 ? 28.011 -33.645 -22.040 1.00 18.83 148 VAL B C 1
ATOM 2703 O O . VAL B 1 167 ? 29.251 -33.656 -22.096 1.00 17.58 148 VAL B O 1
ATOM 2707 N N . GLY B 1 168 ? 27.234 -33.221 -23.047 1.00 18.31 149 GLY B N 1
ATOM 2708 C CA . GLY B 1 168 ? 27.808 -32.696 -24.309 1.00 20.10 149 GLY B CA 1
ATOM 2709 C C . GLY B 1 168 ? 28.661 -31.446 -24.067 1.00 19.65 149 GLY B C 1
ATOM 2710 O O . GLY B 1 168 ? 29.741 -31.272 -24.670 1.00 19.41 149 GLY B O 1
ATOM 2711 N N . PHE B 1 169 ? 28.182 -30.579 -23.172 1.00 19.63 150 PHE B N 1
ATOM 2712 C CA . PHE B 1 169 ? 28.889 -29.338 -22.817 1.00 19.84 150 PHE B CA 1
ATOM 2713 C C . PHE B 1 169 ? 30.236 -29.644 -22.151 1.00 19.62 150 PHE B C 1
ATOM 2714 O O . PHE B 1 169 ? 31.254 -29.148 -22.601 1.00 19.49 150 PHE B O 1
ATOM 2722 N N . ALA B 1 170 ? 30.212 -30.487 -21.112 1.00 18.56 151 ALA B N 1
ATOM 2723 C CA . ALA B 1 170 ? 31.384 -30.915 -20.379 1.00 19.92 151 ALA B CA 1
ATOM 2724 C C . ALA B 1 170 ? 32.431 -31.558 -21.304 1.00 20.25 151 ALA B C 1
ATOM 2725 O O . ALA B 1 170 ? 33.618 -31.252 -21.205 1.00 19.95 151 ALA B O 1
ATOM 2727 N N . ARG B 1 171 ? 31.992 -32.458 -22.187 1.00 19.73 152 ARG B N 1
ATOM 2728 C CA . ARG B 1 171 ? 32.938 -33.121 -23.101 1.00 21.28 152 ARG B CA 1
ATOM 2729 C C . ARG B 1 171 ? 33.560 -32.182 -24.136 1.00 21.46 152 ARG B C 1
ATOM 2730 O O . ARG B 1 171 ? 34.767 -32.234 -24.397 1.00 22.09 152 ARG B O 1
ATOM 2738 N N . SER B 1 172 ? 32.750 -31.300 -24.693 1.00 22.52 153 SER B N 1
ATOM 2739 C CA . SER B 1 172 ? 33.245 -30.289 -25.618 1.00 24.35 153 SER B CA 1
ATOM 2740 C C . SER B 1 172 ? 34.270 -29.372 -24.958 1.00 23.09 153 SER B C 1
ATOM 2741 O O . SER B 1 172 ? 35.315 -29.071 -25.548 1.00 22.46 153 SER B O 1
ATOM 2744 N N . LEU B 1 173 ? 33.946 -28.902 -23.758 1.00 21.68 154 LEU B N 1
ATOM 2745 C CA . LEU B 1 173 ? 34.871 -28.071 -22.963 1.00 21.73 154 LEU B CA 1
ATOM 2746 C C . LEU B 1 173 ? 36.161 -28.798 -22.636 1.00 22.54 154 LEU B C 1
ATOM 2747 O O . LEU B 1 173 ? 37.244 -28.217 -22.754 1.00 22.18 154 LEU B O 1
ATOM 2752 N N . ALA B 1 174 ? 36.066 -30.069 -22.246 1.00 22.83 155 ALA B N 1
ATOM 2753 C CA . ALA B 1 174 ? 37.280 -30.845 -21.982 1.00 24.35 155 ALA B CA 1
ATOM 2754 C C . ALA B 1 174 ? 38.185 -30.886 -23.222 1.00 26.77 155 ALA B C 1
ATOM 2755 O O . ALA B 1 174 ? 39.417 -30.731 -23.096 1.00 27.05 155 ALA B O 1
ATOM 2757 N N . ARG B 1 175 ? 37.584 -31.073 -24.403 1.00 28.31 156 ARG B N 1
ATOM 2758 C CA . ARG B 1 175 ? 38.338 -31.137 -25.660 1.00 33.23 156 ARG B CA 1
ATOM 2759 C C . ARG B 1 175 ? 38.908 -29.754 -26.027 1.00 32.85 156 ARG B C 1
ATOM 2760 O O . ARG B 1 175 ? 40.062 -29.639 -26.443 1.00 33.11 156 ARG B O 1
ATOM 2768 N N . GLU B 1 176 ? 38.112 -28.708 -25.830 1.00 32.61 157 GLU B N 1
ATOM 2769 C CA . GLU B 1 176 ? 38.534 -27.348 -26.167 1.00 33.97 157 GLU B CA 1
ATOM 2770 C C . GLU B 1 176 ? 39.622 -26.797 -25.223 1.00 33.42 157 GLU B C 1
ATOM 2771 O O . GLU B 1 176 ? 40.605 -26.212 -25.670 1.00 34.22 157 GLU B O 1
ATOM 2777 N N . LEU B 1 177 ? 39.454 -26.969 -23.924 1.00 33.03 158 LEU B N 1
ATOM 2778 C CA . LEU B 1 177 ? 40.434 -26.429 -23.003 1.00 32.22 158 LEU B CA 1
ATOM 2779 C C . LEU B 1 177 ? 41.739 -27.237 -23.055 1.00 32.55 158 LEU B C 1
ATOM 2780 O O . LEU B 1 177 ? 42.823 -26.695 -22.800 1.00 32.11 158 LEU B O 1
ATOM 2785 N N . GLY B 1 178 ? 41.632 -28.514 -23.419 1.00 31.42 159 GLY B N 1
ATOM 2786 C CA . GLY B 1 178 ? 42.804 -29.367 -23.613 1.00 30.63 159 GLY B CA 1
ATOM 2787 C C . GLY B 1 178 ? 43.643 -29.469 -22.346 1.00 30.52 159 GLY B C 1
ATOM 2788 O O . GLY B 1 178 ? 43.126 -29.733 -21.228 1.00 28.47 159 GLY B O 1
ATOM 2789 N N . SER B 1 179 ? 44.938 -29.257 -22.514 1.00 29.45 160 SER B N 1
ATOM 2790 C CA . SE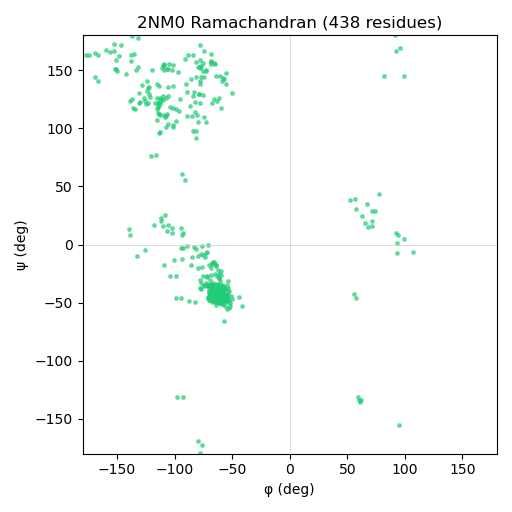R B 1 179 ? 45.864 -29.595 -21.458 1.00 30.39 160 SER B CA 1
ATOM 2791 C C . SER B 1 179 ? 46.137 -28.391 -20.569 1.00 30.24 160 SER B C 1
ATOM 2792 O O . SER B 1 179 ? 47.280 -27.936 -20.451 1.00 30.73 160 SER B O 1
ATOM 2795 N N . ARG B 1 180 ? 45.083 -27.869 -19.938 1.00 28.66 161 ARG B N 1
ATOM 2796 C CA . ARG B 1 180 ? 45.211 -26.757 -18.991 1.00 27.95 161 ARG B CA 1
ATOM 2797 C C . ARG B 1 180 ? 44.760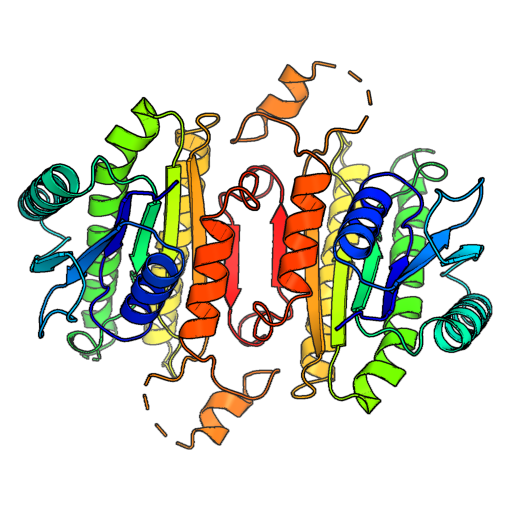 -27.124 -17.577 1.00 26.75 161 ARG B C 1
ATOM 2798 O O . ARG B 1 180 ? 44.503 -26.239 -16.752 1.00 25.61 161 ARG B O 1
ATOM 2806 N N . ASN B 1 181 ? 44.653 -28.421 -17.296 1.00 25.14 162 ASN B N 1
ATOM 2807 C CA . ASN B 1 181 ? 44.388 -28.861 -15.937 1.00 25.58 162 ASN B CA 1
ATOM 2808 C C . ASN B 1 181 ? 43.039 -28.388 -15.377 1.00 23.69 162 ASN B C 1
ATOM 2809 O O . ASN B 1 181 ? 42.906 -28.233 -14.162 1.00 23.62 162 ASN B O 1
ATOM 2814 N N . ILE B 1 182 ? 42.092 -28.104 -16.257 1.00 22.66 163 ILE B N 1
ATOM 2815 C CA . ILE B 1 182 ? 40.716 -27.836 -15.859 1.00 21.47 163 ILE B CA 1
ATOM 2816 C C . ILE B 1 182 ? 39.866 -29.046 -16.277 1.00 21.16 163 ILE B C 1
ATOM 2817 O O . ILE B 1 182 ? 39.880 -29.436 -17.448 1.00 21.42 163 ILE B O 1
ATOM 2822 N N . THR B 1 183 ? 39.136 -29.613 -15.315 1.00 20.73 164 THR B N 1
ATOM 2823 C CA . THR B 1 183 ? 38.304 -30.781 -15.572 1.00 19.32 164 THR B CA 1
ATOM 2824 C C . THR B 1 183 ? 36.828 -30.374 -15.584 1.00 19.23 164 THR B C 1
ATOM 2825 O O . THR B 1 183 ? 36.424 -29.444 -14.880 1.00 18.38 164 THR B O 1
ATOM 2829 N N . PHE B 1 184 ? 36.035 -31.120 -16.364 1.00 17.93 165 PHE B N 1
ATOM 2830 C CA . PHE B 1 184 ? 34.613 -30.833 -16.500 1.00 17.40 165 PHE B CA 1
ATOM 2831 C C . PHE B 1 184 ? 33.921 -32.177 -16.406 1.00 17.36 165 PHE B C 1
ATOM 2832 O O . PHE B 1 184 ? 34.099 -33.056 -17.269 1.00 16.97 165 PHE B O 1
ATOM 2840 N N . ASN B 1 185 ? 33.094 -32.327 -15.381 1.00 16.51 166 ASN B N 1
ATOM 2841 C CA . ASN B 1 185 ? 32.427 -33.586 -15.161 1.00 16.35 166 ASN B CA 1
ATOM 2842 C C . ASN B 1 185 ? 30.953 -33.345 -14.825 1.00 17.00 166 ASN B C 1
ATOM 2843 O O . ASN B 1 185 ? 30.548 -32.222 -14.503 1.00 17.37 166 ASN B O 1
ATOM 2848 N N . VAL B 1 186 ? 30.162 -34.410 -14.926 1.00 18.22 167 VAL B N 1
ATOM 2849 C CA . VAL B 1 186 ? 28.702 -34.319 -14.632 1.00 17.79 167 VAL B CA 1
ATOM 2850 C C . VAL B 1 186 ? 28.417 -35.367 -13.555 1.00 19.25 167 VAL B C 1
ATOM 2851 O O . VAL B 1 186 ? 28.875 -36.508 -13.664 1.00 19.74 167 VAL B O 1
ATOM 2855 N N . VAL B 1 187 ? 27.701 -34.976 -12.510 1.00 19.29 168 VAL B N 1
ATOM 2856 C CA . VAL B 1 187 ? 27.164 -35.929 -11.525 1.00 20.15 168 VAL B CA 1
ATOM 2857 C C . VAL B 1 187 ? 25.659 -36.008 -11.813 1.00 22.01 168 VAL B C 1
ATOM 2858 O O . VAL B 1 187 ? 24.978 -34.968 -11.910 1.00 20.92 168 VAL B O 1
ATOM 2862 N N . ALA B 1 188 ? 25.170 -37.234 -11.974 1.00 21.59 169 ALA B N 1
ATOM 2863 C CA . ALA B 1 188 ? 23.789 -37.475 -12.335 1.00 22.78 169 ALA B CA 1
ATOM 2864 C C . ALA B 1 188 ? 23.084 -38.175 -11.170 1.00 22.46 169 ALA B C 1
ATOM 2865 O O . ALA B 1 188 ? 23.198 -39.372 -11.045 1.00 23.25 169 ALA B O 1
ATOM 2867 N N . PRO B 1 189 ? 22.394 -37.421 -10.303 1.00 23.69 170 PRO B N 1
ATOM 2868 C CA . PRO B 1 189 ? 21.682 -38.099 -9.222 1.00 24.10 170 PRO B CA 1
ATOM 2869 C C . PRO B 1 189 ? 20.493 -38.936 -9.748 1.00 24.37 170 PRO B C 1
ATOM 2870 O O . PRO B 1 189 ? 19.980 -38.685 -10.849 1.00 24.23 170 PRO B O 1
ATOM 2874 N N . GLY B 1 190 ? 20.121 -39.951 -8.977 1.00 25.14 171 GLY B N 1
ATOM 2875 C CA . GLY B 1 190 ? 18.909 -40.734 -9.197 1.00 2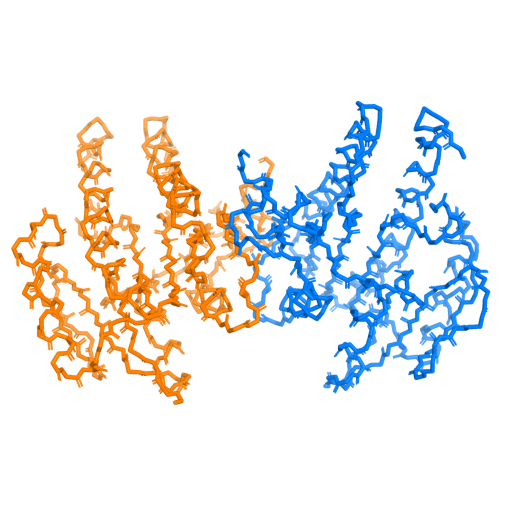4.78 171 GLY B CA 1
ATOM 2876 C C . GLY B 1 190 ? 17.800 -40.112 -8.366 1.00 25.47 171 GLY B C 1
ATOM 2877 O O . GLY B 1 190 ? 17.598 -38.896 -8.408 1.00 25.54 171 GLY B O 1
ATOM 2878 N N . PHE B 1 191 ? 17.079 -40.945 -7.620 1.00 25.63 172 PHE B N 1
ATOM 2879 C CA . PHE B 1 191 ? 16.079 -40.471 -6.653 1.00 26.90 172 PHE B CA 1
ATOM 2880 C C . PHE B 1 191 ? 16.782 -40.014 -5.390 1.00 27.17 172 PHE B C 1
ATOM 2881 O O . PHE B 1 191 ? 17.594 -40.764 -4.808 1.00 27.25 172 PHE B O 1
ATOM 2889 N N . VAL B 1 192 ? 16.447 -38.807 -4.933 1.00 27.16 173 VAL B N 1
ATOM 2890 C CA . VAL B 1 192 ? 17.088 -38.192 -3.766 1.00 28.72 173 VAL B CA 1
ATOM 2891 C C . VAL B 1 192 ? 16.013 -37.727 -2.788 1.00 31.21 173 VAL B C 1
ATOM 2892 O O . VAL B 1 192 ? 15.014 -37.146 -3.209 1.00 30.42 173 VAL B O 1
ATOM 2896 N N . ASP B 1 193 ? 16.249 -37.971 -1.498 1.00 34.42 174 ASP B N 1
ATOM 2897 C CA . ASP B 1 193 ? 15.324 -37.591 -0.426 1.00 38.90 174 ASP B CA 1
ATOM 2898 C C . ASP B 1 193 ? 15.459 -36.095 -0.084 1.00 40.96 174 ASP B C 1
ATOM 2899 O O . ASP B 1 193 ? 16.439 -35.668 0.518 1.00 41.53 174 ASP B O 1
ATOM 2904 N N . THR B 1 194 ? 14.495 -35.285 -0.495 1.00 43.98 175 THR B N 1
ATOM 2905 C CA . THR B 1 194 ? 14.527 -33.865 -0.125 1.00 46.96 175 THR B CA 1
ATOM 2906 C C . THR B 1 194 ? 13.229 -33.419 0.549 1.00 47.78 175 THR B C 1
ATOM 2907 O O . THR B 1 194 ? 12.141 -33.841 0.136 1.00 49.95 175 THR B O 1
ATOM 2911 N N . GLN B 1 204 ? 4.283 -45.087 -0.201 1.00 74.75 185 GLN B N 1
ATOM 2912 C CA . GLN B 1 204 ? 4.516 -44.346 -1.444 1.00 75.00 185 GLN B CA 1
ATOM 2913 C C . GLN B 1 204 ? 6.018 -44.283 -1.783 1.00 74.61 185 GLN B C 1
ATOM 2914 O O . GLN B 1 204 ? 6.418 -44.524 -2.928 1.00 74.22 185 GLN B O 1
ATOM 2920 N N . ARG B 1 205 ? 6.831 -43.961 -0.773 1.00 74.16 186 ARG B N 1
ATOM 2921 C CA . ARG B 1 205 ? 8.290 -43.958 -0.886 1.00 73.68 186 ARG B CA 1
ATOM 2922 C C . ARG B 1 205 ? 8.796 -45.323 -1.365 1.00 72.78 186 ARG B C 1
ATOM 2923 O O . ARG B 1 205 ? 9.589 -45.397 -2.304 1.00 72.39 186 ARG B O 1
ATOM 2931 N N . ALA B 1 206 ? 8.298 -46.393 -0.737 1.00 71.75 187 ALA B N 1
ATOM 2932 C CA . ALA B 1 206 ? 8.659 -47.770 -1.089 1.00 70.65 187 ALA B CA 1
ATOM 2933 C C . ALA B 1 206 ? 8.291 -48.160 -2.531 1.00 69.78 187 ALA B C 1
ATOM 2934 O O . ALA B 1 206 ? 8.921 -49.046 -3.116 1.00 69.59 187 ALA B O 1
ATOM 2936 N N . ASN B 1 207 ? 7.284 -47.495 -3.097 1.00 68.41 188 ASN B N 1
ATOM 2937 C CA . ASN B 1 207 ? 6.892 -47.725 -4.488 1.00 67.33 188 ASN B CA 1
ATOM 2938 C C . ASN B 1 207 ? 7.834 -47.064 -5.500 1.00 66.03 188 ASN B C 1
ATOM 2939 O O . ASN B 1 207 ? 8.114 -47.625 -6.564 1.00 65.88 188 ASN B O 1
ATOM 2944 N N . ILE B 1 208 ? 8.304 -45.867 -5.162 1.00 64.44 189 ILE B N 1
ATOM 2945 C CA . ILE B 1 208 ? 9.239 -45.122 -6.002 1.00 62.97 189 ILE B CA 1
ATOM 2946 C C . ILE B 1 208 ? 10.608 -45.823 -6.076 1.00 61.63 189 ILE B C 1
ATOM 2947 O O . ILE B 1 208 ? 11.242 -45.861 -7.132 1.00 61.92 189 ILE B O 1
ATOM 2952 N N . VAL B 1 209 ? 11.037 -46.386 -4.946 1.00 59.61 190 VAL B N 1
ATOM 2953 C CA . VAL B 1 209 ? 12.359 -47.003 -4.809 1.00 57.60 190 VAL B CA 1
ATOM 2954 C C . VAL B 1 209 ? 12.378 -48.517 -5.090 1.00 55.60 190 VAL B C 1
ATOM 2955 O O . VAL B 1 209 ? 13.387 -49.200 -4.865 1.00 55.03 190 VAL B O 1
ATOM 2959 N N . SER B 1 210 ? 11.269 -49.031 -5.611 1.00 52.97 191 SER B N 1
ATOM 2960 C CA . SER B 1 210 ? 11.211 -50.435 -6.008 1.00 50.09 191 SER B CA 1
ATOM 2961 C C . SER B 1 210 ? 11.959 -50.643 -7.325 1.00 47.68 191 SER B C 1
ATOM 2962 O O . SER B 1 210 ? 12.339 -51.761 -7.651 1.00 47.55 191 SER B O 1
ATOM 2965 N N . GLN B 1 211 ? 12.171 -49.563 -8.078 1.00 44.63 192 GLN B N 1
ATOM 2966 C CA . GLN B 1 211 ? 13.002 -49.629 -9.276 1.00 42.80 192 GLN B CA 1
ATOM 2967 C C . GLN B 1 211 ? 14.518 -49.364 -9.053 1.00 38.87 192 GLN B C 1
ATOM 2968 O O . GLN B 1 211 ? 15.305 -49.419 -10.002 1.00 38.39 192 GLN B O 1
ATOM 2974 N N . VAL B 1 212 ? 14.898 -49.083 -7.813 1.00 34.42 193 VAL B N 1
ATOM 2975 C CA . VAL B 1 212 ? 16.300 -48.790 -7.476 1.00 30.85 193 VAL B CA 1
ATOM 2976 C C . VAL B 1 212 ? 16.899 -50.063 -6.911 1.00 29.66 193 VAL B C 1
ATOM 2977 O O . VAL B 1 212 ? 16.411 -50.557 -5.896 1.00 28.38 193 VAL B O 1
ATOM 2981 N N . PRO B 1 213 ? 17.917 -50.636 -7.586 1.00 28.66 194 PRO B N 1
ATOM 2982 C CA . PRO B 1 213 ? 18.499 -51.861 -7.040 1.00 28.05 194 PRO B CA 1
ATOM 2983 C C . PRO B 1 213 ? 18.943 -51.784 -5.591 1.00 27.09 194 PRO B C 1
ATOM 2984 O O . PRO B 1 213 ? 18.734 -52.753 -4.864 1.00 26.79 194 PRO B O 1
ATOM 2988 N N . LEU B 1 214 ? 19.555 -50.677 -5.137 1.00 26.03 195 LEU B N 1
ATOM 2989 C CA . LEU B 1 214 ? 19.909 -50.595 -3.724 1.00 25.06 195 LEU B CA 1
ATOM 2990 C C . LEU B 1 214 ? 18.712 -50.396 -2.769 1.00 26.75 195 LEU B C 1
ATOM 2991 O O . LEU B 1 214 ? 18.896 -50.436 -1.561 1.00 26.55 195 LEU B O 1
ATOM 2996 N N . GLY B 1 215 ? 17.511 -50.173 -3.306 1.00 27.28 196 GLY B N 1
ATOM 2997 C CA . GLY B 1 215 ? 16.272 -50.194 -2.496 1.00 27.91 196 GLY B CA 1
ATOM 2998 C C . GLY B 1 215 ? 16.047 -49.053 -1.542 1.00 28.45 196 GLY B C 1
ATOM 2999 O O . GLY B 1 215 ? 15.429 -49.233 -0.480 1.00 29.08 196 GLY B O 1
ATOM 3000 N N . ARG B 1 216 ? 16.582 -47.872 -1.868 1.00 27.62 197 ARG B N 1
ATOM 3001 C CA . ARG B 1 216 ? 16.395 -46.711 -1.030 1.00 26.98 197 ARG B CA 1
ATOM 3002 C C . ARG B 1 216 ? 16.650 -45.444 -1.833 1.00 28.04 197 ARG B C 1
ATOM 3003 O O . ARG B 1 216 ? 17.204 -45.517 -2.950 1.00 27.13 197 ARG B O 1
ATOM 3011 N N . TYR B 1 217 ? 16.265 -44.305 -1.251 1.00 28.26 198 TYR B N 1
ATOM 3012 C CA . TYR B 1 217 ? 16.600 -42.959 -1.759 1.00 29.86 198 TYR B CA 1
ATOM 3013 C C . TYR B 1 217 ? 18.044 -42.620 -1.415 1.00 28.40 198 TYR B C 1
ATOM 3014 O O . TYR B 1 217 ? 18.569 -43.125 -0.413 1.00 27.14 198 TYR B O 1
ATOM 3023 N N . ALA B 1 218 ? 18.674 -41.752 -2.218 1.00 27.46 199 ALA B N 1
ATOM 3024 C CA . ALA B 1 218 ? 19.952 -41.123 -1.835 1.00 27.27 199 ALA B CA 1
ATOM 3025 C C . ALA B 1 218 ? 19.666 -40.065 -0.791 1.00 27.32 199 ALA B C 1
ATOM 3026 O O . ALA B 1 218 ? 18.641 -39.372 -0.871 1.00 27.03 199 ALA B O 1
ATOM 3028 N N . ARG B 1 219 ? 20.587 -39.921 0.154 1.00 28.29 200 ARG B N 1
ATOM 3029 C CA . ARG B 1 219 ? 20.637 -38.731 0.981 1.00 30.50 200 ARG B CA 1
ATOM 3030 C C . ARG B 1 219 ? 21.383 -37.675 0.143 1.00 30.30 200 ARG B C 1
ATOM 3031 O O . ARG B 1 219 ? 22.304 -38.023 -0.597 1.00 29.64 200 ARG B O 1
ATOM 3039 N N . PRO B 1 220 ? 20.995 -36.398 0.246 1.00 30.19 201 PRO B N 1
ATOM 3040 C CA . PRO B 1 220 ? 21.695 -35.330 -0.493 1.00 30.30 201 PRO B CA 1
ATOM 3041 C C . PRO B 1 220 ? 23.201 -35.315 -0.215 1.00 30.39 201 PRO B C 1
ATOM 3042 O O . PRO B 1 220 ? 23.986 -35.032 -1.110 1.00 29.61 201 PRO B O 1
ATOM 3046 N N . GLU B 1 221 ? 23.598 -35.646 1.012 1.00 29.73 202 GLU B N 1
ATOM 3047 C CA . GLU B 1 221 ? 25.013 -35.709 1.364 1.00 30.90 202 GLU B CA 1
ATOM 3048 C C . GLU B 1 221 ? 25.806 -36.720 0.531 1.00 29.33 202 GLU B C 1
ATOM 3049 O O . GLU B 1 221 ? 27.027 -36.548 0.342 1.00 29.61 202 GLU B O 1
ATOM 3055 N N . GLU B 1 222 ? 25.124 -37.750 0.023 1.00 27.72 203 GLU B N 1
ATOM 3056 C CA . GLU B 1 222 ? 25.764 -38.767 -0.811 1.00 28.60 203 GLU B CA 1
ATOM 3057 C C . GLU B 1 222 ? 26.106 -38.174 -2.172 1.00 27.37 203 GLU B C 1
ATOM 3058 O O . GLU B 1 222 ? 27.156 -38.479 -2.736 1.00 27.88 203 GLU B O 1
ATOM 3064 N N . ILE B 1 223 ? 25.249 -37.290 -2.667 1.00 25.95 204 ILE B N 1
ATOM 3065 C CA . ILE B 1 223 ? 25.516 -36.620 -3.934 1.00 25.46 204 ILE B CA 1
ATOM 3066 C C . ILE B 1 223 ? 26.711 -35.723 -3.680 1.00 24.51 204 ILE B C 1
ATOM 3067 O O . ILE B 1 223 ? 27.672 -35.754 -4.441 1.00 23.47 204 ILE B O 1
ATOM 3072 N N . ALA B 1 224 ? 26.647 -34.932 -2.595 1.00 23.38 205 ALA B N 1
ATOM 3073 C CA . ALA B 1 224 ? 27.729 -34.004 -2.223 1.00 22.58 205 ALA B CA 1
ATOM 3074 C C . ALA B 1 224 ? 29.094 -34.687 -2.104 1.00 22.49 205 ALA B C 1
ATOM 3075 O O . ALA B 1 224 ? 30.109 -34.109 -2.491 1.00 21.39 205 ALA B O 1
ATOM 3077 N N . ALA B 1 225 ? 29.138 -35.885 -1.512 1.00 22.15 206 ALA B N 1
ATOM 3078 C CA . ALA B 1 225 ? 30.417 -36.597 -1.358 1.00 21.42 206 ALA B CA 1
ATOM 3079 C C . ALA B 1 225 ? 31.108 -36.882 -2.705 1.00 20.83 206 ALA B C 1
ATOM 3080 O O . ALA B 1 225 ? 32.337 -36.819 -2.817 1.00 20.90 206 ALA B O 1
ATOM 3082 N N . THR B 1 226 ? 30.329 -37.241 -3.714 1.00 20.57 207 THR B N 1
ATOM 3083 C CA . THR B 1 226 ? 30.888 -37.483 -5.062 1.00 22.54 207 THR B CA 1
ATOM 3084 C C . THR B 1 226 ? 31.389 -36.189 -5.705 1.00 21.58 207 THR B C 1
ATOM 3085 O O . THR B 1 226 ? 32.412 -36.172 -6.404 1.00 20.74 207 THR B O 1
ATOM 3089 N N . VAL B 1 227 ? 30.627 -35.119 -5.512 1.00 21.68 208 VAL B N 1
ATOM 3090 C CA . VAL B 1 227 ? 31.016 -33.803 -6.058 1.00 21.17 208 VAL B CA 1
ATOM 3091 C C . VAL B 1 227 ? 32.353 -33.372 -5.411 1.00 22.85 208 VAL B C 1
ATOM 3092 O O . VAL B 1 227 ? 33.296 -32.953 -6.101 1.00 21.48 208 VAL B O 1
ATOM 3096 N N . ARG B 1 228 ? 32.448 -33.538 -4.093 1.00 22.65 209 ARG B N 1
ATOM 3097 C CA . ARG B 1 228 ? 33.676 -33.224 -3.392 1.00 24.80 209 ARG B CA 1
ATOM 3098 C C . ARG B 1 228 ? 34.861 -34.056 -3.861 1.00 23.12 209 ARG B C 1
ATOM 3099 O O . ARG B 1 228 ? 35.958 -33.513 -4.020 1.00 21.57 209 ARG B O 1
ATOM 3107 N N . PHE B 1 229 ? 34.638 -35.349 -4.111 1.00 22.31 210 PHE B N 1
ATOM 3108 C CA . PHE B 1 229 ? 35.705 -36.177 -4.671 1.00 21.87 210 PHE B CA 1
ATOM 3109 C C . PHE B 1 229 ? 36.156 -35.672 -6.058 1.00 21.35 210 PHE B C 1
ATOM 3110 O O . PHE B 1 229 ? 37.362 -35.510 -6.298 1.00 20.45 210 PHE B O 1
ATOM 3118 N N . LEU B 1 230 ? 35.205 -35.434 -6.964 1.00 19.62 211 LEU B N 1
ATOM 3119 C CA . LEU B 1 230 ? 35.559 -34.904 -8.308 1.00 19.63 211 LEU B CA 1
ATOM 3120 C C . LEU B 1 230 ? 36.322 -33.565 -8.267 1.00 21.08 211 LEU B C 1
ATOM 3121 O O . LEU B 1 230 ? 37.183 -33.302 -9.124 1.00 21.14 211 LEU B O 1
ATOM 3126 N N . ALA B 1 231 ? 35.966 -32.714 -7.305 1.00 21.37 212 ALA B N 1
ATOM 3127 C CA . ALA B 1 231 ? 36.662 -31.426 -7.098 1.00 22.39 212 ALA B CA 1
ATOM 3128 C C . ALA B 1 231 ? 38.046 -31.540 -6.431 1.00 22.64 212 ALA B C 1
ATOM 3129 O O . ALA B 1 231 ? 38.783 -30.554 -6.360 1.00 23.65 212 ALA B O 1
ATOM 3131 N N . SER B 1 232 ? 38.398 -32.721 -5.949 1.00 23.07 213 SER B N 1
ATOM 3132 C CA . SER B 1 232 ? 39.608 -32.925 -5.193 1.00 24.32 213 SER B CA 1
ATOM 3133 C C . SER B 1 232 ? 40.803 -33.149 -6.121 1.00 25.35 213 SER B C 1
ATOM 3134 O O . SER B 1 232 ? 40.639 -33.478 -7.295 1.00 24.78 213 SER B O 1
ATOM 3137 N N . ASP B 1 233 ? 42.021 -33.010 -5.591 1.00 26.68 214 ASP B N 1
ATOM 3138 C CA . ASP B 1 233 ? 43.208 -33.264 -6.425 1.00 27.84 214 ASP B CA 1
ATOM 3139 C C . ASP B 1 233 ? 43.357 -34.729 -6.794 1.00 28.66 214 ASP B C 1
ATOM 3140 O O . ASP B 1 233 ? 44.032 -35.040 -7.761 1.00 28.69 214 ASP B O 1
ATOM 3145 N N . ASP B 1 234 ? 42.707 -35.611 -6.037 1.00 28.99 215 ASP B N 1
ATOM 3146 C CA . ASP B 1 234 ? 42.658 -37.044 -6.341 1.00 29.68 215 ASP B CA 1
ATOM 3147 C C . ASP B 1 234 ? 41.907 -37.433 -7.605 1.00 28.39 215 ASP B C 1
ATOM 3148 O O . ASP B 1 234 ? 42.080 -38.546 -8.081 1.00 29.88 215 ASP B O 1
ATOM 3153 N N . ALA B 1 235 ? 41.114 -36.513 -8.152 1.00 26.28 216 ALA B N 1
ATOM 3154 C CA . ALA B 1 235 ? 40.304 -36.760 -9.359 1.00 23.43 216 ALA B CA 1
ATOM 3155 C C . ALA B 1 235 ? 40.826 -35.933 -10.548 1.00 23.18 216 ALA B C 1
ATOM 3156 O O . ALA B 1 235 ? 40.097 -35.674 -11.508 1.00 21.29 216 ALA B O 1
ATOM 3158 N N . SER B 1 236 ? 42.113 -35.534 -10.486 1.00 22.46 217 SER B N 1
ATOM 3159 C CA . SER B 1 236 ? 42.752 -34.702 -11.502 1.00 24.24 217 SER B CA 1
ATOM 3160 C C . SER B 1 236 ? 42.772 -35.305 -12.903 1.00 23.11 217 SER B C 1
ATOM 3161 O O . SER B 1 236 ? 42.787 -34.579 -13.870 1.00 24.15 217 SER B O 1
ATOM 3164 N N . TYR B 1 237 ? 42.669 -36.622 -13.016 1.00 21.89 218 TYR B N 1
ATOM 3165 C CA . TYR B 1 237 ? 42.670 -37.236 -14.334 1.00 20.71 218 TYR B CA 1
ATOM 3166 C C . TYR B 1 237 ? 41.279 -37.644 -14.801 1.00 21.18 218 TYR B C 1
ATOM 3167 O O . TYR B 1 237 ? 41.151 -38.396 -15.768 1.00 22.42 218 TYR B O 1
ATOM 3176 N N . ILE B 1 238 ? 40.239 -37.219 -14.080 1.00 19.55 219 ILE B N 1
ATOM 3177 C CA . ILE B 1 238 ? 38.888 -37.584 -14.502 1.00 18.24 219 ILE B CA 1
ATOM 3178 C C . ILE B 1 238 ? 38.312 -36.353 -15.195 1.00 18.41 219 ILE B C 1
ATOM 3179 O O . ILE B 1 238 ? 38.206 -35.320 -14.573 1.00 18.68 219 ILE B O 1
ATOM 3184 N N . THR B 1 239 ? 37.985 -36.464 -16.477 1.00 17.50 220 THR B N 1
ATOM 3185 C CA . THR B 1 239 ? 37.316 -35.348 -17.153 1.00 18.70 220 THR B CA 1
ATOM 3186 C C . THR B 1 239 ? 36.452 -35.864 -18.270 1.00 17.99 220 THR B C 1
ATOM 3187 O O . THR B 1 239 ? 36.713 -36.943 -18.845 1.00 18.23 220 THR B O 1
ATOM 3191 N N . GLY B 1 240 ? 35.387 -35.125 -18.555 1.00 19.72 221 GLY B N 1
ATOM 3192 C CA . GLY B 1 240 ? 34.394 -35.540 -19.559 1.00 20.86 221 GLY B CA 1
ATOM 3193 C C . GLY B 1 240 ? 33.553 -36.702 -19.081 1.00 21.69 221 GLY B C 1
ATOM 3194 O O . GLY B 1 240 ? 32.905 -37.404 -19.895 1.00 22.25 221 GLY B O 1
ATOM 3195 N N . ALA B 1 241 ? 33.584 -36.951 -17.778 1.00 21.23 222 ALA B N 1
ATOM 3196 C CA . ALA B 1 241 ? 32.899 -38.144 -17.210 1.00 21.54 222 ALA B CA 1
ATOM 3197 C C . ALA B 1 241 ? 31.520 -37.804 -16.662 1.00 22.57 222 ALA B C 1
ATOM 3198 O O . ALA B 1 241 ? 31.290 -36.702 -16.213 1.00 20.61 222 ALA B O 1
ATOM 3200 N N . VAL B 1 242 ? 30.599 -38.768 -16.730 1.00 22.51 223 VAL B N 1
ATOM 3201 C CA . VAL B 1 242 ? 29.307 -38.640 -16.075 1.00 23.55 223 VAL B CA 1
ATOM 3202 C C . VAL B 1 242 ? 29.262 -39.699 -14.985 1.00 23.76 223 VAL B C 1
ATOM 3203 O O . VAL B 1 242 ? 29.348 -40.867 -15.303 1.00 22.80 223 VAL B O 1
ATOM 3207 N N . ILE B 1 243 ? 29.139 -39.294 -13.725 1.00 22.54 224 ILE B N 1
ATOM 3208 C CA . ILE B 1 243 ? 29.128 -40.229 -12.623 1.00 23.62 224 ILE B CA 1
ATOM 3209 C C . ILE B 1 243 ? 27.704 -40.302 -12.068 1.00 23.61 224 ILE B C 1
ATOM 3210 O O . ILE B 1 243 ? 27.217 -39.336 -11.491 1.00 23.05 224 ILE B O 1
ATOM 3215 N N . PRO B 1 244 ? 27.020 -41.436 -12.283 1.00 24.40 225 PRO B N 1
ATOM 3216 C CA . PRO B 1 244 ? 25.679 -41.607 -11.723 1.00 24.08 225 PRO B CA 1
ATOM 3217 C C . PRO B 1 244 ? 25.737 -41.981 -10.236 1.00 23.93 225 PRO B C 1
ATOM 3218 O O . PRO B 1 244 ? 26.505 -42.874 -9.826 1.00 24.56 225 PRO B O 1
ATOM 3222 N N . VAL B 1 245 ? 24.977 -41.255 -9.417 1.00 22.64 226 VAL B N 1
ATOM 3223 C CA . VAL B 1 245 ? 24.830 -41.554 -8.014 1.00 21.83 226 VAL B CA 1
ATOM 3224 C C . VAL B 1 245 ? 23.356 -41.903 -7.803 1.00 22.77 226 VAL B C 1
ATOM 3225 O O . VAL B 1 245 ? 22.542 -41.094 -7.327 1.00 22.15 226 VAL B O 1
ATOM 3229 N N . ASP B 1 246 ? 23.016 -43.108 -8.201 1.00 21.99 227 ASP B N 1
ATOM 3230 C CA . ASP B 1 246 ? 21.627 -43.400 -8.443 1.00 23.68 227 ASP B CA 1
ATOM 3231 C C . ASP B 1 246 ? 21.204 -44.782 -7.914 1.00 23.18 227 ASP B C 1
ATOM 3232 O O . ASP B 1 246 ? 20.095 -45.238 -8.225 1.00 21.74 227 ASP B O 1
ATOM 3237 N N . GLY B 1 247 ? 22.085 -45.460 -7.158 1.00 21.89 228 GLY B N 1
ATOM 3238 C CA . GLY B 1 247 ? 21.698 -46.755 -6.528 1.00 20.82 228 GLY B CA 1
ATOM 3239 C C . GLY B 1 247 ? 21.480 -47.868 -7.519 1.00 21.74 228 GLY B C 1
ATOM 3240 O O . GLY B 1 247 ? 20.928 -48.937 -7.185 1.00 21.23 228 GLY B O 1
ATOM 3241 N N . GLY B 1 248 ? 21.954 -47.631 -8.734 1.00 22.13 229 GLY B N 1
ATOM 3242 C CA . GLY B 1 248 ? 21.885 -48.583 -9.840 1.00 24.79 229 GLY B CA 1
ATOM 3243 C C . GLY B 1 248 ? 20.643 -48.358 -10.712 1.00 27.01 229 GLY B C 1
ATOM 3244 O O . GLY B 1 248 ? 20.354 -49.168 -11.577 1.00 27.87 229 GLY B O 1
ATOM 3245 N N . LEU B 1 249 ? 19.919 -47.277 -10.475 1.00 29.06 230 LEU B N 1
ATOM 3246 C CA . LEU B 1 249 ? 18.620 -47.014 -11.164 1.00 32.10 230 LEU B CA 1
ATOM 3247 C C . LEU B 1 249 ? 18.729 -46.941 -12.689 1.00 35.09 230 LEU B C 1
ATOM 3248 O O . LEU B 1 249 ? 17.978 -47.613 -13.425 1.00 35.50 230 LEU B O 1
ATOM 3253 N N . GLY B 1 250 ? 19.667 -46.132 -13.181 1.00 37.47 231 GLY B N 1
ATOM 3254 C CA . GLY B 1 250 ? 19.703 -45.849 -14.614 1.00 40.85 231 GLY B CA 1
ATOM 3255 C C . GLY B 1 250 ? 20.770 -46.629 -15.343 1.00 43.17 231 GLY B C 1
ATOM 3256 O O . GLY B 1 250 ? 21.089 -46.310 -16.502 1.00 44.40 231 GLY B O 1
ATOM 3257 N N . MET B 1 251 ? 21.321 -47.649 -14.685 1.00 44.59 232 MET B N 1
ATOM 3258 C CA . MET B 1 251 ? 22.525 -48.316 -15.214 1.00 46.56 232 MET B CA 1
ATOM 3259 C C . MET B 1 251 ? 22.230 -49.100 -16.505 1.00 49.00 232 MET B C 1
ATOM 3260 O O . MET B 1 251 ? 22.987 -49.024 -17.484 1.00 49.78 232 MET B O 1
ATOM 3265 N N . GLY B 1 252 ? 21.111 -49.824 -16.503 1.00 51.39 233 GLY B N 1
ATOM 3266 C CA . GLY B 1 252 ? 20.752 -50.697 -17.610 1.00 53.86 233 GLY B CA 1
ATOM 3267 C C . GLY B 1 252 ? 19.437 -50.267 -18.208 1.00 55.77 233 GLY B C 1
ATOM 3268 O O . GLY B 1 252 ? 18.640 -49.552 -17.561 1.00 57.08 233 GLY B O 1
#

Foldseek 3Di:
DAFQEEQEVLQDDLSVLLQVVSVVVPHQYAYEDADDDGDPDHNYQHAQLLDLVRLVVSQVVSCVPRNQHQEYEYELAQDDVLVPDLQVSLVVLVSSLSSVVNNVVVSVVVLLVVLAHEYEYEAYEDDDDDPSNVVSSVVSVVSQLVVQQVVCVVSDRSLYAREYEYEYAAPVVQQVVQVLAQQRHHHYSNLSSVVSVCRRDPVVSPDHSYYHYRHNCNPVD/DAFEEEQEQQQADLNVLLQVVSVVVPHQYEYEHADDDHDPPHNYHHDQLLDLVRLVVSQVVSCVPRNQHAEYEYELADDPVNVDDLVVCLVVLVSSLSSVVNNVVVSVVVLQVVLAHEYEYEAYEDDDDDDSRVVSSVVSQVSQLVVQQVCCVVSDRSQYAYEYEYEYAAPSVQQVRQVLQQQRHHHYSNLSSVVSVCCRDPVVSPDHSYYHYPYNCNPVD

Organism: Streptomyces coelicolor (strain ATCC BAA-471 / A3(2) / M145) (NCBI:txid100226)

Sequence (442 aa):
MSRSVLVTGGNRGIGLAIARAFADAGDKVAITYRSGEPPEGFLAVKCDITDTEQVEQAYKEIEETHGPVEVLIANAGVTKDQLMSEEDFTSVVETNLTGTFRVVKRANRAMLRAKKGRVVLISSVVGLLGSAGQANYAASKAGLVGFARSLARELGSRNITFNVVAPGFVDTQRANIVSQVPLGRYARPEEIAATVRFLASDDASYITGAVIPVDGGLGMGMSRSVLVTGGNRGIGLAIARAFADAGDKVAITYRSGEPPEGFLAVKCDITDTEQVEQAYKEIEETHGPVEVLIANAGVTKDQLMSEEDFTSVVETNLTGTFRVVKRANRAMLRAKKGRVVLISSVVGLLGSAGQANYAASKAGLVGFARSLARELGSRNITFNVVAPGFVDTQRANIVSQVPLGRYARPEEIAATVRFLASDDASYITGAVIPVDGGLGMG